Protein AF-A0A3N1CPV6-F1 (afdb_monomer)

Structure (mmCIF, N/CA/C/O backbone):
data_AF-A0A3N1CPV6-F1
#
_entry.id   AF-A0A3N1CPV6-F1
#
loop_
_atom_site.group_PDB
_atom_site.id
_atom_site.type_symbol
_atom_site.label_atom_id
_atom_site.label_alt_id
_atom_site.label_comp_id
_atom_site.label_asym_id
_atom_site.label_entity_id
_atom_site.label_seq_id
_atom_site.pdbx_PDB_ins_code
_atom_site.Cartn_x
_atom_site.Cartn_y
_atom_site.Cartn_z
_atom_site.occupancy
_atom_site.B_iso_or_equiv
_atom_site.auth_seq_id
_atom_site.auth_comp_id
_atom_site.auth_asym_id
_atom_site.auth_atom_id
_atom_site.pdbx_PDB_model_num
ATOM 1 N N . MET A 1 1 ? -31.650 8.334 9.407 1.00 36.22 1 MET A N 1
ATOM 2 C CA . MET A 1 1 ? -30.991 7.364 8.511 1.00 36.22 1 MET A CA 1
ATOM 3 C C . MET A 1 1 ? -30.564 6.197 9.379 1.00 36.22 1 MET A C 1
ATOM 5 O O . MET A 1 1 ? -29.748 6.412 10.263 1.00 36.22 1 MET A O 1
ATOM 9 N N . SER A 1 2 ? -31.205 5.036 9.242 1.00 40.53 2 SER A N 1
ATOM 10 C CA . SER A 1 2 ? -30.880 3.868 10.070 1.00 40.53 2 SER A CA 1
ATOM 11 C C . SER A 1 2 ? -29.594 3.251 9.535 1.00 40.53 2 SER A C 1
ATOM 13 O O . SER A 1 2 ? -29.531 2.919 8.354 1.00 40.53 2 SER A O 1
ATOM 15 N N . GLY A 1 3 ? -28.555 3.185 10.366 1.00 56.47 3 GLY A N 1
ATOM 16 C CA . GLY A 1 3 ? -27.381 2.375 10.062 1.00 56.47 3 GLY A CA 1
ATOM 17 C C . GLY A 1 3 ? -27.746 0.896 10.065 1.00 56.47 3 GLY A C 1
ATOM 18 O O . GLY A 1 3 ? -28.701 0.520 10.743 1.00 56.47 3 GLY A O 1
ATOM 19 N N . ASP A 1 4 ? -27.006 0.074 9.326 1.00 84.50 4 ASP A N 1
ATOM 20 C CA . ASP A 1 4 ? -27.076 -1.373 9.517 1.00 84.50 4 ASP A CA 1
ATOM 21 C C . ASP A 1 4 ? -26.550 -1.679 10.922 1.00 84.50 4 ASP A C 1
ATOM 23 O O . ASP A 1 4 ? -25.494 -1.179 11.330 1.00 84.50 4 ASP A O 1
ATOM 27 N N . LEU A 1 5 ? -27.340 -2.427 11.686 1.00 92.81 5 LEU A N 1
ATOM 28 C CA . LEU A 1 5 ? -27.088 -2.742 13.085 1.00 92.81 5 LEU A CA 1
ATOM 29 C C . LEU A 1 5 ? -26.816 -4.238 13.229 1.00 92.81 5 LEU A C 1
ATOM 31 O O . LEU A 1 5 ? -27.460 -5.053 12.570 1.00 92.81 5 LEU A O 1
ATOM 35 N N . VAL A 1 6 ? -25.914 -4.596 14.138 1.00 94.62 6 VAL A N 1
ATOM 36 C CA . VAL A 1 6 ? -25.670 -5.978 14.555 1.00 94.62 6 VAL A CA 1
ATOM 37 C C . VAL A 1 6 ? -26.021 -6.153 16.026 1.00 94.62 6 VAL A C 1
ATOM 39 O O . VAL A 1 6 ? -25.694 -5.317 16.866 1.00 94.62 6 VAL A O 1
ATOM 42 N N . GLU A 1 7 ? -26.672 -7.263 16.351 1.00 96.38 7 GLU A N 1
ATOM 43 C CA . GLU A 1 7 ? -26.861 -7.693 17.732 1.00 96.38 7 GLU A CA 1
ATOM 44 C C . GLU A 1 7 ? -25.622 -8.450 18.231 1.00 96.38 7 GLU A C 1
ATOM 46 O O . GLU A 1 7 ? -25.146 -9.394 17.597 1.00 96.38 7 GLU A O 1
ATOM 51 N N . ILE A 1 8 ? -25.082 -8.026 19.372 1.00 95.44 8 ILE A N 1
ATOM 52 C CA . ILE A 1 8 ? -23.877 -8.585 19.980 1.00 95.44 8 ILE A CA 1
ATOM 53 C C . ILE A 1 8 ? -24.202 -9.067 21.389 1.00 95.44 8 ILE A C 1
ATOM 55 O O . ILE A 1 8 ? -24.514 -8.265 22.266 1.00 95.44 8 ILE A O 1
ATOM 59 N N . SER A 1 9 ? -24.038 -10.372 21.615 1.00 94.81 9 SER A N 1
ATOM 60 C CA . SER A 1 9 ? -24.025 -10.972 22.950 1.00 94.81 9 SER A CA 1
ATOM 61 C C . SER A 1 9 ? -22.595 -11.004 23.493 1.00 94.81 9 SER A C 1
ATOM 63 O O . SER A 1 9 ? -21.706 -11.606 22.885 1.00 94.81 9 SER A O 1
ATOM 65 N N . ALA A 1 10 ? -22.376 -10.374 24.644 1.00 96.38 10 ALA A N 1
ATOM 66 C CA . ALA A 1 10 ? -21.092 -10.269 25.318 1.00 96.38 10 ALA A CA 1
ATOM 67 C C . ALA A 1 10 ? -21.129 -10.917 26.706 1.00 96.38 10 ALA A C 1
ATOM 69 O O . ALA A 1 10 ? -22.104 -10.811 27.454 1.00 96.38 10 ALA A O 1
ATOM 70 N N . GLU A 1 11 ? -20.022 -11.554 27.069 1.00 96.56 11 GLU A N 1
ATOM 71 C CA . GLU A 1 11 ? -19.764 -11.935 28.456 1.00 96.56 11 GLU A CA 1
ATOM 72 C C . GLU A 1 11 ? -19.305 -10.696 29.222 1.00 96.56 11 GLU A C 1
ATOM 74 O O . GLU A 1 11 ? -18.684 -9.812 28.635 1.00 96.56 11 GLU A O 1
ATOM 79 N N . TRP A 1 12 ? -19.572 -10.611 30.519 1.00 97.44 12 TRP A N 1
ATOM 80 C CA . TRP A 1 12 ? -19.220 -9.433 31.301 1.00 97.44 12 TRP A CA 1
ATOM 81 C C . TRP A 1 12 ? -18.716 -9.779 32.699 1.00 97.44 12 TRP A C 1
ATOM 83 O O . TRP A 1 12 ? -19.033 -10.828 33.253 1.00 97.44 12 TRP A O 1
ATOM 93 N N . ALA A 1 13 ? -17.945 -8.868 33.281 1.00 97.00 13 ALA A N 1
ATOM 94 C CA . ALA A 1 13 ? -17.560 -8.888 34.683 1.00 97.00 13 ALA A CA 1
ATOM 95 C C . ALA A 1 13 ? -17.535 -7.473 35.255 1.00 97.00 13 ALA A C 1
ATOM 97 O O . ALA A 1 13 ? -17.101 -6.528 34.597 1.00 97.00 13 ALA A O 1
ATOM 98 N N . GLN A 1 14 ? -17.967 -7.335 36.502 1.00 95.25 14 GLN A N 1
ATOM 99 C CA . GLN A 1 14 ? -17.809 -6.118 37.285 1.00 95.25 14 GLN A CA 1
ATOM 100 C C . GLN A 1 14 ? -16.640 -6.303 38.247 1.00 95.25 14 GLN A C 1
ATOM 102 O O . GLN A 1 14 ? -16.616 -7.251 39.027 1.00 95.25 14 GLN A O 1
ATOM 107 N N . TRP A 1 15 ? -15.675 -5.396 38.200 1.00 92.38 15 TRP A N 1
ATOM 108 C CA . TRP A 1 15 ? -14.466 -5.406 39.012 1.00 92.38 15 TRP A CA 1
ATOM 109 C C . TRP A 1 15 ? -14.420 -4.178 39.902 1.00 92.38 15 TRP A C 1
ATOM 111 O O . TRP A 1 15 ? -14.626 -3.058 39.442 1.00 92.38 15 TRP A O 1
ATOM 121 N N . GLY A 1 16 ? -14.138 -4.370 41.180 1.00 89.75 16 GLY A N 1
ATOM 122 C CA . GLY A 1 16 ? -14.200 -3.288 42.150 1.00 89.75 16 GLY A CA 1
ATOM 123 C C . GLY A 1 16 ? -13.706 -3.733 43.513 1.00 89.75 16 GLY A C 1
ATOM 124 O O . GLY A 1 16 ? -13.058 -4.771 43.641 1.00 89.75 16 GLY A O 1
ATOM 125 N N . LYS A 1 17 ? -14.022 -2.940 44.535 1.00 86.00 17 LYS A N 1
ATOM 126 C CA . LYS A 1 17 ? -13.785 -3.306 45.932 1.00 86.00 17 LYS A CA 1
ATOM 127 C C . LYS A 1 17 ? -15.106 -3.474 46.657 1.00 86.00 17 LYS A C 1
ATOM 129 O O . LYS A 1 17 ? -15.995 -2.632 46.529 1.00 86.00 17 LYS A O 1
ATOM 134 N N . ARG A 1 18 ? -15.209 -4.516 47.480 1.00 78.75 18 ARG A N 1
ATOM 135 C CA . ARG A 1 18 ? -16.244 -4.583 48.517 1.00 78.75 18 ARG A CA 1
ATOM 136 C C . ARG A 1 18 ? -15.876 -3.640 49.664 1.00 78.75 18 ARG A C 1
ATOM 138 O O . ARG A 1 18 ? -14.702 -3.357 49.883 1.00 78.75 18 ARG A O 1
ATOM 145 N N . ALA A 1 19 ? -16.879 -3.171 50.406 1.00 69.50 19 ALA A N 1
ATOM 146 C CA . ALA A 1 19 ? -16.681 -2.236 51.520 1.00 69.50 19 ALA A CA 1
ATOM 147 C C . ALA A 1 19 ? -15.686 -2.756 52.581 1.00 69.50 19 ALA A C 1
ATOM 149 O O . ALA A 1 19 ? -14.975 -1.958 53.192 1.00 69.50 19 ALA A O 1
ATOM 150 N N . ASP A 1 20 ? -15.592 -4.081 52.739 1.00 69.44 20 ASP A N 1
ATOM 151 C CA . ASP A 1 20 ? -14.786 -4.740 53.772 1.00 69.44 20 ASP A CA 1
ATOM 152 C C . ASP A 1 20 ? -13.463 -5.345 53.259 1.00 69.44 20 ASP A C 1
ATOM 154 O O . ASP A 1 20 ? -12.674 -5.850 54.061 1.00 69.44 20 ASP A O 1
ATOM 158 N N . ASP A 1 21 ? -13.184 -5.288 51.950 1.00 67.25 21 ASP A N 1
ATOM 159 C CA . ASP A 1 21 ? -12.010 -5.935 51.346 1.00 67.25 21 ASP A CA 1
ATOM 160 C C . ASP A 1 21 ? -10.840 -4.955 51.116 1.00 67.25 21 ASP A C 1
ATOM 162 O O . ASP A 1 21 ? -11.007 -3.765 50.834 1.00 67.25 21 ASP A O 1
ATOM 166 N N . ARG A 1 22 ? -9.608 -5.459 51.246 1.00 67.94 22 ARG A N 1
ATOM 167 C CA . ARG A 1 22 ? -8.369 -4.716 50.976 1.00 67.94 22 ARG A CA 1
ATOM 168 C C . ARG A 1 22 ? -8.064 -4.651 49.477 1.00 67.94 22 ARG A C 1
ATOM 170 O O . ARG A 1 22 ? -7.483 -3.656 49.022 1.00 67.94 22 ARG A O 1
ATOM 177 N N . GLY A 1 23 ? -8.435 -5.692 48.731 1.00 78.12 23 GLY A N 1
ATOM 178 C CA . GLY A 1 23 ? -8.096 -5.886 47.322 1.00 78.12 23 GLY A CA 1
ATOM 179 C C . GLY A 1 23 ? -9.206 -5.498 46.352 1.00 78.12 23 GLY A C 1
ATOM 180 O O . GLY A 1 23 ? -10.350 -5.289 46.739 1.00 78.12 23 GLY A O 1
ATOM 181 N N . TYR A 1 24 ? -8.834 -5.376 45.079 1.00 85.19 24 TYR A N 1
ATOM 182 C CA . TYR A 1 24 ? -9.796 -5.377 43.985 1.00 85.19 24 TYR A CA 1
ATOM 183 C C . TYR A 1 24 ? -10.076 -6.820 43.550 1.00 85.19 24 TYR A C 1
ATOM 185 O O . TYR A 1 24 ? -9.142 -7.613 43.420 1.00 85.19 24 TYR A O 1
ATOM 193 N N . GLU A 1 25 ? -11.338 -7.135 43.280 1.00 91.00 25 GLU A N 1
ATOM 194 C CA . GLU A 1 25 ? -11.783 -8.458 42.842 1.00 91.00 25 GLU A CA 1
ATOM 195 C C . GLU A 1 25 ? -12.913 -8.358 41.806 1.00 91.00 25 GLU A C 1
ATOM 197 O O . GLU A 1 25 ? -13.516 -7.299 41.608 1.00 91.00 25 GLU A O 1
ATOM 202 N N . VAL A 1 26 ? -13.224 -9.479 41.147 1.00 93.81 26 VAL A N 1
ATOM 203 C CA . VAL A 1 26 ? -14.459 -9.607 40.362 1.00 93.81 26 VAL A CA 1
ATOM 204 C C . VAL A 1 26 ? -15.610 -9.706 41.358 1.00 93.81 26 VAL A C 1
ATOM 206 O O . VAL A 1 26 ? -15.625 -10.624 42.172 1.00 93.81 26 VAL A O 1
ATOM 209 N N . LEU A 1 27 ? -16.571 -8.789 41.291 1.00 92.38 27 LEU A N 1
ATOM 210 C CA . LEU A 1 27 ? -17.745 -8.725 42.159 1.00 92.38 27 LEU A CA 1
ATOM 211 C C . LEU A 1 27 ? -18.862 -9.639 41.638 1.00 92.38 27 LEU A C 1
ATOM 213 O O . LEU A 1 27 ? -19.328 -10.507 42.378 1.00 92.38 27 LEU A O 1
ATOM 217 N N . ALA A 1 28 ? -19.200 -9.503 40.355 1.00 94.00 28 ALA A N 1
ATOM 218 C CA . ALA A 1 28 ? -20.198 -10.289 39.626 1.00 94.00 28 ALA A CA 1
ATOM 219 C C . ALA A 1 28 ? -19.730 -10.520 38.179 1.00 94.00 28 ALA A C 1
ATOM 221 O O . ALA A 1 28 ? -18.915 -9.743 37.671 1.00 94.00 28 ALA A O 1
ATOM 222 N N . HIS A 1 29 ? -20.207 -11.582 37.527 1.00 96.38 29 HIS A N 1
ATOM 223 C CA . HIS A 1 29 ? -19.863 -11.884 36.136 1.00 96.38 29 HIS A CA 1
ATOM 224 C C . HIS A 1 29 ? -20.919 -12.754 35.434 1.00 96.38 29 HIS A C 1
ATOM 226 O O . HIS A 1 29 ? -21.693 -13.460 36.080 1.00 96.38 29 HIS A O 1
ATOM 232 N N . SER A 1 30 ? -20.921 -12.759 34.103 1.00 94.38 30 SER A N 1
ATOM 233 C CA . SER A 1 30 ? -21.602 -13.789 33.311 1.00 94.38 30 SER A CA 1
ATOM 234 C C . SER A 1 30 ? -20.824 -15.107 33.364 1.00 94.38 30 SER A C 1
ATOM 236 O O . SER A 1 30 ? -19.616 -15.112 33.606 1.00 94.38 30 SER A O 1
ATOM 238 N N . ALA A 1 31 ? -21.490 -16.244 33.162 1.00 87.69 31 ALA A N 1
ATOM 239 C CA . ALA A 1 31 ? -20.888 -17.557 33.410 1.00 87.69 31 ALA A CA 1
ATOM 240 C C . ALA A 1 31 ? -20.971 -18.521 32.218 1.00 87.69 31 ALA A C 1
ATOM 242 O O . ALA A 1 31 ? -20.809 -19.725 32.416 1.00 87.69 31 ALA A O 1
ATOM 243 N N . ALA A 1 32 ? -21.208 -18.038 30.990 1.00 83.50 32 ALA A N 1
ATOM 244 C CA . ALA A 1 32 ? -21.357 -18.953 29.857 1.00 83.50 32 ALA A CA 1
ATOM 245 C C . ALA A 1 32 ? -20.004 -19.395 29.268 1.00 83.50 32 ALA A C 1
ATOM 247 O O . ALA A 1 32 ? -19.852 -20.565 28.923 1.00 83.50 32 ALA A O 1
ATOM 248 N N . HIS A 1 33 ? -19.003 -18.505 29.199 1.00 88.62 33 HIS A N 1
ATOM 249 C CA . HIS A 1 33 ? -17.691 -18.835 28.601 1.00 88.62 33 HIS A CA 1
ATOM 250 C C . HIS A 1 33 ? -16.471 -18.516 29.469 1.00 88.62 33 HIS A C 1
ATOM 252 O O . HIS A 1 33 ? -15.416 -19.127 29.287 1.00 88.62 33 HIS A O 1
ATOM 258 N N . PHE A 1 34 ? -16.586 -17.562 30.392 1.00 90.44 34 PHE A N 1
ATOM 259 C CA . PHE A 1 34 ? -15.493 -17.156 31.269 1.00 90.44 34 PHE A CA 1
ATOM 260 C C . PHE A 1 34 ? -15.837 -17.473 32.718 1.00 90.44 34 PHE A C 1
ATOM 262 O O . PHE A 1 34 ? -16.944 -17.225 33.190 1.00 90.44 34 PHE A O 1
ATOM 269 N N . THR A 1 35 ? -14.856 -18.001 33.442 1.00 91.00 35 THR A N 1
ATOM 270 C CA . THR A 1 35 ? -14.939 -18.111 34.899 1.00 91.00 35 THR A CA 1
ATOM 271 C C . THR A 1 35 ? -14.521 -16.797 35.556 1.00 91.00 35 THR A C 1
ATOM 273 O O . THR A 1 35 ? -13.818 -15.979 34.952 1.00 91.00 35 THR A O 1
ATOM 276 N N . ARG A 1 36 ? -14.870 -16.628 36.836 1.00 93.56 36 ARG A N 1
ATOM 277 C CA . ARG A 1 36 ? -14.379 -15.525 37.676 1.00 93.56 36 ARG A CA 1
ATOM 278 C C . ARG A 1 36 ? -12.860 -15.358 37.601 1.00 93.56 36 ARG A C 1
ATOM 280 O O . ARG A 1 36 ? -12.369 -14.244 37.460 1.00 93.56 36 ARG A O 1
ATOM 287 N N . GLU A 1 37 ? -12.132 -16.471 37.647 1.00 92.38 37 GLU A N 1
ATOM 288 C CA . GLU A 1 37 ? -10.669 -16.493 37.576 1.00 92.38 37 GLU A CA 1
ATOM 289 C C . GLU A 1 37 ? -10.161 -16.032 36.204 1.00 92.38 37 GLU A C 1
ATOM 291 O O . GLU A 1 37 ? -9.204 -15.266 36.115 1.00 92.38 37 GLU A O 1
ATOM 296 N N . ASN A 1 38 ? -10.834 -16.419 35.114 1.00 93.00 38 ASN A N 1
ATOM 297 C CA . ASN A 1 38 ? -10.457 -15.932 33.788 1.00 93.00 38 ASN A CA 1
ATOM 298 C C . ASN A 1 38 ? -10.632 -14.414 33.677 1.00 93.00 38 ASN A C 1
ATOM 300 O O . ASN A 1 38 ? -9.748 -13.738 33.151 1.00 93.00 38 ASN A O 1
ATOM 304 N N . PHE A 1 39 ? -11.734 -13.872 34.199 1.00 95.19 39 PHE A N 1
ATOM 305 C CA . PHE A 1 39 ? -11.933 -12.425 34.246 1.00 95.19 39 PHE A CA 1
ATOM 306 C C . PHE A 1 39 ? -10.894 -11.728 35.120 1.00 95.19 39 PHE A C 1
ATOM 308 O O . PHE A 1 39 ? -10.341 -10.715 34.696 1.00 95.19 39 PHE A O 1
ATOM 315 N N . HIS A 1 40 ? -10.575 -12.289 36.288 1.00 93.94 40 HIS A N 1
ATOM 316 C CA . HIS A 1 40 ? -9.539 -11.759 37.172 1.00 93.94 40 HIS A CA 1
ATOM 317 C C . HIS A 1 40 ? -8.193 -11.626 36.450 1.00 93.94 40 HIS A C 1
ATOM 319 O O . HIS A 1 40 ? -7.588 -10.553 36.445 1.00 93.94 40 HIS A O 1
ATOM 325 N N . GLN A 1 41 ? -7.770 -12.677 35.745 1.00 92.44 41 GLN A N 1
ATOM 326 C CA . GLN A 1 41 ? -6.533 -12.669 34.964 1.00 92.44 41 GLN A CA 1
ATOM 327 C C . GLN A 1 41 ? -6.562 -11.652 33.814 1.00 92.44 41 GLN A C 1
ATOM 329 O O . GLN A 1 41 ? -5.556 -10.988 33.559 1.00 92.44 41 GLN A O 1
ATOM 334 N N . LEU A 1 42 ? -7.692 -11.505 33.111 1.00 92.81 42 LEU A N 1
ATOM 335 C CA . LEU A 1 42 ? -7.834 -10.530 32.022 1.00 92.81 42 LEU A CA 1
ATOM 336 C C . LEU A 1 42 ? -7.739 -9.089 32.530 1.00 92.81 42 LEU A C 1
ATOM 338 O O . LEU A 1 42 ? -6.988 -8.289 31.971 1.00 92.81 42 LEU A O 1
ATOM 342 N N . LEU A 1 43 ? -8.459 -8.779 33.605 1.00 92.56 43 LEU A N 1
ATOM 343 C CA . LEU A 1 43 ? -8.487 -7.454 34.218 1.00 92.56 43 LEU A CA 1
ATOM 344 C C . LEU A 1 43 ? -7.137 -7.063 34.822 1.00 92.56 43 LEU A C 1
ATOM 346 O O . LEU A 1 43 ? -6.721 -5.917 34.681 1.00 92.56 43 LEU A O 1
ATOM 350 N N . GLN A 1 44 ? -6.406 -8.010 35.415 1.00 91.38 44 GLN A N 1
ATOM 351 C CA . GLN A 1 44 ? -5.026 -7.769 35.844 1.00 91.38 44 GLN A CA 1
ATOM 352 C C . GLN A 1 44 ? -4.088 -7.542 34.656 1.00 91.38 44 GLN A C 1
ATOM 354 O O . GLN A 1 44 ? -3.302 -6.596 34.655 1.00 91.38 44 GLN A O 1
ATOM 359 N N . ARG A 1 45 ? -4.173 -8.389 33.623 1.00 91.69 45 ARG A N 1
ATOM 360 C CA . ARG A 1 45 ? -3.286 -8.330 32.452 1.00 91.69 45 ARG A CA 1
ATOM 361 C C . ARG A 1 45 ? -3.388 -7.009 31.693 1.00 91.69 45 ARG A C 1
ATOM 363 O O . ARG A 1 45 ? -2.372 -6.524 31.192 1.00 91.69 45 ARG A O 1
ATOM 370 N N . PHE A 1 46 ? -4.599 -6.479 31.563 1.00 92.06 46 PHE A N 1
ATOM 371 C CA . PHE A 1 46 ? -4.871 -5.216 30.879 1.00 92.06 46 PHE A CA 1
ATOM 372 C C . PHE A 1 46 ? -5.176 -4.089 31.870 1.00 92.06 46 PHE A C 1
ATOM 374 O O . PHE A 1 46 ? -5.866 -3.136 31.523 1.00 92.06 46 PHE A O 1
ATOM 381 N N . SER A 1 47 ? -4.655 -4.176 33.096 1.00 90.69 47 SER A N 1
ATOM 382 C CA . SER A 1 47 ? -4.763 -3.082 34.053 1.00 90.69 47 SER A CA 1
ATOM 383 C C . SER A 1 47 ? -3.954 -1.878 33.552 1.00 90.69 47 SER A C 1
ATOM 385 O O . SER A 1 47 ? -2.755 -2.012 33.292 1.00 90.69 47 SER A O 1
ATOM 387 N N . PRO A 1 48 ? -4.572 -0.698 33.414 1.00 89.38 48 PRO A N 1
ATOM 388 C CA . PRO A 1 48 ? -3.894 0.504 32.943 1.00 89.38 48 PRO A CA 1
ATOM 389 C C . PRO A 1 48 ? -3.160 1.268 34.059 1.00 89.38 48 PRO A C 1
ATOM 391 O O . PRO A 1 48 ? -2.636 2.357 33.820 1.00 89.38 48 PRO A O 1
ATOM 394 N N . GLY A 1 49 ? -3.129 0.711 35.273 1.00 86.75 49 GLY A N 1
ATOM 395 C CA . GLY A 1 49 ? -2.596 1.361 36.465 1.00 86.75 49 GLY A CA 1
ATOM 396 C C . GLY A 1 49 ? -3.661 2.091 37.276 1.00 86.75 49 GLY A C 1
ATOM 397 O O . GLY A 1 49 ? -4.861 1.850 37.135 1.00 86.75 49 GLY A O 1
ATOM 398 N N . THR A 1 50 ? -3.207 2.971 38.167 1.00 82.56 50 THR A N 1
ATOM 399 C CA . THR A 1 50 ? -4.097 3.811 38.972 1.00 82.56 50 THR A CA 1
ATOM 400 C C . THR A 1 50 ? -4.806 4.816 38.060 1.00 82.56 50 THR A C 1
ATOM 402 O O . THR A 1 50 ? -4.128 5.534 37.326 1.00 82.56 50 THR A O 1
ATOM 405 N N . PRO A 1 51 ? -6.147 4.893 38.082 1.00 77.06 51 PRO A N 1
ATOM 406 C CA . PRO A 1 51 ? -6.872 5.817 37.225 1.00 77.06 51 PRO A CA 1
ATOM 407 C C . PRO A 1 51 ? -6.648 7.260 37.683 1.00 77.06 51 PRO A C 1
ATOM 409 O O . PRO A 1 51 ? -7.015 7.645 38.792 1.00 77.06 51 PRO A O 1
ATOM 412 N N . GLU A 1 52 ? -6.085 8.073 36.800 1.00 77.81 52 GLU A N 1
ATOM 413 C CA . GLU A 1 52 ? -5.916 9.519 36.998 1.00 77.81 52 GLU A CA 1
ATOM 414 C C . GLU A 1 52 ? -7.006 10.323 36.272 1.00 77.81 52 GLU A C 1
ATOM 416 O O . GLU A 1 52 ? -7.262 11.488 36.581 1.00 77.81 52 GLU A O 1
ATOM 421 N N . ARG A 1 53 ? -7.674 9.694 35.296 1.00 77.94 53 ARG A N 1
ATOM 422 C CA . ARG A 1 53 ? -8.722 10.281 34.457 1.00 77.94 53 ARG A CA 1
ATOM 423 C C . ARG A 1 53 ? -9.868 9.286 34.347 1.00 77.94 53 ARG A C 1
ATOM 425 O O . ARG A 1 53 ? -9.651 8.157 33.931 1.00 77.94 53 ARG A O 1
ATOM 432 N N . LEU A 1 54 ? -11.077 9.705 34.710 1.00 87.56 54 LEU A N 1
ATOM 433 C CA . LEU A 1 54 ? -12.283 8.886 34.597 1.00 87.56 54 LEU A CA 1
ATOM 434 C C . LEU A 1 54 ? -13.354 9.640 33.781 1.00 87.56 54 LEU A C 1
ATOM 436 O O . LEU A 1 54 ? -13.461 10.860 33.931 1.00 87.56 54 LEU A O 1
ATOM 440 N N . PRO A 1 55 ? -14.152 8.945 32.951 1.00 91.38 55 PRO A N 1
ATOM 441 C CA . PRO A 1 55 ? -14.035 7.520 32.663 1.00 91.38 55 PRO A CA 1
ATOM 442 C C . PRO A 1 55 ? -12.823 7.185 31.800 1.00 91.38 55 PRO A C 1
ATOM 444 O O . PRO A 1 55 ? -12.305 8.017 31.053 1.00 91.38 55 PRO A O 1
ATOM 447 N N . GLN A 1 56 ? -12.402 5.934 31.903 1.00 93.25 56 GLN A N 1
ATOM 448 C CA . GLN A 1 56 ? -11.294 5.390 31.145 1.00 93.25 56 GLN A CA 1
ATOM 449 C C . GLN A 1 56 ? -11.711 4.084 30.485 1.00 93.25 56 GLN A C 1
ATOM 451 O O . GLN A 1 56 ? -12.404 3.271 31.092 1.00 93.25 56 GLN A O 1
ATOM 456 N N . VAL A 1 57 ? -11.278 3.885 29.243 1.00 97.06 57 VAL A N 1
ATOM 457 C CA . VAL A 1 57 ? -11.631 2.713 28.451 1.00 97.06 57 VAL A CA 1
ATOM 458 C C . VAL A 1 57 ? -10.374 1.963 28.053 1.00 97.06 57 VAL A C 1
ATOM 460 O O . VAL A 1 57 ? -9.465 2.544 27.460 1.00 97.06 57 VAL A O 1
ATOM 463 N N . THR A 1 58 ? -10.350 0.666 28.341 1.00 97.44 58 THR A N 1
ATOM 464 C CA . THR A 1 58 ? -9.265 -0.239 27.967 1.00 97.44 58 THR A CA 1
ATOM 465 C C . THR A 1 58 ? -9.784 -1.312 27.025 1.00 97.44 58 THR A C 1
ATOM 467 O O . THR A 1 58 ? -10.710 -2.047 27.352 1.00 97.44 58 THR A O 1
ATOM 470 N N . ILE A 1 59 ? -9.142 -1.451 25.873 1.00 98.06 59 ILE A N 1
ATOM 471 C CA . ILE A 1 59 ? -9.331 -2.560 24.948 1.00 98.06 59 ILE A CA 1
ATOM 472 C C . ILE A 1 59 ? -8.339 -3.667 25.297 1.00 98.06 59 ILE A C 1
ATOM 474 O O . ILE A 1 59 ? -7.124 -3.458 25.338 1.00 98.06 59 ILE A O 1
ATOM 478 N N . GLY A 1 60 ? -8.867 -4.858 25.536 1.00 95.62 60 GLY A N 1
ATOM 479 C CA . GLY A 1 60 ? -8.105 -6.075 25.771 1.00 95.62 60 GLY A CA 1
ATOM 480 C C . GLY A 1 60 ? -8.502 -7.169 24.792 1.00 95.62 60 GLY A C 1
ATOM 481 O O . GLY A 1 60 ? -9.324 -6.981 23.899 1.00 95.62 60 GLY A O 1
ATOM 482 N N . TRP A 1 61 ? -7.937 -8.352 24.980 1.00 94.56 61 TRP A N 1
ATOM 483 C CA . TRP A 1 61 ? -8.321 -9.527 24.209 1.00 94.56 61 TRP A CA 1
ATOM 484 C C . TRP A 1 61 ? -8.137 -10.797 25.029 1.00 94.56 61 TRP A C 1
ATOM 486 O O . TRP A 1 61 ? -7.258 -10.883 25.889 1.00 94.56 61 TRP A O 1
ATOM 496 N N . ALA A 1 62 ? -8.944 -11.808 24.732 1.00 91.12 62 ALA A N 1
ATOM 497 C CA . ALA A 1 62 ? -8.838 -13.129 25.334 1.00 91.12 62 ALA A CA 1
ATOM 498 C C . ALA A 1 62 ? -8.842 -14.223 24.262 1.00 91.12 62 ALA A C 1
ATOM 500 O O . ALA A 1 62 ? -9.286 -14.016 23.131 1.00 91.12 62 ALA A O 1
ATOM 501 N N . GLY A 1 63 ? -8.341 -15.402 24.631 1.00 83.19 63 GLY A N 1
ATOM 502 C CA . GLY A 1 63 ? -8.408 -16.596 23.792 1.00 83.19 63 GLY A CA 1
ATOM 503 C C . GLY A 1 63 ? -7.060 -17.196 23.392 1.00 83.19 63 GLY A C 1
ATOM 504 O O . GLY A 1 63 ? -6.029 -16.519 23.304 1.00 83.19 63 GLY A O 1
ATOM 505 N N . GLN A 1 64 ? -7.093 -18.503 23.135 1.00 61.25 64 GLN A N 1
ATOM 506 C CA . GLN A 1 64 ? -5.996 -19.311 22.605 1.00 61.25 64 GLN A CA 1
ATOM 507 C C . GLN A 1 64 ? -6.525 -20.204 21.474 1.00 61.25 64 GLN A C 1
ATOM 509 O O . GLN A 1 64 ? -7.660 -20.680 21.518 1.00 61.25 64 GLN A O 1
ATOM 514 N N . LYS A 1 65 ? -5.678 -20.474 20.476 1.00 66.69 65 LYS A N 1
ATOM 515 C CA . LYS A 1 65 ? -5.998 -21.285 19.290 1.00 66.69 65 LYS A CA 1
ATOM 516 C C . LYS A 1 65 ? -7.124 -20.687 18.434 1.00 66.69 65 LYS A C 1
ATOM 518 O O . LYS A 1 65 ? -6.845 -19.770 17.680 1.00 66.69 65 LYS A O 1
ATOM 523 N N . ARG A 1 66 ? -8.342 -21.241 18.495 1.00 71.25 66 ARG A N 1
ATOM 524 C CA . ARG A 1 66 ? -9.429 -20.977 17.531 1.00 71.25 66 ARG A CA 1
ATOM 525 C C . ARG A 1 66 ? -10.500 -20.007 18.022 1.00 71.25 66 ARG A C 1
ATOM 527 O O . ARG A 1 66 ? -11.275 -19.529 17.206 1.00 71.25 66 ARG A O 1
ATOM 534 N N . THR A 1 67 ? -10.543 -19.714 19.318 1.00 85.50 67 THR A N 1
ATOM 535 C CA . THR A 1 67 ? -11.560 -18.825 19.889 1.00 85.50 67 THR A CA 1
ATOM 536 C C . THR A 1 67 ? -10.893 -17.538 20.335 1.00 85.50 67 THR A C 1
ATOM 538 O O . THR A 1 67 ? -9.984 -17.570 21.167 1.00 85.50 67 THR A O 1
ATOM 541 N N . HIS A 1 68 ? -11.341 -16.416 19.783 1.00 94.06 68 HIS A N 1
ATOM 542 C CA . HIS A 1 68 ? -10.830 -15.086 20.094 1.00 94.06 68 HIS A CA 1
ATOM 543 C C . HIS A 1 68 ? -11.959 -14.211 20.621 1.00 94.06 68 HIS A C 1
ATOM 545 O O . HIS A 1 68 ? -13.093 -14.305 20.154 1.00 94.06 68 HIS A O 1
ATOM 551 N N . TRP A 1 69 ? -11.630 -13.351 21.577 1.00 95.94 69 TRP A N 1
ATOM 552 C CA . TRP A 1 69 ? -12.543 -12.375 22.153 1.00 95.94 69 TRP A CA 1
ATOM 553 C C . TRP A 1 69 ? -11.871 -11.011 22.187 1.00 95.94 69 TRP A C 1
ATOM 555 O O . TRP A 1 69 ? -10.684 -10.918 22.513 1.00 95.94 69 TRP A O 1
ATOM 565 N N . VAL A 1 70 ? -12.638 -9.970 21.886 1.00 97.06 70 VAL A N 1
ATOM 566 C CA . VAL A 1 70 ? -12.230 -8.574 22.062 1.00 97.06 70 VAL A CA 1
ATOM 567 C C . VAL A 1 70 ? -12.855 -8.077 23.357 1.00 97.06 70 VAL A C 1
ATOM 569 O O . VAL A 1 70 ? -14.061 -8.194 23.551 1.00 97.06 70 VAL A O 1
ATOM 572 N N . GLY A 1 71 ? -12.023 -7.586 24.266 1.00 96.50 71 GLY A N 1
ATOM 573 C CA . GLY A 1 71 ? -12.436 -7.077 25.566 1.00 96.50 71 GLY A CA 1
ATOM 574 C C . GLY A 1 71 ? -12.543 -5.556 25.559 1.00 96.50 71 GLY A C 1
ATOM 575 O O . GLY A 1 71 ? -11.667 -4.896 25.007 1.00 96.50 71 GLY A O 1
ATOM 576 N N . ILE A 1 72 ? -13.560 -5.002 26.210 1.00 97.81 72 ILE A N 1
ATOM 577 C CA . ILE A 1 72 ? -13.692 -3.571 26.491 1.00 97.81 72 ILE A CA 1
ATOM 578 C C . ILE A 1 72 ? -13.980 -3.371 27.980 1.00 97.81 72 ILE A C 1
ATOM 580 O O . ILE A 1 72 ? -15.002 -3.804 28.500 1.00 97.81 72 ILE A O 1
ATOM 584 N N . GLY A 1 73 ? -13.039 -2.746 28.681 1.00 96.88 73 GLY A N 1
ATOM 585 C CA . GLY A 1 73 ? -13.144 -2.365 30.083 1.00 96.88 73 GLY A CA 1
ATOM 586 C C . GLY A 1 73 ? -13.484 -0.895 30.209 1.00 96.88 73 GLY A C 1
ATOM 587 O O . GLY A 1 73 ? -12.724 -0.063 29.730 1.00 96.88 73 GLY A O 1
ATOM 588 N N . ILE A 1 74 ? -14.591 -0.581 30.865 1.00 96.31 74 ILE A N 1
ATOM 589 C CA . ILE A 1 74 ? -15.041 0.775 31.160 1.00 96.31 74 ILE A CA 1
ATOM 590 C C . ILE A 1 74 ? -14.841 1.002 32.653 1.00 96.31 74 ILE A C 1
ATOM 592 O O . ILE A 1 74 ? -15.541 0.404 33.469 1.00 96.31 74 ILE A O 1
ATOM 596 N N . GLN A 1 75 ? -13.859 1.826 33.002 1.00 93.69 75 GLN A N 1
ATOM 597 C CA . GLN A 1 75 ? -13.538 2.187 34.374 1.00 93.69 75 GLN A CA 1
ATOM 598 C C . GLN A 1 75 ? -14.147 3.546 34.718 1.00 93.69 75 GLN A C 1
ATOM 600 O O . GLN A 1 75 ? -13.935 4.540 34.020 1.00 93.69 75 GLN A O 1
ATOM 605 N N . GLU A 1 76 ? -14.890 3.588 35.817 1.00 91.31 76 GLU A N 1
ATOM 606 C CA . GLU A 1 76 ? -15.656 4.741 36.281 1.00 91.31 76 GLU A CA 1
ATOM 607 C C . GLU A 1 76 ? -15.420 4.977 37.770 1.00 91.31 76 GLU A C 1
ATOM 609 O O . GLU A 1 76 ? -14.920 4.111 38.490 1.00 91.31 76 GLU A O 1
ATOM 614 N N . ALA A 1 77 ? -15.775 6.166 38.255 1.00 85.94 77 ALA A N 1
ATOM 615 C CA . ALA A 1 77 ? -15.763 6.420 39.688 1.00 85.94 77 ALA A CA 1
ATOM 616 C C . ALA A 1 77 ? -16.890 5.612 40.344 1.00 85.94 77 ALA A C 1
ATOM 618 O O . ALA A 1 77 ? -18.045 5.721 39.935 1.00 85.94 77 ALA A O 1
ATOM 619 N N . SER A 1 78 ? -16.568 4.833 41.376 1.00 80.88 78 SER A N 1
ATOM 620 C CA . SER A 1 78 ? -17.590 4.180 42.186 1.00 80.88 78 SER A CA 1
ATOM 621 C C . SER A 1 78 ? -18.426 5.239 42.901 1.00 80.88 78 SER A C 1
ATOM 623 O O . SER A 1 78 ? -17.913 6.251 43.390 1.00 80.88 78 SER A O 1
ATOM 625 N N . SER A 1 79 ? -19.725 4.973 43.008 1.00 70.69 79 SER A N 1
ATOM 626 C CA . SER A 1 79 ? -20.636 5.759 43.844 1.00 70.69 79 SER A CA 1
ATOM 627 C C . SER A 1 79 ? -20.369 5.570 45.343 1.00 70.69 79 SER A C 1
ATOM 629 O O . SER A 1 79 ? -20.883 6.339 46.157 1.00 70.69 79 SER A O 1
ATOM 631 N N . ARG A 1 80 ? -19.562 4.567 45.724 1.00 69.81 80 ARG A N 1
ATOM 632 C CA . ARG A 1 80 ? -19.268 4.210 47.113 1.00 69.81 80 ARG A CA 1
ATOM 633 C C . ARG A 1 80 ? -17.784 4.441 47.429 1.00 69.81 80 ARG A C 1
ATOM 635 O O . ARG A 1 80 ? -16.919 3.947 46.705 1.00 69.81 80 ARG A O 1
ATOM 642 N N . PRO A 1 81 ? -17.458 5.178 48.503 1.00 68.44 81 PRO A N 1
ATOM 643 C CA . PRO A 1 81 ? -16.090 5.234 48.996 1.00 68.44 81 PRO A CA 1
ATOM 644 C C . PRO A 1 81 ? -15.694 3.902 49.656 1.00 68.44 81 PRO A C 1
ATOM 646 O O . PRO A 1 81 ? -16.555 3.141 50.102 1.00 68.44 81 PRO A O 1
ATOM 649 N N . ASP A 1 82 ? -14.392 3.625 49.747 1.00 68.25 82 ASP A N 1
ATOM 650 C CA . ASP A 1 82 ? -13.893 2.502 50.548 1.00 68.25 82 ASP A CA 1
ATOM 651 C C . ASP A 1 82 ? -14.063 2.750 52.060 1.00 68.25 82 ASP A C 1
ATOM 653 O O . ASP A 1 82 ? -14.482 3.822 52.508 1.00 68.25 82 ASP A O 1
ATOM 657 N N . ARG A 1 83 ? -13.680 1.757 52.876 1.00 64.38 83 ARG A N 1
ATOM 658 C CA . ARG A 1 83 ? -13.735 1.810 54.348 1.00 64.38 83 ARG A CA 1
ATOM 659 C C . ARG A 1 83 ? -13.011 3.013 54.970 1.00 64.38 83 ARG A C 1
ATOM 661 O O . ARG A 1 83 ? -13.270 3.340 56.124 1.00 64.38 83 ARG A O 1
ATOM 668 N N . VAL A 1 84 ? -12.075 3.639 54.252 1.00 68.69 84 VAL A N 1
ATOM 669 C CA . VAL A 1 84 ? -11.296 4.800 54.715 1.00 68.69 84 VAL A CA 1
ATOM 670 C C . VAL A 1 84 ? -11.696 6.099 54.004 1.00 68.69 84 VAL A C 1
ATOM 672 O O . VAL A 1 84 ? -10.994 7.103 54.121 1.00 68.69 84 VAL A O 1
ATOM 675 N N . GLY A 1 85 ? -12.828 6.107 53.293 1.00 63.25 85 GLY A N 1
ATOM 676 C CA . GLY A 1 85 ? -13.398 7.295 52.659 1.00 63.25 85 GLY A CA 1
ATOM 677 C C . GLY A 1 85 ? -12.788 7.656 51.301 1.00 63.25 85 GLY A C 1
ATOM 678 O O . GLY A 1 85 ? -13.110 8.713 50.756 1.00 63.25 85 GLY A O 1
ATOM 679 N N . ARG A 1 86 ? -11.904 6.826 50.732 1.00 67.69 86 ARG A N 1
ATOM 680 C CA . ARG A 1 86 ? -11.273 7.104 49.433 1.00 67.69 86 ARG A CA 1
ATOM 681 C C . ARG A 1 86 ? -12.222 6.742 48.301 1.00 67.69 86 ARG A C 1
ATOM 683 O O . ARG A 1 86 ? -12.925 5.736 48.357 1.00 67.69 86 ARG A O 1
ATOM 690 N N . ARG A 1 87 ? -12.205 7.550 47.240 1.00 68.19 87 ARG A N 1
ATOM 691 C CA . ARG A 1 87 ? -12.920 7.233 45.999 1.00 68.19 87 ARG A CA 1
ATOM 692 C C . ARG A 1 87 ? -12.285 5.997 45.362 1.00 68.19 87 ARG A C 1
ATOM 694 O O . ARG A 1 87 ? -11.091 5.999 45.073 1.00 68.19 87 ARG A O 1
ATOM 701 N N . VAL A 1 88 ? -13.087 4.958 45.168 1.00 80.50 88 VAL A N 1
ATOM 702 C CA . VAL A 1 88 ? -12.704 3.724 44.473 1.00 80.50 88 VAL A CA 1
ATOM 703 C C . VAL A 1 88 ? -13.186 3.830 43.031 1.00 80.50 88 VAL A C 1
ATOM 705 O O . VAL A 1 88 ? -14.168 4.517 42.764 1.00 80.50 88 VAL A O 1
ATOM 708 N N . SER A 1 89 ? -12.510 3.181 42.092 1.00 87.56 89 SER A N 1
ATOM 709 C CA . SER A 1 89 ? -13.027 3.021 40.730 1.00 87.56 89 SER A CA 1
ATOM 710 C C . SER A 1 89 ? -13.705 1.666 40.576 1.00 87.56 89 SER A C 1
ATOM 712 O O . SER A 1 89 ? -13.243 0.701 41.166 1.00 87.56 89 SER A O 1
ATOM 714 N N . GLU A 1 90 ? -14.726 1.551 39.746 1.00 91.44 90 GLU A N 1
ATOM 715 C CA . GLU A 1 90 ? -15.262 0.257 39.316 1.00 91.44 90 GLU A CA 1
ATOM 716 C C . GLU A 1 90 ? -15.026 0.083 37.822 1.00 91.44 90 GLU A C 1
ATOM 718 O O . GLU A 1 90 ? -15.095 1.052 37.072 1.00 91.44 90 GLU A O 1
ATOM 723 N N . THR A 1 91 ? -14.744 -1.144 37.393 1.00 94.12 91 THR A N 1
ATOM 724 C CA . THR A 1 91 ? -14.555 -1.481 35.983 1.00 94.12 91 THR A CA 1
ATOM 725 C C . THR A 1 91 ? -15.619 -2.475 35.549 1.00 94.12 91 THR A C 1
ATOM 727 O O . THR A 1 91 ? -15.688 -3.582 36.078 1.00 94.12 91 THR A O 1
ATOM 730 N N . ARG A 1 92 ? -16.418 -2.107 34.549 1.00 96.19 92 ARG A N 1
ATOM 731 C CA . ARG A 1 92 ? -17.285 -3.036 33.816 1.00 96.19 92 ARG A CA 1
ATOM 732 C C . ARG A 1 92 ? -16.517 -3.529 32.598 1.00 96.19 92 ARG A C 1
ATOM 734 O O . ARG A 1 92 ? -16.133 -2.728 31.753 1.00 96.19 92 ARG A O 1
ATOM 741 N N . PHE A 1 93 ? -16.234 -4.821 32.533 1.00 96.94 93 PHE A N 1
ATOM 742 C CA . PHE A 1 93 ? -15.470 -5.430 31.450 1.00 96.94 93 PHE A CA 1
ATOM 743 C C . PHE A 1 93 ? -16.368 -6.329 30.623 1.00 96.94 93 PHE A C 1
ATOM 745 O O . PHE A 1 93 ? -16.994 -7.221 31.182 1.00 96.94 93 PHE A O 1
ATOM 752 N N . PHE A 1 94 ? -16.401 -6.120 29.313 1.00 97.75 94 PHE A N 1
ATOM 753 C CA . PHE A 1 94 ? -17.214 -6.883 28.376 1.00 97.75 94 PHE A CA 1
ATOM 754 C C . PHE A 1 94 ? -16.307 -7.619 27.395 1.00 97.75 94 PHE A C 1
ATOM 756 O O . PHE A 1 94 ? -15.430 -7.013 26.786 1.00 97.75 94 PHE A O 1
ATOM 763 N N . CYS A 1 95 ? -16.512 -8.918 27.222 1.00 97.12 95 CYS A N 1
ATOM 764 C CA . CYS A 1 95 ? -15.849 -9.745 26.227 1.00 97.12 95 CYS A CA 1
ATOM 765 C C . CYS A 1 95 ? -16.828 -10.018 25.086 1.00 97.12 95 CYS A C 1
ATOM 767 O O . CYS A 1 95 ? -17.836 -10.694 25.277 1.00 97.12 95 CYS A O 1
ATOM 769 N N . VAL A 1 96 ? -16.488 -9.564 23.884 1.00 97.12 96 VAL A N 1
ATOM 770 C CA . VAL A 1 96 ? -17.250 -9.807 22.657 1.00 97.12 96 VAL A CA 1
ATOM 771 C C . VAL A 1 96 ? -16.604 -10.939 21.849 1.00 97.12 96 VAL A C 1
ATOM 773 O O . VAL A 1 96 ? -15.393 -10.875 21.599 1.00 97.12 96 VAL A O 1
ATOM 776 N N . PRO A 1 97 ? -17.357 -11.967 21.408 1.00 95.44 97 PRO A N 1
ATOM 777 C CA . PRO A 1 97 ? -16.812 -13.018 20.557 1.00 95.44 97 PRO A CA 1
ATOM 778 C C . PRO A 1 97 ? -16.317 -12.437 19.231 1.00 95.44 97 PRO A C 1
ATOM 780 O O . PRO A 1 97 ? -17.074 -11.813 18.486 1.00 95.44 97 PRO A O 1
ATOM 783 N N . TYR A 1 98 ? -15.057 -12.690 18.880 1.00 95.81 98 TYR A N 1
ATOM 784 C CA . TYR A 1 98 ? -14.493 -12.194 17.623 1.00 95.81 98 TYR A CA 1
ATOM 785 C C . TYR A 1 98 ? -15.165 -12.815 16.391 1.00 95.81 98 TYR A C 1
ATOM 787 O O . TYR A 1 98 ? -15.178 -12.206 15.328 1.00 95.81 98 TYR A O 1
ATOM 795 N N . GLU A 1 99 ? -15.770 -13.999 16.533 1.00 93.31 99 GLU A N 1
ATOM 796 C CA . GLU A 1 99 ? -16.526 -14.648 15.454 1.00 93.31 99 GLU A CA 1
ATOM 797 C C . GLU A 1 99 ? -17.753 -13.826 15.021 1.00 93.31 99 GLU A C 1
ATOM 799 O O . GLU A 1 99 ? -18.129 -13.853 13.852 1.00 93.31 99 GLU A O 1
ATOM 804 N N . ILE A 1 100 ? -18.340 -13.035 15.925 1.00 93.19 100 ILE A N 1
ATOM 805 C CA . ILE A 1 100 ? -19.398 -12.080 15.570 1.00 93.19 100 ILE A CA 1
ATOM 806 C C . ILE A 1 100 ? -18.777 -10.884 14.841 1.00 93.19 100 ILE A C 1
ATOM 808 O O . ILE A 1 100 ? -19.250 -10.495 13.773 1.00 93.19 100 ILE A O 1
ATOM 812 N N . LEU A 1 101 ? -17.672 -10.351 15.374 1.00 95.19 101 LEU A N 1
ATOM 813 C CA . LEU A 1 101 ? -17.012 -9.147 14.858 1.00 95.19 101 LEU A CA 1
ATOM 814 C C . LEU A 1 101 ? -16.380 -9.329 13.473 1.00 95.19 101 LEU A C 1
ATOM 816 O O . LEU A 1 101 ? -16.348 -8.395 12.681 1.00 95.19 101 LEU A O 1
ATOM 820 N N . ARG A 1 102 ? -15.879 -10.523 13.149 1.00 94.06 102 ARG A N 1
ATOM 821 C CA . ARG A 1 102 ? -15.320 -10.812 11.816 1.00 94.06 102 ARG A CA 1
ATOM 822 C C . ARG A 1 102 ? -16.377 -10.829 10.707 1.00 94.06 102 ARG A C 1
ATOM 824 O O . ARG A 1 102 ? -16.014 -10.712 9.544 1.00 94.06 102 ARG A O 1
ATOM 831 N N . HIS A 1 103 ? -17.648 -11.041 11.048 1.00 91.06 103 HIS A N 1
ATOM 832 C CA . HIS A 1 103 ? -18.764 -10.995 10.097 1.00 91.06 103 HIS A CA 1
ATOM 833 C C . HIS A 1 103 ? -19.475 -9.641 10.130 1.00 91.06 103 HIS A C 1
ATOM 835 O O . HIS A 1 103 ? -20.101 -9.256 9.151 1.00 91.06 103 HIS A O 1
ATOM 841 N N . ASN A 1 104 ? -19.356 -8.931 11.252 1.00 93.12 104 ASN A N 1
ATOM 842 C CA . ASN A 1 104 ? -20.030 -7.676 11.534 1.00 93.12 104 ASN A CA 1
ATOM 843 C C . ASN A 1 104 ? -19.015 -6.716 12.157 1.00 93.12 104 ASN A C 1
ATOM 845 O O . ASN A 1 104 ? -18.935 -6.583 13.380 1.00 93.12 104 ASN A O 1
ATOM 849 N N . GLN A 1 105 ? -18.171 -6.113 11.322 1.00 95.81 105 GLN A N 1
ATOM 850 C CA . GLN A 1 105 ? -17.116 -5.231 11.803 1.00 95.81 105 GLN A CA 1
ATOM 851 C C . GLN A 1 105 ? -17.744 -4.025 12.500 1.00 95.81 105 GLN A C 1
ATOM 853 O O . GLN A 1 105 ? -18.612 -3.375 11.935 1.00 95.81 105 GLN A O 1
ATOM 858 N N . VAL A 1 106 ? -17.279 -3.710 13.706 1.00 96.81 106 VAL A N 1
ATOM 859 C CA . VAL A 1 106 ? -17.669 -2.528 14.497 1.00 96.81 106 VAL A CA 1
ATOM 860 C C . VAL A 1 106 ? -16.429 -1.779 14.991 1.00 96.81 106 VAL A C 1
ATOM 862 O O . VAL A 1 106 ? -15.311 -2.318 14.952 1.00 96.81 106 VAL A O 1
ATOM 865 N N . THR A 1 107 ? -16.619 -0.546 15.458 1.00 97.06 107 THR A N 1
ATOM 866 C CA . THR A 1 107 ? -15.569 0.298 16.050 1.00 97.06 107 THR A CA 1
ATOM 867 C C . THR A 1 107 ? -15.541 0.168 17.580 1.00 97.06 107 THR A C 1
ATOM 869 O O . THR A 1 107 ? -16.504 -0.297 18.198 1.00 97.06 107 THR A O 1
ATOM 872 N N . TYR A 1 108 ? -14.435 0.552 18.220 1.00 97.75 108 TYR A N 1
ATOM 873 C CA . TYR A 1 108 ? -14.342 0.584 19.681 1.00 97.75 108 TYR A CA 1
ATOM 874 C C . TYR A 1 108 ? -15.234 1.666 20.282 1.00 97.75 108 TYR A C 1
ATOM 876 O O . TYR A 1 108 ? -15.813 1.446 21.346 1.00 97.75 108 TYR A O 1
ATOM 884 N N . LEU A 1 109 ? -15.361 2.810 19.610 1.00 97.06 109 LEU A N 1
ATOM 885 C CA . LEU A 1 109 ? -16.261 3.881 20.009 1.00 97.06 109 LEU A CA 1
ATOM 886 C C . LEU A 1 109 ? -17.717 3.416 20.010 1.00 97.06 109 LEU A C 1
ATOM 888 O O . LEU A 1 109 ? -18.422 3.670 20.984 1.00 97.06 109 LEU A O 1
ATOM 892 N N . ASP A 1 110 ? -18.153 2.710 18.967 1.00 96.50 110 ASP A N 1
ATOM 893 C CA . ASP A 1 110 ? -19.525 2.204 18.885 1.00 96.50 110 ASP A CA 1
ATOM 894 C C . ASP A 1 110 ? -19.790 1.178 19.995 1.00 96.50 110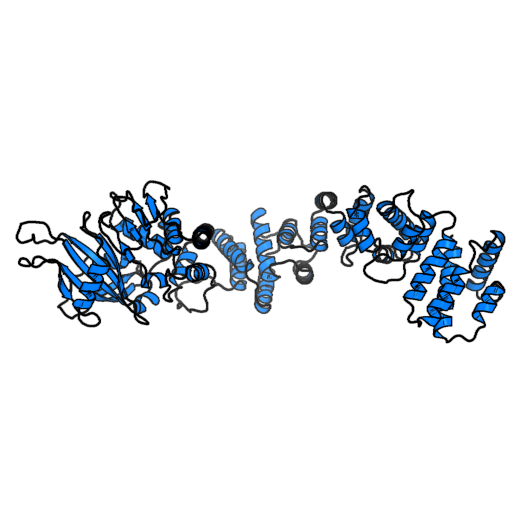 ASP A C 1
ATOM 896 O O . ASP A 1 110 ? -20.804 1.264 20.685 1.00 96.50 110 ASP A O 1
ATOM 900 N N . LEU A 1 111 ? -18.848 0.259 20.252 1.00 97.00 111 LEU A N 1
ATOM 901 C CA . LEU A 1 111 ? -18.944 -0.667 21.389 1.00 97.00 111 LEU A CA 1
ATOM 902 C C . LEU A 1 111 ? -19.031 0.080 22.724 1.00 97.00 111 LEU A C 1
ATOM 904 O O . LEU A 1 111 ? -19.883 -0.234 23.553 1.00 97.00 111 LEU A O 1
ATOM 908 N N . PHE A 1 112 ? -18.170 1.078 22.930 1.00 97.38 112 PHE A N 1
ATOM 909 C CA . PHE A 1 112 ? -18.179 1.901 24.134 1.00 97.38 112 PHE A CA 1
ATOM 910 C C . PHE A 1 112 ? -19.529 2.590 24.330 1.00 97.38 112 PHE A C 1
ATOM 912 O O . PHE A 1 112 ? -20.105 2.486 25.408 1.00 97.38 112 PHE A O 1
ATOM 919 N N . GLN A 1 113 ? -20.055 3.250 23.298 1.00 96.00 113 GLN A N 1
ATOM 920 C CA . GLN A 1 113 ? -21.322 3.977 23.370 1.00 96.00 113 GLN A CA 1
ATOM 921 C C . GLN A 1 113 ? -22.487 3.066 23.754 1.00 96.00 113 GLN A C 1
ATOM 923 O O . GLN A 1 113 ? -23.327 3.463 24.564 1.00 96.00 113 GLN A O 1
ATOM 928 N N . GLN A 1 114 ? -22.519 1.844 23.214 1.00 96.12 114 GLN A N 1
ATOM 929 C CA . GLN A 1 114 ? -23.573 0.892 23.550 1.00 96.12 114 GLN A CA 1
ATOM 930 C C . GLN A 1 114 ? -23.405 0.326 24.961 1.00 96.12 114 GLN A C 1
ATOM 932 O O . GLN A 1 114 ? -24.375 0.282 25.710 1.00 96.12 114 GLN A O 1
ATOM 937 N N . PHE A 1 115 ? -22.192 -0.043 25.380 1.00 96.44 115 PHE A N 1
ATOM 938 C CA . PHE A 1 115 ? -21.974 -0.596 26.722 1.00 96.44 115 PHE A CA 1
ATOM 939 C C . PHE A 1 115 ? -22.020 0.442 27.848 1.00 96.44 115 PHE A C 1
ATOM 941 O O . PHE A 1 115 ? -22.320 0.091 28.991 1.00 96.44 115 PHE A O 1
ATOM 948 N N . TRP A 1 116 ? -21.762 1.717 27.554 1.00 94.25 116 TRP A N 1
ATOM 949 C CA . TRP A 1 116 ? -21.707 2.787 28.549 1.00 94.25 116 TRP A CA 1
ATOM 950 C C . TRP A 1 116 ? -22.982 2.862 29.402 1.00 94.25 116 TRP A C 1
ATOM 952 O O . TRP A 1 116 ? -22.906 2.879 30.632 1.00 94.25 116 TRP A O 1
ATOM 962 N N . ASN A 1 117 ? -24.155 2.804 28.764 1.00 86.75 117 ASN A N 1
ATOM 963 C CA . ASN A 1 117 ? -25.458 2.945 29.429 1.00 86.75 117 ASN A CA 1
ATOM 964 C C . ASN A 1 117 ? -26.144 1.612 29.763 1.00 86.75 117 ASN A C 1
ATOM 966 O O . ASN A 1 117 ? -27.296 1.595 30.199 1.00 86.75 117 ASN A O 1
ATOM 970 N N . VAL A 1 118 ? -25.465 0.486 29.557 1.00 92.50 118 VAL A N 1
ATOM 971 C CA . VAL A 1 118 ? -26.055 -0.832 29.786 1.00 92.50 118 VAL A CA 1
ATOM 972 C C . VAL A 1 118 ? -26.105 -1.150 31.274 1.00 92.50 118 VAL A C 1
ATOM 974 O O . VAL A 1 118 ? -25.092 -1.112 31.978 1.00 92.50 118 VAL A O 1
ATOM 977 N N . SER A 1 119 ? -27.302 -1.509 31.735 1.00 90.88 119 SER A N 1
ATOM 978 C CA . SER A 1 119 ? -27.489 -2.147 33.036 1.00 90.88 119 SER A CA 1
ATOM 979 C C . SER A 1 119 ? -27.053 -3.604 32.935 1.00 90.88 119 SER A C 1
ATOM 981 O O . SER A 1 119 ? -27.476 -4.314 32.023 1.00 90.88 119 SER A O 1
ATOM 983 N N . LEU A 1 120 ? -26.181 -4.033 33.847 1.00 92.50 120 LEU A N 1
ATOM 984 C CA . LEU A 1 120 ? -25.696 -5.409 33.858 1.00 92.50 120 LEU A CA 1
ATOM 985 C C . LEU A 1 120 ? -26.855 -6.360 34.214 1.00 92.50 120 LEU A C 1
ATOM 987 O O . LEU A 1 120 ? -27.588 -6.065 35.161 1.00 92.50 120 LEU A O 1
ATOM 991 N N . PRO A 1 121 ? -27.038 -7.462 33.465 1.00 93.06 121 PRO A N 1
ATOM 992 C CA . PRO A 1 121 ? -28.004 -8.505 33.799 1.00 93.06 121 PRO A CA 1
ATOM 993 C C . PRO A 1 121 ? -27.713 -9.183 35.143 1.00 93.06 121 PRO A C 1
ATOM 995 O O . PRO A 1 121 ? -26.685 -8.938 35.778 1.00 93.06 121 PRO A O 1
ATOM 998 N N . ASP A 1 122 ? -28.593 -10.106 35.531 1.00 90.81 122 ASP A N 1
ATOM 999 C CA . ASP A 1 122 ? -28.340 -11.005 36.656 1.00 90.81 122 ASP A CA 1
ATOM 1000 C C . ASP A 1 122 ? -27.054 -11.825 36.446 1.00 90.81 122 ASP A C 1
ATOM 1002 O O . ASP A 1 122 ? -26.667 -12.159 35.319 1.00 90.81 122 ASP A O 1
ATOM 1006 N N . GLU A 1 123 ? -26.385 -12.163 37.553 1.00 91.44 123 GLU A N 1
ATOM 1007 C CA . GLU A 1 123 ? -25.153 -12.954 37.534 1.00 91.44 123 GLU A CA 1
ATOM 1008 C C . GLU A 1 123 ? -25.357 -14.271 36.768 1.00 91.44 123 GLU A C 1
ATOM 1010 O O . GLU A 1 123 ? -26.372 -14.954 36.902 1.00 91.44 123 GLU A O 1
ATOM 1015 N N . GLY A 1 124 ? -24.377 -14.628 35.938 1.00 89.25 124 GLY A N 1
ATOM 1016 C CA . GLY A 1 124 ? -24.438 -15.800 35.070 1.00 89.25 124 GLY A CA 1
ATOM 1017 C C . GLY A 1 124 ? -24.985 -15.537 33.664 1.00 89.25 124 GLY A C 1
ATOM 1018 O O . GLY A 1 124 ? -24.586 -16.256 32.748 1.00 89.25 124 GLY A O 1
ATOM 1019 N N . MET A 1 125 ? -25.794 -14.493 33.450 1.00 92.62 125 MET A N 1
ATOM 1020 C CA . MET A 1 125 ? -26.398 -14.201 32.142 1.00 92.62 125 MET A CA 1
ATOM 1021 C C . MET A 1 125 ? -25.514 -13.279 31.284 1.00 92.62 125 MET A C 1
ATOM 1023 O O . MET A 1 125 ? -24.978 -12.296 31.804 1.00 92.62 125 MET A O 1
ATOM 1027 N N . PRO A 1 126 ? -25.349 -13.546 29.972 1.00 94.25 126 PRO A N 1
ATOM 1028 C CA . PRO A 1 126 ? -24.651 -12.634 29.071 1.00 94.25 126 PRO A CA 1
ATOM 1029 C C . PRO A 1 126 ? -25.478 -11.366 28.827 1.00 94.25 126 PRO A C 1
ATOM 1031 O O . PRO A 1 126 ? -26.692 -11.342 29.035 1.00 94.25 126 PRO A O 1
ATOM 1034 N N . VAL A 1 127 ? -24.821 -10.309 28.355 1.00 96.06 127 VAL A N 1
ATOM 1035 C CA . VAL A 1 127 ? -25.473 -9.041 28.020 1.00 96.06 127 VAL A CA 1
ATOM 1036 C C . VAL A 1 127 ? -25.557 -8.864 26.513 1.00 96.06 127 VAL A C 1
ATOM 1038 O O . VAL A 1 127 ? -24.605 -9.170 25.803 1.00 96.06 127 VAL A O 1
ATOM 1041 N N . THR A 1 128 ? -26.692 -8.374 26.019 1.00 95.69 128 THR A N 1
ATOM 1042 C CA . THR A 1 128 ? -26.914 -8.169 24.583 1.00 95.69 128 THR A CA 1
ATOM 1043 C C . THR A 1 128 ? -27.079 -6.687 24.281 1.00 95.69 128 THR A C 1
ATOM 1045 O O . THR A 1 128 ? -27.818 -5.991 24.976 1.00 95.69 128 THR A O 1
ATOM 1048 N N . VAL A 1 129 ? -26.378 -6.207 23.256 1.00 96.31 129 VAL A N 1
ATOM 1049 C CA . VAL A 1 129 ? -26.441 -4.823 22.772 1.00 96.31 129 VAL A CA 1
ATOM 1050 C C . VAL A 1 129 ? -26.565 -4.790 21.257 1.00 96.31 129 VAL A C 1
ATOM 1052 O O . VAL A 1 129 ? -26.133 -5.712 20.569 1.00 96.31 129 VAL A O 1
ATOM 1055 N N . THR A 1 130 ? -27.115 -3.706 20.725 1.00 96.75 130 THR A N 1
ATOM 1056 C CA . THR A 1 130 ? -27.217 -3.485 19.283 1.00 96.75 130 THR A CA 1
ATOM 1057 C C . THR A 1 130 ? -26.221 -2.412 18.867 1.00 96.75 130 THR A C 1
ATOM 1059 O O . THR A 1 130 ? -26.298 -1.283 19.341 1.00 96.75 130 THR A O 1
ATOM 1062 N N . VAL A 1 131 ? -25.282 -2.758 17.989 1.00 95.94 131 VAL A N 1
ATOM 1063 C CA . VAL A 1 131 ? -24.135 -1.912 17.636 1.00 95.94 131 VAL A CA 1
ATOM 1064 C C . VAL A 1 131 ? -24.175 -1.570 16.145 1.00 95.94 131 VAL A C 1
ATOM 1066 O O . VAL A 1 131 ? -24.431 -2.460 15.332 1.00 95.94 131 VAL A O 1
ATOM 1069 N N . PRO A 1 132 ? -23.930 -0.310 15.752 1.00 95.19 132 PRO A N 1
ATOM 1070 C CA . PRO A 1 132 ? -23.742 0.046 14.350 1.00 95.19 132 PRO A CA 1
ATOM 1071 C C . PRO A 1 132 ? -22.556 -0.682 13.714 1.00 95.19 132 PRO A C 1
ATOM 1073 O O . PRO A 1 132 ? -21.502 -0.833 14.335 1.00 95.19 132 PRO A O 1
ATOM 1076 N N . LEU A 1 133 ? -22.716 -1.099 12.456 1.00 94.19 133 LEU A N 1
ATOM 1077 C CA . LEU A 1 133 ? -21.598 -1.593 11.657 1.00 94.19 133 LEU A CA 1
ATOM 1078 C C . LEU A 1 133 ? -20.609 -0.465 11.333 1.00 94.19 133 LEU A C 1
ATOM 1080 O O . LEU A 1 133 ? -20.994 0.685 11.104 1.00 94.19 133 LEU A O 1
ATOM 1084 N N . LEU A 1 134 ? -19.328 -0.826 11.258 1.00 92.56 134 LEU A N 1
ATOM 1085 C CA . LEU A 1 134 ? -18.233 0.035 10.837 1.00 92.56 134 LEU A CA 1
ATOM 1086 C C . LEU A 1 134 ? -18.520 0.565 9.435 1.00 92.56 134 LEU A C 1
ATOM 1088 O O . LEU A 1 134 ? -18.701 -0.191 8.481 1.00 92.56 134 LEU A O 1
ATOM 1092 N N . ARG A 1 135 ? -18.488 1.890 9.320 1.00 89.81 135 ARG A N 1
ATOM 1093 C CA . ARG A 1 135 ? -18.686 2.624 8.073 1.00 89.81 135 ARG A CA 1
ATOM 1094 C C . ARG A 1 135 ? -17.376 3.281 7.639 1.00 89.81 135 ARG A C 1
ATOM 1096 O O . ARG A 1 135 ? -16.909 4.184 8.335 1.00 89.81 135 ARG A O 1
ATOM 1103 N N . PRO A 1 136 ? -16.740 2.821 6.542 1.00 87.44 136 PRO A N 1
ATOM 1104 C CA . PRO A 1 136 ? -15.438 3.340 6.126 1.00 87.44 136 PRO A CA 1
ATOM 1105 C C . PRO A 1 136 ? -15.420 4.853 5.872 1.00 87.44 136 PRO A C 1
ATOM 1107 O O . PRO A 1 136 ? -14.443 5.517 6.206 1.00 87.44 136 PRO A O 1
ATOM 1110 N N . ASP A 1 137 ? -16.515 5.397 5.347 1.00 81.69 137 ASP A N 1
ATOM 1111 C CA . ASP A 1 137 ? -16.740 6.824 5.106 1.00 81.69 137 ASP A CA 1
ATOM 1112 C C . ASP A 1 137 ? -16.823 7.642 6.405 1.00 81.69 137 ASP A C 1
ATOM 1114 O O . ASP A 1 137 ? -16.314 8.758 6.472 1.00 81.69 137 ASP A O 1
ATOM 1118 N N . HIS A 1 138 ? -17.399 7.077 7.469 1.00 84.44 138 HIS A N 1
ATOM 1119 C CA . HIS A 1 138 ? -17.455 7.734 8.779 1.00 84.44 138 HIS A CA 1
ATOM 1120 C C . HIS A 1 138 ? -16.100 7.745 9.496 1.00 84.44 138 HIS A C 1
ATOM 1122 O O . HIS A 1 138 ? -15.856 8.625 10.314 1.00 84.44 138 HIS A O 1
ATOM 1128 N N . ILE A 1 139 ? -15.224 6.779 9.211 1.00 88.19 139 ILE A N 1
ATOM 1129 C CA . ILE A 1 139 ? -13.867 6.739 9.769 1.00 88.19 139 ILE A CA 1
ATOM 1130 C C . ILE A 1 139 ? -12.920 7.662 8.998 1.00 88.19 139 ILE A C 1
ATOM 1132 O O . ILE A 1 139 ? -11.981 8.194 9.586 1.00 88.19 139 ILE A O 1
ATOM 1136 N N . GLU A 1 140 ? -13.155 7.878 7.699 1.00 83.19 140 GLU A N 1
ATOM 1137 C CA . GLU A 1 140 ? -12.273 8.659 6.824 1.00 83.19 140 GLU A CA 1
ATOM 1138 C C . GLU A 1 140 ? -11.958 10.057 7.375 1.00 83.19 140 GLU A C 1
ATOM 1140 O O . GLU A 1 140 ? -10.809 10.497 7.306 1.00 83.19 140 GLU A O 1
ATOM 1145 N N . VAL A 1 141 ? -12.941 10.717 7.994 1.00 83.56 141 VAL A N 1
ATOM 1146 C CA . VAL A 1 141 ? -12.778 12.053 8.597 1.00 83.56 141 VAL A CA 1
ATOM 1147 C C . VAL A 1 141 ? -11.769 12.089 9.751 1.00 83.56 141 VAL A C 1
ATOM 1149 O O . VAL A 1 141 ? -11.220 13.149 10.043 1.00 83.56 141 VAL A O 1
ATOM 1152 N N . ASP A 1 142 ? -11.496 10.942 10.379 1.00 89.12 142 ASP A N 1
ATOM 1153 C CA . ASP A 1 142 ? -10.578 10.797 11.513 1.00 89.12 142 ASP A CA 1
ATOM 1154 C C . ASP A 1 142 ? -9.184 10.284 11.098 1.00 89.12 142 ASP A C 1
ATOM 1156 O O . ASP A 1 142 ? -8.273 10.180 11.928 1.00 89.12 142 ASP A O 1
ATOM 1160 N N . LEU A 1 143 ? -8.967 10.001 9.805 1.00 91.06 143 LEU A N 1
ATOM 1161 C CA . LEU A 1 143 ? -7.701 9.486 9.271 1.00 91.06 143 LEU A CA 1
ATOM 1162 C C . LEU A 1 143 ? -6.644 10.587 9.116 1.00 91.06 143 LEU A C 1
ATOM 1164 O O . LEU A 1 143 ? -6.295 11.023 8.020 1.00 91.06 143 LEU A O 1
ATOM 1168 N N . THR A 1 144 ? -6.094 11.019 10.245 1.00 91.88 144 THR A N 1
ATOM 1169 C CA . THR A 1 144 ? -5.003 11.999 10.291 1.00 91.88 144 THR A CA 1
ATOM 1170 C C . THR A 1 144 ? -3.643 11.380 9.949 1.00 91.88 144 THR A C 1
ATOM 1172 O O . THR A 1 144 ? -3.414 10.179 10.115 1.00 91.88 144 THR A O 1
ATOM 1175 N N . SER A 1 145 ? -2.671 12.220 9.576 1.00 91.69 145 SER A N 1
ATOM 1176 C CA . SER A 1 145 ? -1.262 11.815 9.411 1.00 91.69 145 SER A CA 1
ATOM 1177 C C . SER A 1 145 ? -0.679 11.145 10.665 1.00 91.69 145 SER A C 1
ATOM 1179 O O . SER A 1 145 ? 0.210 10.292 10.570 1.00 91.69 145 SER A O 1
ATOM 1181 N N . LYS A 1 146 ? -1.185 11.511 11.850 1.00 94.62 146 LYS A N 1
ATOM 1182 C CA . LYS A 1 146 ? -0.800 10.931 13.138 1.00 94.62 146 LYS A CA 1
ATOM 1183 C C . LYS A 1 146 ? -1.398 9.538 13.335 1.00 94.62 146 LYS A C 1
ATOM 1185 O O . LYS A 1 146 ? -0.684 8.657 13.805 1.00 94.62 146 LYS A O 1
ATOM 1190 N N . ALA A 1 147 ? -2.642 9.309 12.909 1.00 95.88 147 ALA A N 1
ATOM 1191 C CA . ALA A 1 147 ? -3.251 7.977 12.899 1.00 95.88 147 ALA A CA 1
ATOM 1192 C C . ALA A 1 147 ? -2.508 7.027 11.941 1.00 95.88 147 ALA A C 1
ATOM 1194 O O . ALA A 1 147 ? -2.212 5.892 12.309 1.00 95.88 147 ALA A O 1
ATOM 1195 N N . GLU A 1 148 ? -2.102 7.503 10.756 1.00 95.31 148 GLU A N 1
ATOM 1196 C CA . GLU A 1 148 ? -1.246 6.737 9.832 1.00 95.31 148 GLU A CA 1
ATOM 1197 C C . GLU A 1 148 ? 0.101 6.373 10.460 1.00 95.31 148 GLU A C 1
ATOM 1199 O O . GLU A 1 148 ? 0.573 5.243 10.330 1.00 95.31 148 GLU A O 1
ATOM 1204 N N . LYS A 1 149 ? 0.734 7.346 11.132 1.00 96.31 149 LYS A N 1
ATOM 1205 C CA . LYS A 1 149 ? 2.009 7.157 11.832 1.00 96.31 149 LYS A CA 1
ATOM 1206 C C . LYS A 1 149 ? 1.849 6.127 12.952 1.00 96.31 149 LYS A C 1
ATOM 1208 O O . LYS A 1 149 ? 2.665 5.219 13.042 1.00 96.31 149 LYS A O 1
ATOM 1213 N N . ALA A 1 150 ? 0.785 6.218 13.749 1.00 97.31 150 ALA A N 1
ATOM 1214 C CA . ALA A 1 150 ? 0.482 5.247 14.795 1.00 97.31 150 ALA A CA 1
ATOM 1215 C C . ALA A 1 150 ? 0.272 3.837 14.219 1.00 97.31 150 ALA A C 1
ATOM 1217 O O . ALA A 1 150 ? 0.920 2.897 14.670 1.00 97.31 150 ALA A O 1
ATOM 1218 N N . ALA A 1 151 ? -0.544 3.684 13.172 1.00 96.50 151 ALA A N 1
ATOM 1219 C CA . ALA A 1 151 ? -0.761 2.395 12.512 1.00 96.50 151 ALA A CA 1
ATOM 1220 C C . ALA A 1 151 ? 0.550 1.783 11.989 1.00 96.50 151 ALA A C 1
ATOM 1222 O O . ALA A 1 151 ? 0.841 0.616 12.243 1.00 96.50 151 ALA A O 1
ATOM 1223 N N . ALA A 1 152 ? 1.387 2.586 11.330 1.00 96.00 152 ALA A N 1
ATOM 1224 C CA . ALA A 1 152 ? 2.693 2.155 10.841 1.00 96.00 152 ALA A CA 1
ATOM 1225 C C . ALA A 1 152 ? 3.668 1.773 11.968 1.00 96.00 152 ALA A C 1
ATOM 1227 O O . ALA A 1 152 ? 4.432 0.821 11.840 1.00 96.00 152 ALA A O 1
ATOM 1228 N N . LEU A 1 153 ? 3.653 2.481 13.094 1.00 95.81 153 LEU A N 1
ATOM 1229 C CA . LEU A 1 153 ? 4.491 2.132 14.238 1.00 95.81 153 LEU A CA 1
ATOM 1230 C C . LEU A 1 153 ? 3.997 0.853 14.934 1.00 95.81 153 LEU A C 1
ATOM 1232 O O . LEU A 1 153 ? 4.823 0.064 15.390 1.00 95.81 153 LEU A O 1
ATOM 1236 N N . LEU A 1 154 ? 2.686 0.579 14.946 1.00 95.19 154 LEU A N 1
ATOM 1237 C CA . LEU A 1 154 ? 2.132 -0.633 15.563 1.00 95.19 154 LEU A CA 1
ATOM 1238 C C . LEU A 1 154 ? 2.632 -1.905 14.877 1.00 95.19 154 LEU A C 1
ATOM 1240 O O . LEU A 1 154 ? 2.864 -2.909 15.553 1.00 95.19 154 LEU A O 1
ATOM 1244 N N . ILE A 1 155 ? 2.873 -1.867 13.561 1.00 93.06 155 ILE A N 1
ATOM 1245 C CA . ILE A 1 155 ? 3.392 -3.037 12.838 1.00 93.06 155 ILE A CA 1
ATOM 1246 C C . ILE A 1 155 ? 4.827 -3.404 13.240 1.00 93.06 155 ILE A C 1
ATOM 1248 O O . ILE A 1 155 ? 5.282 -4.496 12.924 1.00 93.06 155 ILE A O 1
ATOM 1252 N N . THR A 1 156 ? 5.544 -2.536 13.964 1.00 91.50 156 THR A N 1
ATOM 1253 C CA . THR A 1 156 ? 6.883 -2.858 14.483 1.00 91.50 156 THR A CA 1
ATOM 1254 C C . THR A 1 156 ? 6.859 -3.830 15.664 1.00 91.50 156 THR A C 1
ATOM 1256 O O . THR A 1 156 ? 7.907 -4.328 16.072 1.00 91.50 156 THR A O 1
ATOM 1259 N N . GLY A 1 157 ? 5.683 -4.061 16.256 1.00 89.25 157 GLY A N 1
ATOM 1260 C CA . GLY A 1 157 ? 5.511 -4.882 17.451 1.00 89.25 157 GLY A CA 1
ATOM 1261 C C . GLY A 1 157 ? 5.885 -4.188 18.767 1.00 89.25 157 GLY A C 1
ATOM 1262 O O . GLY A 1 157 ? 5.579 -4.745 19.828 1.00 89.25 157 GLY A O 1
ATOM 1263 N N . LYS A 1 158 ? 6.481 -2.986 18.728 1.00 92.06 158 LYS A N 1
ATOM 1264 C CA . LYS A 1 158 ? 6.766 -2.160 19.914 1.00 92.06 158 LYS A CA 1
ATOM 1265 C C . LYS A 1 158 ? 5.515 -1.362 20.343 1.00 92.06 158 LYS A C 1
ATOM 1267 O O . LYS A 1 158 ? 4.702 -1.013 19.485 1.00 92.06 158 LYS A O 1
ATOM 1272 N N . PRO A 1 159 ? 5.331 -1.079 21.647 1.00 94.44 159 PRO A N 1
ATOM 1273 C CA . PRO A 1 159 ? 4.222 -0.255 22.125 1.00 94.44 159 PRO A CA 1
ATOM 1274 C C . PRO A 1 159 ? 4.291 1.197 21.632 1.00 94.44 159 PRO A C 1
ATOM 1276 O O . PRO A 1 159 ? 5.368 1.706 21.314 1.00 94.44 159 PRO A O 1
ATOM 1279 N N . ILE A 1 160 ? 3.142 1.870 21.631 1.00 96.25 160 ILE A N 1
ATOM 1280 C CA . ILE A 1 160 ? 2.988 3.293 21.334 1.00 96.25 160 ILE A CA 1
ATOM 1281 C C . ILE A 1 160 ? 2.270 3.981 22.489 1.00 96.25 160 ILE A C 1
ATOM 1283 O O . ILE A 1 160 ? 1.209 3.529 22.923 1.00 96.25 160 ILE A O 1
ATOM 1287 N N . CYS A 1 161 ? 2.817 5.116 22.903 1.00 95.75 161 CYS A N 1
ATOM 1288 C CA . CYS A 1 161 ? 2.209 6.049 23.829 1.00 95.75 161 CYS A CA 1
ATOM 1289 C C . CYS A 1 161 ? 1.881 7.362 23.117 1.00 95.75 161 CYS A C 1
ATOM 1291 O O . CYS A 1 161 ? 2.700 7.898 22.371 1.00 95.75 161 CYS A O 1
ATOM 1293 N N . VAL A 1 162 ? 0.688 7.890 23.358 1.00 96.38 162 VAL A N 1
ATOM 1294 C CA . VAL A 1 162 ? 0.274 9.226 22.939 1.00 96.38 162 VAL A CA 1
ATOM 1295 C C . VAL A 1 162 ? 0.375 10.147 24.147 1.00 96.38 162 VAL A C 1
ATOM 1297 O O . VAL A 1 162 ? -0.361 9.973 25.117 1.00 96.38 162 VAL A O 1
ATOM 1300 N N . VAL A 1 163 ? 1.307 11.090 24.090 1.00 94.88 163 VAL A N 1
ATOM 1301 C CA . VAL A 1 163 ? 1.677 11.988 25.194 1.00 94.88 163 VAL A CA 1
ATOM 1302 C C . VAL A 1 163 ? 0.987 13.342 25.024 1.00 94.88 163 VAL A C 1
ATOM 1304 O O . VAL A 1 163 ? 0.677 13.742 23.896 1.00 94.88 163 VAL A O 1
ATOM 1307 N N . ALA A 1 164 ? 0.761 14.055 26.131 1.00 85.56 164 ALA A N 1
ATOM 1308 C CA . ALA A 1 164 ? 0.119 15.373 26.168 1.00 85.56 164 ALA A CA 1
ATOM 1309 C C . ALA A 1 164 ? -1.338 15.367 25.653 1.00 85.56 164 ALA A C 1
ATOM 1311 O O . ALA A 1 164 ? -1.815 16.302 25.012 1.00 85.56 164 ALA A O 1
ATOM 1312 N N . GLY A 1 165 ? -2.055 14.266 25.896 1.00 80.69 165 GLY A N 1
ATOM 1313 C CA . GLY A 1 165 ? -3.453 14.081 25.495 1.00 80.69 165 GLY A CA 1
ATOM 1314 C C . GLY A 1 165 ? -4.472 14.438 26.582 1.00 80.69 165 GLY A C 1
ATOM 1315 O O . GLY A 1 165 ? -5.642 14.067 26.464 1.00 80.69 165 GLY A O 1
ATOM 1316 N N . GLU A 1 166 ? -4.075 15.107 27.669 1.00 84.56 166 GLU A N 1
ATOM 1317 C CA . GLU A 1 166 ? -4.882 15.300 28.889 1.00 84.56 166 GLU A CA 1
ATOM 1318 C C . GLU A 1 166 ? -6.200 16.026 28.618 1.00 84.56 166 GLU A C 1
ATOM 1320 O O . GLU A 1 166 ? -7.205 15.756 29.278 1.00 84.56 166 GLU A O 1
ATOM 1325 N N . ARG A 1 167 ? -6.175 16.967 27.669 1.00 87.62 167 ARG A N 1
ATOM 1326 C CA . ARG A 1 167 ? -7.315 17.817 27.293 1.00 87.62 167 ARG A CA 1
ATOM 1327 C C . ARG A 1 167 ? -8.282 17.129 26.328 1.00 87.62 167 ARG A C 1
ATOM 1329 O O . ARG A 1 167 ? -9.391 17.614 26.136 1.00 87.62 167 ARG A O 1
ATOM 1336 N N . VAL A 1 168 ? -7.867 16.011 25.737 1.00 91.75 168 VAL A N 1
ATOM 1337 C CA . VAL A 1 168 ? -8.650 15.236 24.771 1.00 91.75 168 VAL A CA 1
ATOM 1338 C C . VAL A 1 168 ? -9.698 14.414 25.513 1.00 91.75 168 VAL A C 1
ATOM 1340 O O . VAL A 1 168 ? -9.385 13.753 26.505 1.00 91.75 168 VAL A O 1
ATOM 1343 N N . THR A 1 169 ? -10.943 14.443 25.045 1.00 93.62 169 THR A N 1
ATOM 1344 C CA . THR A 1 169 ? -12.030 13.690 25.679 1.00 93.62 169 THR A CA 1
ATOM 1345 C C . THR A 1 169 ? -11.853 12.182 25.480 1.00 93.62 169 THR A C 1
ATOM 1347 O O . THR A 1 169 ? -11.207 11.742 24.532 1.00 93.62 169 THR A O 1
ATOM 1350 N N . VAL A 1 170 ? -12.470 11.358 26.335 1.00 94.56 170 VAL A N 1
ATOM 1351 C CA . VAL A 1 170 ? -12.453 9.890 26.165 1.00 94.56 170 VAL A CA 1
ATOM 1352 C C . VAL A 1 170 ? -12.979 9.456 24.788 1.00 94.56 170 VAL A C 1
ATOM 1354 O O . VAL A 1 170 ? -12.438 8.527 24.194 1.00 94.56 170 VAL A O 1
ATOM 1357 N N . HIS A 1 171 ? -13.974 10.172 24.250 1.00 95.62 171 HIS A N 1
ATOM 1358 C CA . HIS A 1 171 ? -14.557 9.904 22.936 1.00 95.62 171 HIS A CA 1
ATOM 1359 C C . HIS A 1 171 ? -13.557 10.196 21.819 1.00 95.62 171 HIS A C 1
ATOM 1361 O O . HIS A 1 171 ? -13.350 9.349 20.959 1.00 95.62 171 HIS A O 1
ATOM 1367 N N . ASP A 1 172 ? -12.882 11.346 21.855 1.00 95.44 172 ASP A N 1
ATOM 1368 C CA . ASP A 1 172 ? -11.891 11.707 20.835 1.00 95.44 172 ASP A CA 1
ATOM 1369 C C . ASP A 1 172 ? -10.652 10.805 20.897 1.00 95.44 172 ASP A C 1
ATOM 1371 O O . ASP A 1 172 ? -10.087 10.443 19.864 1.00 95.44 172 ASP A O 1
ATOM 1375 N N . ARG A 1 173 ? -10.264 10.360 22.100 1.00 96.62 173 ARG A N 1
ATOM 1376 C CA . ARG A 1 173 ? -9.220 9.339 22.254 1.00 96.62 173 ARG A CA 1
ATOM 1377 C C . ARG A 1 173 ? -9.649 8.020 21.617 1.00 96.62 173 ARG A C 1
ATOM 1379 O O . ARG A 1 173 ? -8.865 7.450 20.868 1.00 96.62 173 ARG A O 1
ATOM 1386 N N . LEU A 1 174 ? -10.880 7.554 21.852 1.00 97.19 174 LEU A N 1
ATOM 1387 C CA . LEU A 1 174 ? -11.414 6.355 21.192 1.00 97.19 174 LEU A CA 1
ATOM 1388 C C . LEU A 1 174 ? -11.482 6.514 19.671 1.00 97.19 174 LEU A C 1
ATOM 1390 O O . LEU A 1 174 ? -11.040 5.610 18.971 1.00 97.19 174 LEU A O 1
ATOM 1394 N N . ARG A 1 175 ? -11.926 7.669 19.157 1.00 97.00 175 ARG A N 1
ATOM 1395 C CA . ARG A 1 175 ? -11.908 7.972 17.714 1.00 97.00 175 ARG A CA 1
ATOM 1396 C C . ARG A 1 175 ? -10.507 7.864 17.131 1.00 97.00 175 ARG A C 1
ATOM 1398 O O . ARG A 1 175 ? -10.326 7.267 16.076 1.00 97.00 175 ARG A O 1
ATOM 1405 N N . PHE A 1 176 ? -9.498 8.376 17.835 1.00 97.25 176 PHE A N 1
ATOM 1406 C CA . PHE A 1 176 ? -8.108 8.246 17.406 1.00 97.25 176 PHE A CA 1
ATOM 1407 C C . PHE A 1 176 ? -7.620 6.789 17.417 1.00 97.25 176 PHE A C 1
ATOM 1409 O O . PHE A 1 176 ? -6.953 6.351 16.475 1.00 97.25 176 PHE A O 1
ATOM 1416 N N . LEU A 1 177 ? -7.972 6.021 18.456 1.00 97.81 177 LEU A N 1
ATOM 1417 C CA . LEU A 1 177 ? -7.666 4.590 18.522 1.00 97.81 177 LEU A CA 1
ATOM 1418 C C . LEU A 1 177 ? -8.333 3.827 17.365 1.00 97.81 177 LEU A C 1
ATOM 1420 O O . LEU A 1 177 ? -7.683 2.988 16.738 1.00 97.81 177 LEU A O 1
ATOM 1424 N N . ASP A 1 178 ? -9.590 4.142 17.047 1.00 98.00 178 ASP A N 1
ATOM 1425 C CA . ASP A 1 178 ? -10.327 3.561 15.925 1.00 98.00 178 ASP A CA 1
ATOM 1426 C C . ASP A 1 178 ? -9.723 3.935 14.574 1.00 98.00 178 ASP A C 1
ATOM 1428 O O . ASP A 1 178 ? -9.524 3.049 13.745 1.00 98.00 178 ASP A O 1
ATOM 1432 N N . ALA A 1 179 ? -9.349 5.199 14.367 1.00 97.75 179 ALA A N 1
ATOM 1433 C CA . ALA A 1 179 ? -8.706 5.656 13.139 1.00 97.75 179 ALA A CA 1
ATOM 1434 C C . ALA A 1 179 ? -7.398 4.896 12.867 1.00 97.75 179 ALA A C 1
ATOM 1436 O O . ALA A 1 179 ? -7.186 4.380 11.769 1.00 97.75 179 ALA A O 1
ATOM 1437 N N . ALA A 1 180 ? -6.535 4.750 13.875 1.00 97.75 180 ALA A N 1
ATOM 1438 C CA . ALA A 1 180 ? -5.304 3.976 13.730 1.00 97.75 180 ALA A CA 1
ATOM 1439 C C . ALA A 1 180 ? -5.583 2.472 13.532 1.00 97.75 180 ALA A C 1
ATOM 1441 O O . ALA A 1 180 ? -4.945 1.829 12.700 1.00 97.75 180 ALA A O 1
ATOM 1442 N N . ALA A 1 181 ? -6.556 1.901 14.251 1.00 97.19 181 ALA A N 1
ATOM 1443 C CA . ALA A 1 181 ? -6.925 0.490 14.119 1.00 97.19 181 ALA A CA 1
ATOM 1444 C C . ALA A 1 181 ? -7.660 0.164 12.805 1.00 97.19 181 ALA A C 1
ATOM 1446 O O . ALA A 1 181 ? -7.681 -0.994 12.390 1.00 97.19 181 ALA A O 1
ATOM 1447 N N . ALA A 1 182 ? -8.289 1.146 12.157 1.00 96.62 182 ALA A N 1
ATOM 1448 C CA . ALA A 1 182 ? -8.907 1.027 10.836 1.00 96.62 182 ALA A CA 1
ATOM 1449 C C . ALA A 1 182 ? -7.873 1.030 9.698 1.00 96.62 182 ALA A C 1
ATOM 1451 O O . ALA A 1 182 ? -8.130 0.493 8.623 1.00 96.62 182 ALA A O 1
ATOM 1452 N N . LEU A 1 183 ? -6.682 1.580 9.954 1.00 96.38 183 LEU A N 1
ATOM 1453 C CA . LEU A 1 183 ? -5.517 1.516 9.066 1.00 96.38 183 LEU A CA 1
ATOM 1454 C C . LEU A 1 183 ? -4.674 0.248 9.288 1.00 96.38 183 LEU A C 1
ATOM 1456 O O . LEU A 1 183 ? -3.558 0.145 8.777 1.00 96.38 183 LEU A O 1
ATOM 1460 N N . LEU A 1 184 ? -5.213 -0.731 10.015 1.00 95.56 184 LEU A N 1
ATOM 1461 C CA . LEU A 1 184 ? -4.667 -2.071 10.206 1.00 95.56 184 LEU A CA 1
ATOM 1462 C C . LEU A 1 184 ? -5.714 -3.119 9.797 1.00 95.56 184 LEU A C 1
ATOM 1464 O O . LEU A 1 184 ? -6.912 -2.846 9.894 1.00 95.56 184 LEU A O 1
ATOM 1468 N N . PRO A 1 185 ? -5.301 -4.335 9.390 1.00 95.25 185 PRO A N 1
ATOM 1469 C CA . PRO A 1 185 ? -6.241 -5.424 9.137 1.00 95.25 185 PRO A CA 1
ATOM 1470 C C . PRO A 1 185 ? -7.165 -5.666 10.337 1.00 95.25 185 PRO A C 1
ATOM 1472 O O . PRO A 1 185 ? -6.715 -5.679 11.486 1.00 95.25 185 PRO A O 1
ATOM 1475 N N . TYR A 1 186 ? -8.455 -5.906 10.101 1.00 95.69 186 TYR A N 1
ATOM 1476 C CA . TYR A 1 186 ? -9.426 -6.103 11.183 1.00 95.69 186 TYR A CA 1
ATOM 1477 C C . TYR A 1 186 ? -9.059 -7.280 12.099 1.00 95.69 186 TYR A C 1
ATOM 1479 O O . TYR A 1 186 ? -9.289 -7.231 13.310 1.00 95.69 186 TYR A O 1
ATOM 1487 N N . GLY A 1 187 ? -8.400 -8.295 11.529 1.00 94.12 187 GLY A N 1
ATOM 1488 C CA . GLY A 1 187 ? -7.763 -9.436 12.195 1.00 94.12 187 GLY A CA 1
ATOM 1489 C C . GLY A 1 187 ? -6.890 -9.097 13.401 1.00 94.12 187 GLY A C 1
ATOM 1490 O O . GLY A 1 187 ? -6.800 -9.868 14.362 1.00 94.12 187 GLY A O 1
ATOM 1491 N N . VAL A 1 188 ? -6.257 -7.923 13.380 1.00 94.44 188 VAL A N 1
ATOM 1492 C CA . VAL A 1 188 ? -5.296 -7.475 14.397 1.00 94.44 188 VAL A CA 1
ATOM 1493 C C . VAL A 1 188 ? -5.971 -7.206 15.746 1.00 94.44 188 VAL A C 1
ATOM 1495 O O . VAL A 1 188 ? -5.339 -7.318 16.798 1.00 94.44 188 VAL A O 1
ATOM 1498 N N . ARG A 1 189 ? -7.285 -6.939 15.754 1.00 95.38 189 ARG A N 1
ATOM 1499 C CA . ARG A 1 189 ? -8.074 -6.708 16.980 1.00 95.38 189 ARG A CA 1
ATOM 1500 C C . ARG A 1 189 ? -8.064 -7.909 17.934 1.00 95.38 189 ARG A C 1
ATOM 1502 O O . ARG A 1 189 ? -8.244 -7.740 19.131 1.00 95.38 189 ARG A O 1
ATOM 1509 N N . THR A 1 190 ? -7.748 -9.108 17.441 1.00 94.12 190 THR A N 1
ATOM 1510 C CA . THR A 1 190 ? -7.571 -10.314 18.274 1.00 94.12 190 THR A CA 1
ATOM 1511 C C . THR A 1 190 ? -6.328 -10.284 19.173 1.00 94.12 190 THR A C 1
ATOM 1513 O O . THR A 1 190 ? -6.195 -11.135 20.058 1.00 94.12 190 THR A O 1
ATOM 1516 N N . LYS A 1 191 ? -5.397 -9.348 18.931 1.00 92.88 191 LYS A N 1
ATOM 1517 C CA . LYS A 1 191 ? -4.119 -9.206 19.650 1.00 92.88 191 LYS A CA 1
ATOM 1518 C C . LYS A 1 191 ? -3.766 -7.764 20.027 1.00 92.88 191 LYS A C 1
ATOM 1520 O O . LYS A 1 191 ? -2.755 -7.549 20.706 1.00 92.88 191 LYS A O 1
ATOM 1525 N N . LEU A 1 192 ? -4.569 -6.786 19.615 1.00 95.44 192 LEU A N 1
ATOM 1526 C CA . LEU A 1 192 ? -4.383 -5.380 19.954 1.00 95.44 192 LEU A CA 1
ATOM 1527 C C . LEU A 1 192 ? -4.940 -5.093 21.350 1.00 95.44 192 LEU A C 1
ATOM 1529 O O . LEU A 1 192 ? -6.109 -5.339 21.624 1.00 95.44 192 LEU A O 1
ATOM 1533 N N . SER A 1 193 ? -4.090 -4.567 22.228 1.00 96.88 193 SER A N 1
ATOM 1534 C CA . SER A 1 193 ? -4.504 -3.946 23.485 1.00 96.88 193 SER A CA 1
ATOM 1535 C C . SER A 1 193 ? -4.321 -2.439 23.376 1.00 96.88 193 SER A C 1
ATOM 1537 O O . SER A 1 193 ? -3.261 -1.978 22.944 1.00 96.88 193 SER A O 1
ATOM 1539 N N . ALA A 1 194 ? -5.336 -1.678 23.769 1.00 97.88 194 ALA A N 1
ATOM 1540 C CA . ALA A 1 194 ? -5.303 -0.224 23.711 1.00 97.88 194 ALA A CA 1
ATOM 1541 C C . ALA A 1 194 ? -5.948 0.406 24.948 1.00 97.88 194 ALA A C 1
ATOM 1543 O O . ALA A 1 194 ? -6.710 -0.261 25.637 1.00 97.88 194 ALA A O 1
ATOM 1544 N N . SER A 1 195 ? -5.655 1.667 25.256 1.00 96.88 195 SER A N 1
ATOM 1545 C CA . SER A 1 195 ? -6.317 2.364 26.363 1.00 96.88 195 SER A CA 1
ATOM 1546 C C . SER A 1 195 ? -6.395 3.870 26.148 1.00 96.88 195 SER A C 1
ATOM 1548 O O . SER A 1 195 ? -5.444 4.497 25.683 1.00 96.88 195 SER A O 1
ATOM 1550 N N . THR A 1 196 ? -7.515 4.475 26.541 1.00 96.69 196 THR A N 1
ATOM 1551 C CA . THR A 1 196 ? -7.715 5.932 26.487 1.00 96.69 196 THR A CA 1
ATOM 1552 C C . THR A 1 196 ? -6.937 6.683 27.564 1.00 96.69 196 THR A C 1
ATOM 1554 O O . THR A 1 196 ? -6.937 7.913 27.564 1.00 96.69 196 THR A O 1
ATOM 1557 N N . TRP A 1 197 ? -6.338 5.974 28.519 1.00 94.62 197 TRP A N 1
ATOM 1558 C CA . TRP A 1 197 ? -5.371 6.513 29.474 1.00 94.62 197 TRP A CA 1
ATOM 1559 C C . TRP A 1 197 ? -4.560 5.376 30.103 1.00 94.62 197 TRP A C 1
ATOM 1561 O O . TRP A 1 197 ? -5.050 4.258 30.218 1.00 94.62 197 TRP A O 1
ATOM 1571 N N . THR A 1 198 ? -3.337 5.628 30.528 1.00 92.94 198 THR A N 1
ATOM 1572 C CA . THR A 1 198 ? -2.527 4.719 31.342 1.00 92.94 198 THR A CA 1
ATOM 1573 C C . THR A 1 198 ? -1.673 5.559 32.265 1.00 92.94 198 THR A C 1
ATOM 1575 O O . THR A 1 198 ? -1.198 6.606 31.838 1.00 92.94 198 THR A O 1
ATOM 1578 N N . SER A 1 199 ? -1.452 5.102 33.496 1.00 87.81 199 SER A N 1
ATOM 1579 C CA . SER A 1 199 ? -0.466 5.758 34.356 1.00 87.81 199 SER A CA 1
ATOM 1580 C C . SER A 1 199 ? 0.936 5.452 33.828 1.00 87.81 199 SER A C 1
ATOM 1582 O O . SER A 1 199 ? 1.279 4.281 33.621 1.00 87.81 199 SER A O 1
ATOM 1584 N N . SER A 1 200 ? 1.756 6.482 33.633 1.00 80.25 200 SER A N 1
ATOM 1585 C CA . SER A 1 200 ? 3.156 6.350 33.201 1.00 80.25 200 SER A CA 1
ATOM 1586 C C . SER A 1 200 ? 3.994 5.486 34.148 1.00 80.25 200 SER A C 1
ATOM 1588 O O . SER A 1 200 ? 4.912 4.790 33.716 1.00 80.25 200 SER A O 1
ATOM 1590 N N . THR A 1 201 ? 3.627 5.460 35.431 1.00 80.00 201 THR A N 1
ATOM 1591 C CA . THR A 1 201 ? 4.299 4.671 36.475 1.00 80.00 201 THR A CA 1
ATOM 1592 C C . THR A 1 201 ? 3.889 3.197 36.511 1.00 80.00 201 THR A C 1
ATOM 1594 O O . THR A 1 201 ? 4.532 2.395 37.191 1.00 80.00 201 THR A O 1
ATOM 1597 N N . ALA A 1 202 ? 2.826 2.811 35.800 1.00 83.69 202 ALA A N 1
ATOM 1598 C CA . ALA A 1 202 ? 2.342 1.439 35.804 1.00 83.69 202 ALA A CA 1
ATOM 1599 C C . ALA A 1 202 ? 3.121 0.566 34.812 1.00 83.69 202 ALA A C 1
ATOM 1601 O O . ALA A 1 202 ? 3.260 0.899 33.632 1.00 83.69 202 ALA A O 1
ATOM 1602 N N . ASP A 1 203 ? 3.572 -0.604 35.257 1.00 82.44 203 ASP A N 1
ATOM 1603 C CA . ASP A 1 203 ? 4.042 -1.650 34.350 1.00 82.44 203 ASP A CA 1
ATOM 1604 C C . ASP A 1 203 ? 2.830 -2.371 33.739 1.00 82.44 203 ASP A C 1
ATOM 1606 O O . ASP A 1 203 ? 2.141 -3.142 34.410 1.00 82.44 203 ASP A O 1
ATOM 1610 N N . HIS A 1 204 ? 2.516 -2.069 32.477 1.00 88.81 204 HIS A N 1
ATOM 1611 C CA . HIS A 1 204 ? 1.342 -2.596 31.786 1.00 88.81 204 HIS A CA 1
ATOM 1612 C C . HIS A 1 204 ? 1.690 -3.152 30.406 1.00 88.81 204 HIS A C 1
ATOM 1614 O O . HIS A 1 204 ? 2.584 -2.676 29.709 1.00 88.81 204 HIS A O 1
ATOM 1620 N N . LYS A 1 205 ? 0.886 -4.109 29.933 1.00 86.25 205 LYS A N 1
ATOM 1621 C CA . LYS A 1 205 ? 1.069 -4.771 28.626 1.00 86.25 205 LYS A CA 1
ATOM 1622 C C . LYS A 1 205 ? 0.191 -4.181 27.512 1.00 86.25 205 LYS A C 1
ATOM 1624 O O . LYS A 1 205 ? -0.108 -4.853 26.520 1.00 86.25 205 LYS A O 1
ATOM 1629 N N . ILE A 1 206 ? -0.284 -2.951 27.694 1.00 94.69 206 ILE A N 1
ATOM 1630 C CA . ILE A 1 206 ? -1.102 -2.230 26.712 1.00 94.69 206 ILE A CA 1
ATOM 1631 C C . ILE A 1 206 ? -0.195 -1.745 25.576 1.00 94.69 206 ILE A C 1
ATOM 1633 O O . ILE A 1 206 ? 0.832 -1.120 25.827 1.00 94.69 206 ILE A O 1
ATOM 1637 N N . ARG A 1 207 ? -0.547 -2.083 24.329 1.00 95.38 207 ARG A N 1
ATOM 1638 C CA . ARG A 1 207 ? 0.275 -1.786 23.144 1.00 95.38 207 ARG A CA 1
ATOM 1639 C C . ARG A 1 207 ? 0.071 -0.376 22.615 1.00 95.38 207 ARG A C 1
ATOM 1641 O O . ARG A 1 207 ? 0.985 0.142 21.989 1.00 95.38 207 ARG A O 1
ATOM 1648 N N . PHE A 1 208 ? -1.104 0.209 22.813 1.00 97.56 208 PHE A N 1
ATOM 1649 C CA . PHE A 1 208 ? -1.418 1.540 22.309 1.00 97.56 208 PHE A CA 1
ATOM 1650 C C . PHE A 1 208 ? -2.189 2.350 23.348 1.00 97.56 208 PHE A C 1
ATOM 1652 O O . PHE A 1 208 ? -3.372 2.100 23.569 1.00 97.56 208 PHE A O 1
ATOM 1659 N N . SER A 1 209 ? -1.543 3.298 24.014 1.00 95.94 209 SER A N 1
ATOM 1660 C CA . SER A 1 209 ? -2.186 4.055 25.091 1.00 95.94 209 SER A CA 1
ATOM 1661 C C . SER A 1 209 ? -1.973 5.553 24.990 1.00 95.94 209 SER A C 1
ATOM 1663 O O . SER A 1 209 ? -1.024 6.020 24.375 1.00 95.94 209 SER A O 1
ATOM 1665 N N . PHE A 1 210 ? -2.867 6.311 25.617 1.00 96.00 210 PHE A N 1
ATOM 1666 C CA . PHE A 1 210 ? -2.602 7.694 26.009 1.00 96.00 210 PHE A CA 1
ATOM 1667 C C . PHE A 1 210 ? -1.972 7.719 27.402 1.00 96.00 210 PHE A C 1
ATOM 1669 O O . PHE A 1 210 ? -2.362 6.925 28.253 1.00 96.00 210 PHE A O 1
ATOM 1676 N N . THR A 1 211 ? -1.038 8.629 27.646 1.00 93.56 211 THR A N 1
ATOM 1677 C CA . THR A 1 211 ? -0.309 8.757 28.917 1.00 93.56 211 THR A CA 1
ATOM 1678 C C . THR A 1 211 ? 0.062 10.221 29.158 1.00 93.56 211 THR A C 1
ATOM 1680 O O . THR A 1 211 ? 0.059 11.020 28.219 1.00 93.56 211 THR A O 1
ATOM 1683 N N . ASP A 1 212 ? 0.370 10.567 30.404 1.00 89.81 212 ASP A N 1
ATOM 1684 C CA . ASP A 1 212 ? 0.866 11.890 30.797 1.00 89.81 212 ASP A CA 1
ATOM 1685 C C . ASP A 1 212 ? 2.340 12.085 30.415 1.00 89.81 212 ASP A C 1
ATOM 1687 O O . ASP A 1 212 ? 2.708 13.107 29.843 1.00 89.81 212 ASP A O 1
ATOM 1691 N N . GLU A 1 213 ? 3.164 11.067 30.662 1.00 90.81 213 GLU A N 1
ATOM 1692 C CA . GLU A 1 213 ? 4.613 11.124 30.463 1.00 90.81 213 GLU A CA 1
ATOM 1693 C C . GLU A 1 213 ? 5.114 10.099 29.430 1.00 90.81 213 GLU A C 1
ATOM 1695 O O . GLU A 1 213 ? 4.555 8.997 29.327 1.00 90.81 213 GLU A O 1
ATOM 1700 N N . PRO A 1 214 ? 6.191 10.412 28.679 1.00 92.12 214 PRO A N 1
ATOM 1701 C CA . PRO A 1 214 ? 6.830 9.467 27.771 1.00 92.12 214 PRO A CA 1
ATOM 1702 C C . PRO A 1 214 ? 7.328 8.200 28.480 1.00 92.12 214 PRO A C 1
ATOM 1704 O O . PRO A 1 214 ? 7.808 8.247 29.612 1.00 92.12 214 PRO A O 1
ATOM 1707 N N . ARG A 1 215 ? 7.312 7.063 27.777 1.00 90.38 215 ARG A N 1
ATOM 1708 C CA . ARG A 1 215 ? 7.887 5.794 28.257 1.00 90.38 215 ARG A CA 1
ATOM 1709 C C . ARG A 1 215 ? 9.099 5.384 27.431 1.00 90.38 215 ARG A C 1
ATOM 1711 O O . ARG A 1 215 ? 9.023 5.369 26.199 1.00 90.38 215 ARG A O 1
ATOM 1718 N N . GLU A 1 216 ? 10.171 4.971 28.112 1.00 90.31 216 GLU A N 1
ATOM 1719 C CA . GLU A 1 216 ? 11.443 4.571 27.485 1.00 90.31 216 GLU A CA 1
ATOM 1720 C C . GLU A 1 216 ? 11.287 3.407 26.496 1.00 90.31 216 GLU A C 1
ATOM 1722 O O . GLU A 1 216 ? 11.919 3.417 25.447 1.00 90.31 216 GLU A O 1
ATOM 1727 N N . ASP A 1 217 ? 10.420 2.431 26.774 1.00 90.44 217 ASP A N 1
ATOM 1728 C CA . ASP A 1 217 ? 10.287 1.214 25.955 1.00 90.44 217 ASP A CA 1
ATOM 1729 C C . ASP A 1 217 ? 9.193 1.300 24.874 1.00 90.44 217 ASP A C 1
ATOM 1731 O O . ASP A 1 217 ? 8.756 0.282 24.328 1.00 90.44 217 ASP A O 1
ATOM 1735 N N . SER A 1 218 ? 8.728 2.511 24.547 1.00 93.81 218 SER A N 1
ATOM 1736 C CA . SER A 1 218 ? 7.658 2.738 23.567 1.00 93.81 218 SER A CA 1
ATOM 1737 C C . SER A 1 218 ? 7.981 3.856 22.578 1.00 93.81 218 SER A C 1
ATOM 1739 O O . SER A 1 218 ? 8.820 4.716 22.839 1.00 93.81 218 SER A O 1
ATOM 1741 N N . PHE A 1 219 ? 7.286 3.868 21.443 1.00 96.69 219 PHE A N 1
ATOM 1742 C CA . PHE A 1 219 ? 7.218 5.062 20.607 1.00 96.69 219 PHE A CA 1
ATOM 1743 C C . PHE A 1 219 ? 6.305 6.094 21.258 1.00 96.69 219 PHE A C 1
ATOM 1745 O O . PHE A 1 219 ? 5.139 5.803 21.504 1.00 96.69 219 PHE A O 1
ATOM 1752 N N . ASN A 1 220 ? 6.801 7.306 21.477 1.00 96.81 220 ASN A N 1
ATOM 1753 C CA . ASN A 1 220 ? 6.022 8.383 22.075 1.00 96.81 220 ASN A CA 1
ATOM 1754 C C . ASN A 1 220 ? 5.636 9.393 20.993 1.00 96.81 220 ASN A C 1
ATOM 1756 O O . ASN A 1 220 ? 6.498 10.073 20.432 1.00 96.81 220 ASN A O 1
ATOM 1760 N N . LEU A 1 221 ? 4.343 9.448 20.682 1.00 96.56 221 LEU A N 1
ATOM 1761 C CA . LEU A 1 221 ? 3.726 10.412 19.776 1.00 96.56 221 LEU A CA 1
ATOM 1762 C C . LEU A 1 221 ? 3.112 11.540 20.595 1.00 96.56 221 LEU A C 1
ATOM 1764 O O . LEU A 1 221 ? 2.237 11.294 21.419 1.00 96.56 221 LEU A O 1
ATOM 1768 N N . PHE A 1 222 ? 3.509 12.777 20.344 1.00 95.19 222 PHE A N 1
ATOM 1769 C CA . PHE A 1 222 ? 2.903 13.916 21.029 1.00 95.19 222 PHE A CA 1
ATOM 1770 C C . PHE A 1 222 ? 1.594 14.319 20.339 1.00 95.19 222 PHE A C 1
ATOM 1772 O O . PHE A 1 222 ? 1.506 14.353 19.109 1.00 95.19 222 PHE A O 1
ATOM 1779 N N . TRP A 1 223 ? 0.549 14.586 21.126 1.00 93.62 223 TRP A N 1
ATOM 1780 C CA . TRP A 1 223 ? -0.774 14.916 20.594 1.00 93.62 223 TRP A CA 1
ATOM 1781 C C . TRP A 1 223 ? -0.768 16.244 19.825 1.00 93.62 223 TRP A C 1
ATOM 1783 O O . TRP A 1 223 ? -1.162 16.288 18.659 1.00 93.62 223 TRP A O 1
ATOM 1793 N N . ASP A 1 224 ? -0.234 17.296 20.447 1.00 88.44 224 ASP A N 1
ATOM 1794 C CA . ASP A 1 224 ? -0.228 18.665 19.912 1.00 88.44 224 ASP A CA 1
ATOM 1795 C C . ASP A 1 224 ? 0.978 18.976 19.000 1.00 88.44 224 ASP A C 1
ATOM 1797 O O . ASP A 1 224 ? 1.149 20.111 18.553 1.00 88.44 224 ASP A O 1
ATOM 1801 N N . SER A 1 225 ? 1.836 17.993 18.700 1.00 89.44 225 SER A N 1
ATOM 1802 C CA . SER A 1 225 ? 3.004 18.187 17.831 1.00 89.44 225 SER A CA 1
ATOM 1803 C C . SER A 1 225 ? 3.252 16.988 16.905 1.00 89.44 225 SER A C 1
ATOM 1805 O O . SER A 1 225 ? 2.624 15.936 17.012 1.00 89.44 225 SER A O 1
ATOM 1807 N N . GLU A 1 226 ? 4.150 17.141 15.931 1.00 87.88 226 GLU A N 1
ATOM 1808 C CA . GLU A 1 226 ? 4.584 16.032 15.063 1.00 87.88 226 GLU A CA 1
ATOM 1809 C C . GLU A 1 226 ? 5.779 15.248 15.624 1.00 87.88 226 GLU A C 1
ATOM 1811 O O . GLU A 1 226 ? 6.289 14.336 14.958 1.00 87.88 226 GLU A O 1
ATOM 1816 N N . GLU A 1 227 ? 6.200 15.590 16.843 1.00 91.69 227 GLU A N 1
ATOM 1817 C CA . GLU A 1 227 ? 7.318 14.973 17.540 1.00 91.69 227 GLU A CA 1
ATOM 1818 C C . GLU A 1 227 ? 7.074 13.478 17.773 1.00 91.69 227 GLU A C 1
ATOM 1820 O O . GLU A 1 227 ? 5.983 13.033 18.143 1.00 91.69 227 GLU A O 1
ATOM 1825 N N . LEU A 1 228 ? 8.127 12.702 17.523 1.00 94.38 228 LEU A N 1
ATOM 1826 C CA . LEU A 1 228 ? 8.183 11.269 17.750 1.00 94.38 228 LEU A CA 1
ATOM 1827 C C . LEU A 1 228 ? 9.471 10.963 18.508 1.00 94.38 228 LEU A C 1
ATOM 1829 O O . LEU A 1 228 ? 10.558 11.063 17.935 1.00 94.38 228 LEU A O 1
ATOM 1833 N N . VAL A 1 229 ? 9.343 10.528 19.758 1.00 95.00 229 VAL A N 1
ATOM 1834 C CA . VAL A 1 229 ? 10.467 9.983 20.525 1.00 95.00 229 VAL A CA 1
ATOM 1835 C C . VAL A 1 229 ? 10.461 8.468 20.377 1.00 95.00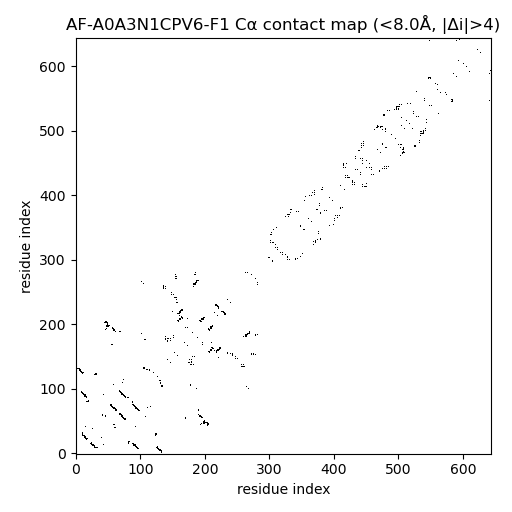 229 VAL A C 1
ATOM 1837 O O . VAL A 1 229 ? 9.434 7.807 20.547 1.00 95.00 229 VAL A O 1
ATOM 1840 N N . ARG A 1 230 ? 11.609 7.913 19.997 1.00 93.56 230 ARG A N 1
ATOM 1841 C CA . ARG A 1 230 ? 11.779 6.476 19.763 1.00 93.56 230 ARG A CA 1
ATOM 1842 C C . ARG A 1 230 ? 12.035 5.735 21.076 1.00 93.56 230 ARG A C 1
ATOM 1844 O O . ARG A 1 230 ? 12.577 6.343 21.999 1.00 93.56 230 ARG A O 1
ATOM 1851 N N . PRO A 1 231 ? 11.692 4.438 21.149 1.00 93.31 231 PRO A N 1
ATOM 1852 C CA . PRO A 1 231 ? 12.055 3.633 22.297 1.00 93.31 231 PRO A CA 1
ATOM 1853 C C . PRO A 1 231 ? 13.578 3.555 22.435 1.00 93.31 231 PRO A C 1
ATOM 1855 O O . PRO A 1 231 ? 14.302 3.571 21.437 1.00 93.31 231 PRO A O 1
ATOM 1858 N N . ARG A 1 232 ? 14.050 3.401 23.672 1.00 91.00 232 ARG A N 1
ATOM 1859 C CA . ARG A 1 232 ? 15.460 3.204 24.022 1.00 91.00 232 ARG A CA 1
ATOM 1860 C C . ARG A 1 232 ? 16.078 2.038 23.256 1.00 91.00 232 ARG A C 1
ATOM 1862 O O . ARG A 1 232 ? 17.215 2.122 22.801 1.00 91.00 232 ARG A O 1
ATOM 1869 N N . GLU A 1 233 ? 15.318 0.959 23.115 1.00 90.75 233 GLU A N 1
ATOM 1870 C CA . GLU A 1 233 ? 15.695 -0.202 22.322 1.00 90.75 233 GLU A CA 1
ATOM 1871 C C . GLU A 1 233 ? 14.927 -0.190 20.990 1.00 90.75 233 GLU A C 1
ATOM 1873 O O . GLU A 1 233 ? 13.775 -0.638 20.897 1.00 90.75 233 GLU A O 1
ATOM 1878 N N . GLU A 1 234 ? 15.566 0.380 19.963 1.00 87.69 234 GLU A N 1
ATOM 1879 C CA . GLU A 1 234 ? 14.978 0.534 18.631 1.00 87.69 234 GLU A CA 1
ATOM 1880 C C . GLU A 1 234 ? 14.638 -0.826 17.988 1.00 87.69 234 GLU A C 1
ATOM 1882 O O . GLU A 1 234 ? 15.348 -1.817 18.188 1.00 87.69 234 GLU A O 1
ATOM 1887 N N . PRO A 1 235 ? 13.557 -0.910 17.186 1.00 88.88 235 PRO A N 1
ATOM 1888 C CA . PRO A 1 235 ? 13.286 -2.114 16.414 1.00 88.88 235 PRO A CA 1
ATOM 1889 C C . PRO A 1 235 ? 14.396 -2.364 15.375 1.00 88.88 235 PRO A C 1
ATOM 1891 O O . PRO A 1 235 ? 15.047 -1.419 14.920 1.00 88.88 235 PRO A O 1
ATOM 1894 N N . PRO A 1 236 ? 14.579 -3.617 14.916 1.00 91.19 236 PRO A N 1
ATOM 1895 C CA . PRO A 1 236 ? 15.521 -3.923 13.847 1.00 91.19 236 PRO A CA 1
ATOM 1896 C C . PRO A 1 236 ? 15.299 -3.038 12.614 1.00 91.19 236 PRO A C 1
ATOM 1898 O O . PRO A 1 236 ? 14.161 -2.756 12.230 1.00 91.19 236 PRO A O 1
ATOM 1901 N N . ARG A 1 237 ? 16.386 -2.652 11.931 1.00 88.06 237 ARG A N 1
ATOM 1902 C CA . ARG A 1 237 ? 16.333 -1.760 10.755 1.00 88.06 237 ARG A CA 1
ATOM 1903 C C . ARG A 1 237 ? 15.351 -2.236 9.678 1.00 88.06 237 ARG A C 1
ATOM 1905 O O . ARG A 1 237 ? 14.679 -1.411 9.067 1.00 88.06 237 ARG A O 1
ATOM 1912 N N . ALA A 1 238 ? 15.256 -3.547 9.451 1.00 86.75 238 ALA A N 1
ATOM 1913 C CA . ALA A 1 238 ? 14.308 -4.127 8.499 1.00 86.75 238 ALA A CA 1
ATOM 1914 C C . ALA A 1 238 ? 12.850 -3.838 8.901 1.00 86.75 238 ALA A C 1
ATOM 1916 O O . ALA A 1 238 ? 12.076 -3.340 8.088 1.00 86.75 238 ALA A O 1
ATOM 1917 N N . THR A 1 239 ? 12.505 -4.054 10.172 1.00 88.94 239 THR A N 1
ATOM 1918 C CA . THR A 1 239 ? 11.187 -3.749 10.743 1.00 88.94 239 THR A CA 1
ATOM 1919 C C . THR A 1 239 ? 10.874 -2.253 10.686 1.00 88.94 239 THR A C 1
ATOM 1921 O O . THR A 1 239 ? 9.758 -1.865 10.344 1.00 88.94 239 THR A O 1
ATOM 1924 N N . TRP A 1 240 ? 11.861 -1.394 10.958 1.00 90.00 240 TRP A N 1
ATOM 1925 C CA . TRP A 1 240 ? 11.702 0.054 10.801 1.00 90.00 240 TRP A CA 1
ATOM 1926 C C . TRP A 1 240 ? 11.403 0.444 9.347 1.00 90.00 240 TRP A C 1
ATOM 1928 O O . TRP A 1 240 ? 10.478 1.211 9.083 1.00 90.00 240 TRP A O 1
ATOM 1938 N N . GLN A 1 241 ? 12.132 -0.126 8.384 1.00 89.44 241 GLN A N 1
ATOM 1939 C CA . GLN A 1 241 ? 11.882 0.121 6.964 1.00 89.44 241 GLN A CA 1
ATOM 1940 C C . GLN A 1 241 ? 10.488 -0.360 6.536 1.00 89.44 241 GLN A C 1
ATOM 1942 O O . GLN A 1 241 ? 9.835 0.297 5.728 1.00 89.44 241 GLN A O 1
ATOM 1947 N N . MET A 1 242 ? 10.005 -1.469 7.101 1.00 88.44 242 MET A N 1
ATOM 1948 C CA . MET A 1 242 ? 8.640 -1.952 6.878 1.00 88.44 242 MET A CA 1
ATOM 1949 C C . MET A 1 242 ? 7.595 -0.952 7.376 1.00 88.44 242 MET A C 1
ATOM 1951 O O . MET A 1 242 ? 6.657 -0.668 6.638 1.00 88.44 242 MET A O 1
ATOM 1955 N N . ALA A 1 243 ? 7.775 -0.372 8.567 1.00 92.06 243 ALA A N 1
ATOM 1956 C CA . ALA A 1 243 ? 6.893 0.674 9.091 1.00 92.06 243 ALA A CA 1
ATOM 1957 C C . ALA A 1 243 ? 6.867 1.914 8.183 1.00 92.06 243 ALA A C 1
ATOM 1959 O O . ALA A 1 243 ? 5.792 2.401 7.836 1.00 92.06 243 ALA A O 1
ATOM 1960 N N . VAL A 1 244 ? 8.033 2.381 7.724 1.00 91.19 244 VAL A N 1
ATOM 1961 C CA . VAL A 1 244 ? 8.124 3.501 6.769 1.00 91.19 244 VAL A CA 1
ATOM 1962 C C . VAL A 1 244 ? 7.382 3.174 5.471 1.00 91.19 244 VAL A C 1
ATOM 1964 O O . VAL A 1 244 ? 6.567 3.970 5.010 1.00 91.19 244 VAL A O 1
ATOM 1967 N N . ASN A 1 245 ? 7.603 1.986 4.905 1.00 88.81 245 ASN A N 1
ATOM 1968 C CA . ASN A 1 245 ? 6.929 1.553 3.681 1.00 88.81 245 ASN A CA 1
ATOM 1969 C C . ASN A 1 245 ? 5.408 1.439 3.875 1.00 88.81 245 ASN A C 1
ATOM 1971 O O . ASN A 1 245 ? 4.649 1.842 2.994 1.00 88.81 245 ASN A O 1
ATOM 1975 N N . TYR A 1 246 ? 4.963 0.925 5.026 1.00 92.06 246 TYR A N 1
ATOM 1976 C CA . TYR A 1 246 ? 3.548 0.849 5.390 1.00 92.06 246 TYR A CA 1
ATOM 1977 C C . TYR A 1 246 ? 2.936 2.251 5.410 1.00 92.06 246 TYR A C 1
ATOM 1979 O O . TYR A 1 246 ? 1.955 2.501 4.716 1.00 92.06 246 TYR A O 1
ATOM 1987 N N . GLN A 1 247 ? 3.567 3.198 6.114 1.00 92.69 247 GLN A N 1
ATOM 1988 C CA . GLN A 1 247 ? 3.103 4.583 6.189 1.00 92.69 247 GLN A CA 1
ATOM 1989 C C . GLN A 1 247 ? 3.021 5.253 4.813 1.00 92.69 247 GLN A C 1
ATOM 1991 O O . GLN A 1 247 ? 2.028 5.913 4.511 1.00 92.69 247 GLN A O 1
ATOM 1996 N N . THR A 1 248 ? 4.040 5.078 3.969 1.00 88.25 248 THR A N 1
ATOM 1997 C CA . THR A 1 248 ? 4.050 5.620 2.604 1.00 88.25 248 THR A CA 1
ATOM 1998 C C . THR A 1 248 ? 2.877 5.081 1.789 1.00 88.25 248 THR A C 1
ATOM 2000 O O . THR A 1 248 ? 2.147 5.862 1.185 1.00 88.25 248 THR A O 1
ATOM 2003 N N . ARG A 1 249 ? 2.605 3.772 1.850 1.00 85.56 249 ARG A N 1
ATOM 2004 C CA . ARG A 1 249 ? 1.469 3.156 1.144 1.00 85.56 249 ARG A CA 1
ATOM 2005 C C . ARG A 1 249 ? 0.110 3.634 1.656 1.00 85.56 249 ARG A C 1
ATOM 2007 O O . ARG A 1 249 ? -0.808 3.833 0.857 1.00 85.56 249 ARG A O 1
ATOM 2014 N N . LEU A 1 250 ? -0.031 3.849 2.968 1.00 89.94 250 LEU A N 1
ATOM 2015 C CA . LEU A 1 250 ? -1.237 4.471 3.523 1.00 89.94 250 LEU A CA 1
ATOM 2016 C C . LEU A 1 250 ? -1.431 5.878 2.939 1.00 89.94 250 LEU A C 1
ATOM 2018 O O . LEU A 1 250 ? -2.530 6.208 2.501 1.00 89.94 250 LEU A O 1
ATOM 2022 N N . ARG A 1 251 ? -0.359 6.679 2.870 1.00 84.88 251 ARG A N 1
ATOM 2023 C CA . ARG A 1 251 ? -0.396 8.056 2.351 1.00 84.88 251 ARG A CA 1
ATOM 2024 C C . ARG A 1 251 ? -0.726 8.147 0.870 1.00 84.88 251 ARG A C 1
ATOM 2026 O O . ARG A 1 251 ? -1.504 9.009 0.474 1.00 84.88 251 ARG A O 1
ATOM 2033 N N . GLU A 1 252 ? -0.148 7.261 0.069 1.00 78.19 252 GLU A N 1
ATOM 2034 C CA . GLU A 1 252 ? -0.345 7.202 -1.384 1.00 78.19 252 GLU A CA 1
ATOM 2035 C C . GLU A 1 252 ? -1.730 6.662 -1.782 1.00 78.19 252 GLU A C 1
ATOM 2037 O O . GLU A 1 252 ? -2.129 6.751 -2.945 1.00 78.19 252 GLU A O 1
ATOM 2042 N N . SER A 1 253 ? -2.499 6.127 -0.828 1.00 73.81 253 SER A N 1
ATOM 2043 C CA . SER A 1 253 ? -3.850 5.630 -1.078 1.00 73.81 253 SER A CA 1
ATOM 2044 C C . SER A 1 253 ? -4.833 6.784 -1.316 1.00 73.81 253 SER A C 1
ATOM 2046 O O . SER A 1 253 ? -5.274 7.458 -0.387 1.00 73.81 253 SER A O 1
ATOM 2048 N N . LEU A 1 254 ? -5.216 6.979 -2.583 1.00 58.12 254 LEU A N 1
ATOM 2049 C CA . LEU A 1 254 ? -6.111 8.055 -3.040 1.00 58.12 254 LEU A CA 1
ATOM 2050 C C . LEU A 1 254 ? -7.590 7.882 -2.628 1.00 58.12 254 LEU A C 1
ATOM 2052 O O . LEU A 1 254 ? -8.357 8.835 -2.731 1.00 58.12 254 LEU A O 1
ATOM 2056 N N . ARG A 1 255 ? -8.005 6.676 -2.212 1.00 72.81 255 ARG A N 1
ATOM 2057 C CA . ARG A 1 255 ? -9.368 6.346 -1.748 1.00 72.81 255 ARG A CA 1
ATOM 2058 C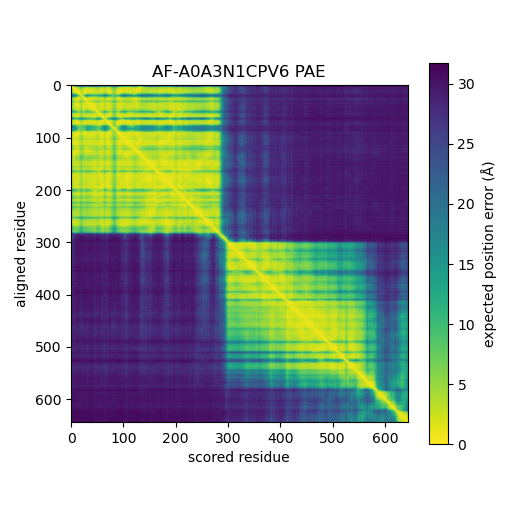 C . ARG A 1 255 ? -9.299 5.730 -0.356 1.00 72.81 255 ARG A C 1
ATOM 2060 O O . ARG A 1 255 ? -8.999 4.541 -0.217 1.00 72.81 255 ARG A O 1
ATOM 2067 N N . ARG A 1 256 ? -9.478 6.565 0.667 1.00 78.69 256 ARG A N 1
ATOM 2068 C CA . ARG A 1 256 ? -9.287 6.175 2.068 1.00 78.69 256 ARG A CA 1
ATOM 2069 C C . ARG A 1 256 ? -10.429 5.308 2.585 1.00 78.69 256 ARG A C 1
ATOM 2071 O O . ARG A 1 256 ? -10.153 4.299 3.226 1.00 78.69 256 ARG A O 1
ATOM 2078 N N . ASP A 1 257 ? -11.661 5.615 2.200 1.00 77.06 257 ASP A N 1
ATOM 2079 C CA . ASP A 1 257 ? -12.837 4.759 2.365 1.00 77.06 257 ASP A CA 1
ATOM 2080 C C . ASP A 1 257 ? -12.608 3.320 1.860 1.00 77.06 257 ASP A C 1
ATOM 2082 O O . ASP A 1 257 ? -12.813 2.352 2.591 1.00 77.06 257 ASP A O 1
ATOM 2086 N N . HIS A 1 258 ? -12.096 3.148 0.637 1.00 78.44 258 HIS A N 1
ATOM 2087 C CA . HIS A 1 258 ? -11.808 1.818 0.081 1.00 78.44 258 HIS A CA 1
ATOM 2088 C C . HIS A 1 258 ? -10.658 1.115 0.812 1.00 78.44 258 HIS A C 1
ATOM 2090 O O . HIS A 1 258 ? -10.696 -0.104 0.992 1.00 78.44 258 HIS A O 1
ATOM 2096 N N . LEU A 1 259 ? -9.623 1.858 1.217 1.00 86.62 259 LEU A N 1
ATOM 2097 C CA . LEU A 1 259 ? -8.520 1.312 2.008 1.00 86.62 259 LEU A CA 1
ATOM 2098 C C . LEU A 1 259 ? -9.032 0.764 3.345 1.00 86.62 259 LEU A C 1
ATOM 2100 O O . LEU A 1 259 ? -8.720 -0.377 3.685 1.00 86.62 259 LEU A O 1
ATOM 2104 N N . VAL A 1 260 ? -9.839 1.549 4.064 1.00 90.06 260 VAL A N 1
ATOM 2105 C CA . VAL A 1 260 ? -10.452 1.137 5.331 1.00 90.06 260 VAL A CA 1
ATOM 2106 C C . VAL A 1 260 ? -11.390 -0.045 5.111 1.00 90.06 260 VAL A C 1
ATOM 2108 O O . VAL A 1 260 ? -11.284 -1.025 5.838 1.00 90.06 260 VAL A O 1
ATOM 2111 N N . GLY A 1 261 ? -12.239 -0.020 4.079 1.00 89.12 261 GLY A N 1
ATOM 2112 C CA . GLY A 1 261 ? -13.121 -1.141 3.743 1.00 89.12 261 GLY A CA 1
ATOM 2113 C C . GLY A 1 261 ? -12.357 -2.438 3.453 1.00 89.12 261 GLY A C 1
ATOM 2114 O O . GLY A 1 261 ? -12.718 -3.501 3.954 1.00 89.12 261 GLY A O 1
ATOM 2115 N N . ARG A 1 262 ? -11.244 -2.363 2.713 1.00 87.19 262 ARG A N 1
ATOM 2116 C CA . ARG A 1 262 ? -10.381 -3.523 2.438 1.00 87.19 262 ARG A CA 1
ATOM 2117 C C . ARG A 1 262 ? -9.731 -4.066 3.708 1.00 87.19 262 ARG A C 1
ATOM 2119 O O . ARG A 1 262 ? -9.771 -5.270 3.939 1.00 87.19 262 ARG A O 1
ATOM 2126 N N . LEU A 1 263 ? -9.150 -3.198 4.535 1.00 92.62 263 LEU A N 1
ATOM 2127 C CA . LEU A 1 263 ? -8.524 -3.605 5.795 1.00 92.62 263 LEU A CA 1
ATOM 2128 C C . LEU A 1 263 ? -9.556 -4.155 6.791 1.00 92.62 263 LEU A C 1
ATOM 2130 O O . LEU A 1 263 ? -9.274 -5.144 7.468 1.00 92.62 263 LEU A O 1
ATOM 2134 N N . ALA A 1 264 ? -10.765 -3.586 6.813 1.00 93.25 264 ALA A N 1
ATOM 2135 C CA . ALA A 1 264 ? -11.913 -4.102 7.555 1.00 93.25 264 ALA A CA 1
ATOM 2136 C C . ALA A 1 264 ? -12.318 -5.515 7.081 1.00 93.25 264 ALA A C 1
ATOM 2138 O O . ALA A 1 264 ? -12.663 -6.367 7.899 1.00 93.25 264 ALA A O 1
ATOM 2139 N N . GLY A 1 265 ? -12.212 -5.790 5.776 1.00 90.81 265 GLY A N 1
ATOM 2140 C CA . GLY A 1 265 ? -12.451 -7.109 5.180 1.00 90.81 265 GLY A CA 1
ATOM 2141 C C . GLY A 1 265 ? -11.375 -8.161 5.490 1.00 90.81 265 GLY A C 1
ATOM 2142 O O . GLY A 1 265 ? -11.647 -9.361 5.417 1.00 90.81 265 GLY A O 1
ATOM 2143 N N . THR A 1 266 ? -10.169 -7.756 5.898 1.00 92.50 266 THR A N 1
ATOM 2144 C CA . THR A 1 266 ? -9.098 -8.686 6.295 1.00 92.50 266 THR A CA 1
ATOM 2145 C C . THR A 1 266 ? -9.282 -9.130 7.747 1.00 92.50 266 THR A C 1
ATOM 2147 O O . THR A 1 266 ? -8.674 -8.595 8.676 1.00 92.50 266 THR A O 1
ATOM 2150 N N . VAL A 1 267 ? -10.146 -10.127 7.940 1.00 93.12 267 VAL A N 1
ATOM 2151 C CA . VAL A 1 267 ? -10.654 -10.546 9.260 1.00 93.12 267 VAL A CA 1
ATOM 2152 C C . VAL A 1 267 ? -9.982 -11.785 9.856 1.00 93.12 267 VAL A C 1
ATOM 2154 O O . VAL A 1 267 ? -10.262 -12.153 10.995 1.00 93.12 267 VAL A O 1
ATOM 2157 N N . ALA A 1 268 ? -9.105 -12.462 9.113 1.00 90.50 268 ALA A N 1
ATOM 2158 C CA . ALA A 1 268 ? -8.340 -13.577 9.668 1.00 90.50 268 ALA A CA 1
ATOM 2159 C C . ALA A 1 268 ? -7.445 -13.066 10.816 1.00 90.50 268 ALA A C 1
ATOM 2161 O O . ALA A 1 268 ? -6.812 -12.029 10.634 1.00 90.50 268 ALA A O 1
ATOM 2162 N N . PRO A 1 269 ? -7.364 -13.743 11.978 1.00 89.81 269 PRO A N 1
ATOM 2163 C CA . PRO A 1 269 ? -6.519 -13.294 13.085 1.00 89.81 269 PRO A CA 1
ATOM 2164 C C . PRO A 1 269 ? -5.064 -13.062 12.648 1.00 89.81 269 PRO A C 1
ATOM 2166 O O . PRO A 1 269 ? -4.438 -13.961 12.087 1.00 89.81 269 PRO A O 1
ATOM 2169 N N . VAL A 1 270 ? -4.519 -11.872 12.929 1.00 87.75 270 VAL A N 1
ATOM 2170 C CA . VAL A 1 270 ? -3.133 -11.500 12.587 1.00 87.75 270 VAL A CA 1
ATOM 2171 C C . VAL A 1 270 ? -2.361 -11.129 13.851 1.00 87.75 270 VAL A C 1
ATOM 2173 O O . VAL A 1 270 ? -2.864 -10.403 14.710 1.00 87.75 270 VAL A O 1
ATOM 2176 N N . SER A 1 271 ? -1.130 -11.634 13.968 1.00 83.50 271 SER A N 1
ATOM 2177 C CA . SER A 1 271 ? -0.213 -11.318 15.068 1.00 83.50 271 SER A CA 1
ATOM 2178 C C . SER A 1 271 ? 0.719 -10.161 14.702 1.00 83.50 271 SER A C 1
ATOM 2180 O O . SER A 1 271 ? 1.120 -10.021 13.552 1.00 83.50 271 SER A O 1
ATOM 2182 N N . PHE A 1 272 ? 1.132 -9.384 15.705 1.00 85.12 272 PHE A N 1
ATOM 2183 C CA . PHE A 1 272 ? 2.205 -8.388 15.573 1.00 85.12 272 PHE A CA 1
ATOM 2184 C C . PHE A 1 272 ? 3.612 -9.009 15.503 1.00 85.12 272 PHE A C 1
ATOM 2186 O O . PHE A 1 272 ? 4.582 -8.292 15.290 1.00 85.12 272 PHE A O 1
ATOM 2193 N N . GLU A 1 273 ? 3.735 -10.323 15.713 1.00 81.75 273 GLU A N 1
ATOM 2194 C CA . GLU A 1 273 ? 5.014 -11.048 15.641 1.00 81.75 273 GLU A CA 1
ATOM 2195 C C . GLU A 1 273 ? 5.496 -11.269 14.201 1.00 81.75 273 GLU A C 1
ATOM 2197 O O . GLU A 1 273 ? 6.688 -11.479 13.992 1.00 81.75 273 GLU A O 1
ATOM 2202 N N . ASP A 1 274 ? 4.597 -11.180 13.214 1.00 79.88 274 ASP A N 1
ATOM 2203 C CA . ASP A 1 274 ? 4.936 -11.268 11.792 1.00 79.88 274 ASP A CA 1
ATOM 2204 C C . ASP A 1 274 ? 4.449 -10.018 11.033 1.00 79.88 274 ASP A C 1
ATOM 2206 O O . ASP A 1 274 ? 3.347 -9.996 10.467 1.00 79.88 274 ASP A O 1
ATOM 2210 N N . PRO A 1 275 ? 5.270 -8.952 10.995 1.00 78.69 275 PRO A N 1
ATOM 2211 C CA . PRO A 1 275 ? 4.931 -7.718 10.295 1.00 78.69 275 PRO A CA 1
ATOM 2212 C C . PRO A 1 275 ? 4.745 -7.891 8.779 1.00 78.69 275 PRO A C 1
ATOM 2214 O O . PRO A 1 275 ? 4.139 -7.030 8.136 1.00 78.69 275 PRO A O 1
ATOM 2217 N N . HIS A 1 276 ? 5.232 -8.987 8.178 1.00 78.69 276 HIS A N 1
ATOM 2218 C CA . HIS A 1 276 ? 5.063 -9.229 6.743 1.00 78.69 276 HIS A CA 1
ATOM 2219 C C . HIS A 1 276 ? 3.610 -9.552 6.394 1.00 78.69 276 HIS A C 1
ATOM 2221 O O . HIS A 1 276 ? 3.136 -9.109 5.348 1.00 78.69 276 HIS A O 1
ATOM 2227 N N . LEU A 1 277 ? 2.877 -10.243 7.273 1.00 76.56 277 LEU A N 1
ATOM 2228 C CA . LEU A 1 277 ? 1.444 -10.503 7.082 1.00 76.56 277 LEU A CA 1
ATOM 2229 C C . LEU A 1 277 ? 0.619 -9.210 7.098 1.00 76.56 277 LEU A C 1
ATOM 2231 O O . LEU A 1 277 ? -0.346 -9.083 6.345 1.00 76.56 277 LEU A O 1
ATOM 2235 N N . LEU A 1 278 ? 1.030 -8.227 7.904 1.00 81.12 278 LEU A N 1
ATOM 2236 C CA . LEU A 1 278 ? 0.390 -6.909 7.966 1.00 81.12 278 LEU A CA 1
ATOM 2237 C C . LEU A 1 278 ? 0.624 -6.112 6.678 1.00 81.12 278 LEU A C 1
ATOM 2239 O O . LEU A 1 278 ? -0.313 -5.526 6.142 1.00 81.12 278 LEU A O 1
ATOM 2243 N N . LEU A 1 279 ? 1.846 -6.137 6.136 1.00 80.69 279 LEU A N 1
ATOM 2244 C CA . LEU A 1 279 ? 2.145 -5.525 4.837 1.00 80.69 279 LEU A CA 1
ATOM 2245 C C . LEU A 1 279 ? 1.433 -6.233 3.683 1.00 80.69 279 LEU A C 1
ATOM 2247 O O . LEU A 1 279 ? 0.907 -5.563 2.796 1.00 80.69 279 LEU A O 1
ATOM 2251 N N . LYS A 1 280 ? 1.375 -7.568 3.706 1.00 79.12 280 LYS A N 1
ATOM 2252 C CA . LYS A 1 280 ? 0.684 -8.355 2.683 1.00 79.12 280 LYS A CA 1
ATOM 2253 C C . LYS A 1 280 ? -0.800 -8.001 2.614 1.00 79.12 280 LYS A C 1
ATOM 2255 O O . LYS A 1 280 ? -1.338 -7.901 1.524 1.00 79.12 280 LYS A O 1
ATOM 2260 N N . ALA A 1 281 ? -1.443 -7.709 3.742 1.00 72.81 281 ALA A N 1
ATOM 2261 C CA . ALA A 1 281 ? -2.837 -7.269 3.764 1.00 72.81 281 ALA A CA 1
ATOM 2262 C C . ALA A 1 281 ? -3.091 -5.913 3.064 1.00 72.81 281 ALA A C 1
ATOM 2264 O O . ALA A 1 281 ? -4.236 -5.616 2.727 1.00 72.81 281 ALA A O 1
ATOM 2265 N N . LEU A 1 282 ? -2.052 -5.097 2.824 1.00 74.25 282 LEU A N 1
ATOM 2266 C CA . LEU A 1 282 ? -2.146 -3.922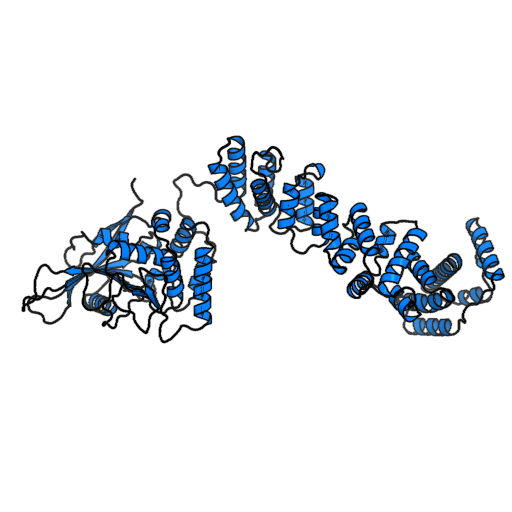 1.945 1.00 74.25 282 LEU A CA 1
ATOM 2267 C C . LEU A 1 282 ? -2.030 -4.283 0.454 1.00 74.25 282 LEU A C 1
ATOM 2269 O O . LEU A 1 282 ? -2.573 -3.554 -0.376 1.00 74.25 282 LEU A O 1
ATOM 2273 N N . ASP A 1 283 ? -1.328 -5.373 0.127 1.00 68.19 283 ASP A N 1
ATOM 2274 C CA . ASP A 1 283 ? -1.045 -5.827 -1.243 1.00 68.19 283 ASP A CA 1
ATOM 2275 C C . ASP A 1 283 ? -2.080 -6.837 -1.773 1.00 68.19 283 ASP A C 1
ATOM 2277 O O . ASP A 1 283 ? -2.340 -6.881 -2.980 1.00 68.19 283 ASP A O 1
ATOM 2281 N N . ASP A 1 284 ? -2.681 -7.638 -0.889 1.00 50.56 284 ASP A N 1
ATOM 2282 C CA . ASP A 1 284 ? -3.660 -8.662 -1.238 1.00 50.56 284 ASP A CA 1
ATOM 2283 C C . ASP A 1 284 ? -4.926 -8.000 -1.802 1.00 50.56 284 ASP A C 1
ATOM 2285 O O . ASP A 1 284 ? -5.670 -7.273 -1.134 1.00 50.56 284 ASP A O 1
ATOM 2289 N N . ARG A 1 285 ? -5.172 -8.266 -3.088 1.00 43.06 285 ARG A N 1
ATOM 2290 C CA . ARG A 1 285 ? -6.465 -8.013 -3.722 1.00 43.06 285 ARG A CA 1
ATOM 2291 C C . ARG A 1 285 ? -7.467 -8.981 -3.089 1.00 43.06 285 ARG A C 1
ATOM 2293 O O . ARG A 1 285 ? -7.133 -10.162 -2.971 1.00 43.06 285 ARG A O 1
ATOM 2300 N N . PRO A 1 286 ? -8.657 -8.522 -2.672 1.00 37.06 286 PRO A N 1
ATOM 2301 C CA . PRO A 1 286 ? -9.617 -9.391 -2.010 1.00 37.06 286 PRO A CA 1
ATOM 2302 C C . PRO A 1 286 ? -9.905 -10.604 -2.896 1.00 37.06 286 PRO A C 1
ATOM 2304 O O . PRO A 1 286 ? -10.318 -10.468 -4.046 1.00 37.06 286 PRO A O 1
ATOM 2307 N N . SER A 1 287 ? -9.624 -11.785 -2.352 1.00 30.48 287 SER A N 1
ATOM 2308 C CA . SER A 1 287 ? -10.133 -13.046 -2.877 1.00 30.48 287 SER A CA 1
ATOM 2309 C C . SER A 1 287 ? -11.601 -13.114 -2.476 1.00 30.48 287 SER A C 1
ATOM 2311 O O . SER A 1 287 ? -11.894 -13.002 -1.290 1.00 30.48 287 SER A O 1
ATOM 2313 N N . ASP A 1 288 ? -12.486 -13.204 -3.465 1.00 29.47 288 ASP A N 1
ATOM 2314 C CA . ASP A 1 288 ? -13.893 -13.605 -3.385 1.00 29.47 288 ASP A CA 1
ATOM 2315 C C . ASP A 1 288 ? -14.506 -13.671 -1.974 1.00 29.47 288 ASP A C 1
ATOM 2317 O O . ASP A 1 288 ? -14.560 -14.724 -1.341 1.00 29.47 288 ASP A O 1
ATOM 2321 N N . VAL A 1 289 ? -15.051 -12.547 -1.502 1.00 31.97 289 VAL A N 1
ATOM 2322 C CA . VAL A 1 289 ? -16.101 -12.564 -0.478 1.00 31.97 289 VAL A CA 1
ATOM 2323 C C . VAL A 1 289 ? -17.267 -11.748 -1.014 1.00 31.97 289 VAL A C 1
ATOM 2325 O O . VAL A 1 289 ? -17.205 -10.524 -1.125 1.00 31.97 289 VAL A O 1
ATOM 2328 N N . HIS A 1 290 ? -18.316 -12.459 -1.422 1.00 28.95 290 HIS A N 1
ATOM 2329 C CA . HIS A 1 290 ? -19.606 -11.890 -1.784 1.00 28.95 290 HIS A CA 1
ATOM 2330 C C . HIS A 1 290 ? -20.220 -11.218 -0.551 1.00 28.95 290 HIS A C 1
ATOM 2332 O O . HIS A 1 290 ? -20.809 -11.888 0.294 1.00 28.95 290 HIS A O 1
ATOM 2338 N N . PHE A 1 291 ? -20.092 -9.896 -0.452 1.00 33.25 291 PHE A N 1
ATOM 2339 C CA . PHE A 1 291 ? -21.005 -9.109 0.369 1.00 33.25 291 PHE A CA 1
ATOM 2340 C C . PHE A 1 291 ? -22.281 -8.861 -0.430 1.00 33.25 291 PHE A C 1
ATOM 2342 O O . PHE A 1 291 ? -22.231 -8.404 -1.575 1.00 33.25 291 PHE A O 1
ATOM 2349 N N . GLY A 1 292 ? -23.389 -9.266 0.189 1.00 29.19 292 GLY A N 1
ATOM 2350 C CA . GLY A 1 292 ? -24.734 -9.271 -0.359 1.00 29.19 292 GLY A CA 1
ATOM 2351 C C . GLY A 1 292 ? -25.190 -7.908 -0.865 1.00 29.19 292 GLY A C 1
ATOM 2352 O O . GLY A 1 292 ? -24.795 -6.851 -0.383 1.00 29.19 292 GLY A O 1
ATOM 2353 N N . ASP A 1 293 ? -26.017 -8.005 -1.890 1.00 31.17 293 ASP A N 1
ATOM 2354 C CA . ASP A 1 293 ? -26.526 -6.953 -2.747 1.00 31.17 293 ASP A CA 1
ATOM 2355 C C . ASP A 1 293 ? -27.721 -6.237 -2.095 1.00 31.17 293 ASP A C 1
ATOM 2357 O O . ASP A 1 293 ? -28.675 -6.902 -1.697 1.00 31.17 293 ASP A O 1
ATOM 2361 N N . ALA A 1 294 ? -27.673 -4.903 -2.001 1.00 35.06 294 ALA A N 1
ATOM 2362 C CA . ALA A 1 294 ? -28.836 -4.005 -2.050 1.00 35.06 294 ALA A CA 1
ATOM 2363 C C . ALA A 1 294 ? -28.388 -2.535 -1.933 1.00 35.06 294 ALA A C 1
ATOM 2365 O O . ALA A 1 294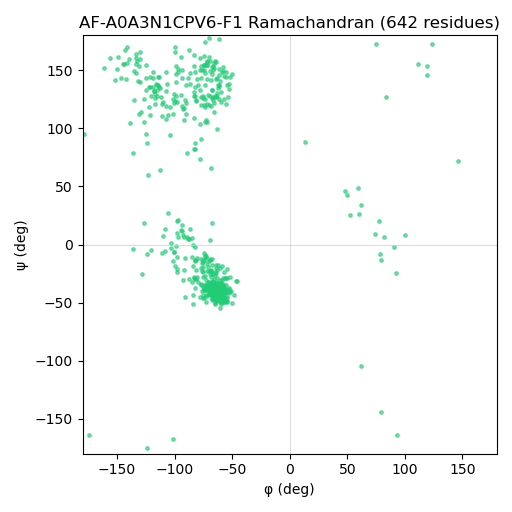 ? -28.243 -1.999 -0.838 1.00 35.06 294 ALA A O 1
ATOM 2366 N N . GLY A 1 295 ? -28.214 -1.856 -3.072 1.00 27.53 295 GLY A N 1
ATOM 2367 C CA . GLY A 1 295 ? -28.141 -0.390 -3.100 1.00 27.53 295 GLY A CA 1
ATOM 2368 C C . GLY A 1 295 ? -27.208 0.190 -4.156 1.00 27.53 295 GLY A C 1
ATOM 2369 O O . GLY A 1 295 ? -26.161 0.725 -3.822 1.00 27.53 295 GLY A O 1
ATOM 2370 N N . GLY A 1 296 ? -27.596 0.114 -5.434 1.00 36.50 296 GLY A N 1
ATOM 2371 C CA . GLY A 1 296 ? -27.052 0.982 -6.488 1.00 36.50 296 GLY A CA 1
ATOM 2372 C C . GLY A 1 296 ? -25.539 0.896 -6.714 1.00 36.50 296 GLY A C 1
ATOM 2373 O O . GLY A 1 296 ? -24.868 1.923 -6.796 1.00 36.50 296 GLY A O 1
ATOM 2374 N N . ARG A 1 297 ? -24.990 -0.317 -6.829 1.00 36.19 297 ARG A N 1
ATOM 2375 C CA . ARG A 1 297 ? -23.576 -0.535 -7.154 1.00 36.19 297 ARG A CA 1
ATOM 2376 C C . ARG A 1 297 ? -23.326 -0.208 -8.631 1.00 36.19 297 ARG A C 1
ATOM 2378 O O . ARG A 1 297 ? -23.746 -0.944 -9.521 1.00 36.19 297 ARG A O 1
ATOM 2385 N N . MET A 1 298 ? -22.654 0.911 -8.897 1.00 36.22 298 MET A N 1
ATOM 2386 C CA . MET A 1 298 ? -22.042 1.159 -10.207 1.00 36.22 298 MET A CA 1
ATOM 2387 C C . MET A 1 298 ? -20.983 0.064 -10.451 1.00 36.22 298 MET A C 1
ATOM 2389 O O . MET A 1 298 ? -20.298 -0.299 -9.493 1.00 36.22 298 MET A O 1
ATOM 2393 N N . PRO A 1 299 ? -20.862 -0.526 -11.652 1.00 45.53 299 PRO A N 1
ATOM 2394 C CA . PRO A 1 299 ? -20.320 -1.880 -11.732 1.00 45.53 299 PRO A CA 1
ATOM 2395 C C . PRO A 1 299 ? -18.790 -1.913 -11.647 1.00 45.53 299 PRO A C 1
ATOM 2397 O O . PRO A 1 299 ? -18.108 -1.156 -12.332 1.00 45.53 299 PRO A O 1
ATOM 2400 N N . ASP A 1 300 ? -18.259 -2.862 -10.872 1.00 61.12 300 ASP A N 1
ATOM 2401 C CA . ASP A 1 300 ? -16.823 -3.176 -10.765 1.00 61.12 300 ASP A CA 1
ATOM 2402 C C . ASP A 1 300 ? -16.244 -3.828 -12.053 1.00 61.12 300 ASP A C 1
ATOM 2404 O O . ASP A 1 300 ? -15.073 -4.209 -12.091 1.00 61.12 300 ASP A O 1
ATOM 2408 N N . ASP A 1 301 ? -17.051 -3.962 -13.117 1.00 76.44 301 ASP A N 1
ATOM 2409 C CA . ASP A 1 301 ? -16.682 -4.541 -14.418 1.00 76.44 301 ASP A CA 1
ATOM 2410 C C . ASP A 1 301 ? -16.192 -3.428 -15.378 1.00 76.44 301 ASP A C 1
ATOM 2412 O O . ASP A 1 301 ? -16.971 -2.541 -15.740 1.00 76.44 301 ASP A O 1
ATOM 2416 N N . PRO A 1 302 ? -14.929 -3.431 -15.851 1.00 81.56 302 PRO A N 1
ATOM 2417 C CA . PRO A 1 302 ? -14.393 -2.375 -16.721 1.00 81.56 302 PRO A CA 1
ATOM 2418 C C . PRO A 1 302 ? -15.229 -2.037 -17.980 1.00 81.56 302 PRO A C 1
ATOM 2420 O O . PRO A 1 302 ? -15.359 -0.851 -18.294 1.00 81.56 302 PRO A O 1
ATOM 2423 N N . PRO A 1 303 ? -15.821 -3.003 -18.719 1.00 86.00 303 PRO A N 1
ATOM 2424 C CA . PRO A 1 303 ? -16.768 -2.726 -19.800 1.00 86.00 303 PRO A CA 1
ATOM 2425 C C . PRO A 1 303 ? -17.958 -1.869 -19.362 1.00 86.00 303 PRO A C 1
ATOM 2427 O O . PRO A 1 303 ? -18.377 -0.984 -20.107 1.00 86.00 303 PRO A O 1
ATOM 2430 N N . GLU A 1 304 ? -18.487 -2.099 -18.164 1.00 82.25 304 GLU A N 1
ATOM 2431 C CA . GLU A 1 304 ? -19.609 -1.339 -17.618 1.00 82.25 304 GLU A CA 1
ATOM 2432 C C . GLU A 1 304 ? -19.197 0.075 -17.199 1.00 82.25 304 GLU A C 1
ATOM 2434 O O . GLU A 1 304 ? -19.952 1.019 -17.424 1.00 82.25 304 GLU A O 1
ATOM 2439 N N . VAL A 1 305 ? -17.974 0.253 -16.686 1.00 84.25 305 VAL A N 1
ATOM 2440 C CA . VAL A 1 305 ? -17.393 1.583 -16.428 1.00 84.25 305 VAL A CA 1
ATOM 2441 C C . VAL A 1 305 ? -17.283 2.385 -17.727 1.00 84.25 305 VAL A C 1
ATOM 2443 O O . VAL A 1 305 ? -17.650 3.557 -17.771 1.00 84.25 305 VAL A O 1
ATOM 2446 N N . VAL A 1 306 ? -16.827 1.756 -18.816 1.00 88.06 306 VAL A N 1
ATOM 2447 C CA . VAL A 1 306 ? -16.753 2.392 -20.143 1.00 88.06 306 VAL A CA 1
ATOM 2448 C C . VAL A 1 306 ? -18.145 2.726 -20.688 1.00 88.06 306 VAL A C 1
ATOM 2450 O O . VAL A 1 306 ? -18.331 3.790 -21.278 1.00 88.06 306 VAL A O 1
ATOM 2453 N N . ARG A 1 307 ? -19.135 1.857 -20.459 1.00 87.19 307 ARG A N 1
ATOM 2454 C CA . ARG A 1 307 ? -20.536 2.101 -20.830 1.00 87.19 307 ARG A CA 1
ATOM 2455 C C . ARG A 1 307 ? -21.122 3.294 -20.069 1.00 87.19 307 ARG A C 1
ATOM 2457 O O . ARG A 1 307 ? -21.712 4.183 -20.679 1.00 87.19 307 ARG A O 1
ATOM 2464 N N . ALA A 1 308 ? -20.916 3.337 -18.753 1.00 81.50 308 ALA A N 1
ATOM 2465 C CA . ALA A 1 308 ? -21.354 4.431 -17.890 1.00 81.50 308 ALA A CA 1
ATOM 2466 C C . ALA A 1 308 ? -20.658 5.755 -18.241 1.00 81.50 308 ALA A C 1
ATOM 2468 O O . ALA A 1 308 ? -21.311 6.796 -18.274 1.00 81.50 308 ALA A O 1
ATOM 2469 N N . LEU A 1 309 ? -19.364 5.709 -18.577 1.00 86.50 309 LEU A N 1
ATOM 2470 C CA . LEU A 1 309 ? -18.611 6.868 -19.055 1.00 86.50 309 LEU A CA 1
ATOM 2471 C C . LEU A 1 309 ? -19.196 7.424 -20.356 1.00 86.50 309 LEU A C 1
ATOM 2473 O O . LEU A 1 309 ? -19.375 8.634 -20.473 1.00 86.50 309 LEU A O 1
ATOM 2477 N N . GLY A 1 310 ? -19.498 6.551 -21.321 1.00 84.12 310 GLY A N 1
ATOM 2478 C CA . GLY A 1 310 ? -20.128 6.942 -22.580 1.00 84.12 310 GLY A CA 1
ATOM 2479 C C . GLY A 1 310 ? -21.468 7.636 -22.366 1.00 84.12 310 GLY A C 1
ATOM 2480 O O . GLY A 1 310 ? -21.660 8.751 -22.843 1.00 84.12 310 GLY A O 1
ATOM 2481 N N . ALA A 1 311 ? -22.340 7.035 -21.554 1.00 82.56 311 ALA A N 1
ATOM 2482 C CA . ALA A 1 311 ? -23.630 7.625 -21.209 1.00 82.56 311 ALA A CA 1
ATOM 2483 C C . ALA A 1 311 ? -23.492 8.982 -20.489 1.00 82.56 311 ALA A C 1
ATOM 2485 O O . ALA A 1 311 ? -24.206 9.923 -20.823 1.00 82.56 311 ALA A O 1
ATOM 2486 N N . ALA A 1 312 ? -22.549 9.109 -19.547 1.00 81.69 312 ALA A N 1
ATOM 2487 C CA . ALA A 1 312 ? -22.317 10.352 -18.806 1.00 81.69 312 ALA A CA 1
ATOM 2488 C C . ALA A 1 312 ? -21.759 11.484 -19.688 1.00 81.69 312 ALA A C 1
ATOM 2490 O O . ALA A 1 312 ? -22.082 12.655 -19.482 1.00 81.69 312 ALA A O 1
ATOM 2491 N N . LEU A 1 313 ? -20.930 11.152 -20.684 1.00 83.19 313 LEU A N 1
ATOM 2492 C CA . LEU A 1 313 ? -20.418 12.119 -21.660 1.00 83.19 313 LEU A CA 1
ATOM 2493 C C . LEU A 1 313 ? -21.509 12.599 -22.624 1.00 83.19 313 LEU A C 1
ATOM 2495 O O . LEU A 1 313 ? -21.500 13.768 -23.010 1.00 83.19 313 LEU A O 1
ATOM 2499 N N . GLU A 1 314 ? -22.443 11.724 -22.999 1.00 82.38 314 GLU A N 1
ATOM 2500 C CA . GLU A 1 314 ? -23.608 12.085 -23.813 1.00 82.38 314 GLU A CA 1
ATOM 2501 C C . GLU A 1 314 ? -24.605 12.956 -23.035 1.00 82.38 314 GLU A C 1
ATOM 2503 O O . GLU A 1 314 ? -25.133 13.919 -23.592 1.00 82.38 314 GLU A O 1
ATOM 2508 N N . SER A 1 315 ? -24.829 12.662 -21.748 1.00 78.19 315 SER A N 1
ATOM 2509 C CA . SER A 1 315 ? -25.748 13.416 -20.884 1.00 78.19 315 SER A CA 1
ATOM 2510 C C . SER A 1 315 ? -25.149 14.697 -20.284 1.00 78.19 315 SER A C 1
ATOM 2512 O O . SER A 1 315 ? -25.894 15.548 -19.802 1.00 78.19 315 SER A O 1
ATOM 2514 N N . GLY A 1 316 ? -23.823 14.875 -20.339 1.00 76.06 316 GLY A N 1
ATOM 2515 C CA . GLY A 1 316 ? -23.125 16.054 -19.810 1.00 76.06 316 GLY A CA 1
ATOM 2516 C C . GLY A 1 316 ? -22.945 16.059 -18.286 1.00 76.06 316 GLY A C 1
ATOM 2517 O O . GLY A 1 316 ? -22.728 17.117 -17.698 1.00 76.06 316 GLY A O 1
ATOM 2518 N N . GLU A 1 317 ? -23.028 14.899 -17.634 1.00 75.00 317 GLU A N 1
ATOM 2519 C CA . GLU A 1 317 ? -22.933 14.752 -16.176 1.00 75.00 317 GLU A CA 1
ATOM 2520 C C . GLU A 1 317 ? -21.470 14.717 -15.700 1.00 75.00 317 GLU A C 1
ATOM 2522 O O . GLU A 1 317 ? -20.869 13.651 -15.546 1.00 75.00 317 GLU A O 1
ATOM 2527 N N . THR A 1 318 ? -20.887 15.892 -15.445 1.00 72.75 318 THR A N 1
ATOM 2528 C CA . THR A 1 318 ? -19.456 16.063 -15.123 1.00 72.75 318 THR A CA 1
ATOM 2529 C C . THR A 1 318 ? -18.979 15.226 -13.935 1.00 72.75 318 THR A C 1
ATOM 2531 O O . THR A 1 318 ? -17.929 14.592 -14.022 1.00 72.75 318 THR A O 1
ATOM 2534 N N . ASP A 1 319 ? -19.773 15.127 -12.867 1.00 69.19 319 ASP A N 1
ATOM 2535 C CA . ASP A 1 319 ? -19.399 14.373 -11.661 1.00 69.19 319 ASP A CA 1
ATOM 2536 C C . ASP A 1 319 ? -19.320 12.860 -11.928 1.00 69.19 319 ASP A C 1
ATOM 2538 O O . ASP A 1 319 ? -18.453 12.153 -11.401 1.00 69.19 319 ASP A O 1
ATOM 2542 N N . LYS A 1 320 ? -20.196 12.350 -12.805 1.00 72.69 320 LYS A N 1
ATOM 2543 C CA . LYS A 1 320 ? -20.175 10.947 -13.236 1.00 72.69 320 LYS A CA 1
ATOM 2544 C C . LYS A 1 320 ? -19.028 10.672 -14.195 1.00 72.69 320 LYS A C 1
ATOM 2546 O O . LYS A 1 320 ? -18.417 9.609 -14.090 1.00 72.69 320 LYS A O 1
ATOM 2551 N N . VAL A 1 321 ? -18.705 11.614 -15.083 1.00 75.81 321 VAL A N 1
ATOM 2552 C CA . VAL A 1 321 ? -17.525 11.522 -15.954 1.00 75.81 321 VAL A CA 1
ATOM 2553 C C . VAL A 1 321 ? -16.262 11.403 -15.103 1.00 75.81 321 VAL A C 1
ATOM 2555 O O . VAL A 1 321 ? -15.495 10.461 -15.293 1.00 75.81 321 VAL A O 1
ATOM 2558 N N . ASP A 1 322 ? -16.083 12.267 -14.104 1.00 73.06 322 ASP A N 1
ATOM 2559 C CA . ASP A 1 322 ? -14.914 12.229 -13.220 1.00 73.06 322 ASP A CA 1
ATOM 2560 C C . ASP A 1 322 ? -14.838 10.938 -12.394 1.00 73.06 322 ASP A C 1
ATOM 2562 O O . ASP A 1 322 ? -13.756 10.366 -12.219 1.00 73.06 322 ASP A O 1
ATOM 2566 N N . SER A 1 323 ? -15.979 10.436 -11.915 1.00 74.38 323 SER A N 1
ATOM 2567 C CA . SER A 1 323 ? -16.057 9.145 -11.222 1.00 74.38 323 SER A CA 1
ATOM 2568 C C . SER A 1 323 ? -15.654 7.978 -12.134 1.00 74.38 323 SER A C 1
ATOM 2570 O O . SER A 1 323 ? -14.796 7.166 -11.772 1.00 74.38 323 SER A O 1
ATOM 2572 N N . CYS A 1 324 ? -16.184 7.934 -13.360 1.00 78.88 324 CYS A N 1
ATOM 2573 C CA . CYS A 1 324 ? -15.856 6.896 -14.337 1.00 78.88 324 CYS A CA 1
ATOM 2574 C C . CYS A 1 324 ? -14.392 6.973 -14.791 1.00 78.88 324 CYS A C 1
ATOM 2576 O O . CYS A 1 324 ? -13.741 5.941 -14.932 1.00 78.88 324 CYS A O 1
ATOM 2578 N N . LEU A 1 325 ? -13.834 8.176 -14.970 1.00 81.69 325 LEU A N 1
ATOM 2579 C CA . LEU A 1 325 ? -12.418 8.370 -15.297 1.00 81.69 325 LEU A CA 1
ATOM 2580 C C . LEU A 1 325 ? -11.502 7.835 -14.190 1.00 81.69 325 LEU A C 1
ATOM 2582 O O . LEU A 1 325 ? -10.501 7.175 -14.480 1.00 81.69 325 LEU A O 1
ATOM 2586 N N . LYS A 1 326 ? -11.853 8.065 -12.918 1.00 79.44 326 LYS A N 1
ATOM 2587 C CA . LYS A 1 326 ? -11.115 7.512 -11.770 1.00 79.44 326 LYS A CA 1
ATOM 2588 C C . LYS A 1 326 ? -11.162 5.982 -11.761 1.00 79.44 326 LYS A C 1
ATOM 2590 O O . LYS A 1 326 ? -10.126 5.349 -11.568 1.00 79.44 326 LYS A O 1
ATOM 2595 N N . GLN A 1 327 ? -12.327 5.389 -12.011 1.00 77.69 327 GLN A N 1
ATOM 2596 C CA . GLN A 1 327 ? -12.487 3.932 -12.071 1.00 77.69 327 GLN A CA 1
ATOM 2597 C C . GLN A 1 327 ? -11.750 3.313 -13.260 1.00 77.69 327 GLN A C 1
ATOM 2599 O O . GLN A 1 327 ? -11.056 2.312 -13.099 1.00 77.69 327 GLN A O 1
ATOM 2604 N N . LEU A 1 328 ? -11.818 3.938 -14.436 1.00 83.69 328 LEU A N 1
ATOM 2605 C CA . LEU A 1 328 ? -11.107 3.484 -15.627 1.00 83.69 328 LEU A CA 1
ATOM 2606 C C . LEU A 1 328 ? -9.586 3.538 -15.429 1.00 83.69 328 LEU A C 1
ATOM 2608 O O . LEU A 1 328 ? -8.876 2.622 -15.838 1.00 83.69 328 LEU A O 1
ATOM 2612 N N . LYS A 1 329 ? -9.077 4.565 -14.737 1.00 83.12 329 LYS A N 1
ATOM 2613 C CA . LYS A 1 329 ? -7.661 4.647 -14.361 1.00 83.12 329 LYS A CA 1
ATOM 2614 C C . LYS A 1 329 ? -7.253 3.491 -13.442 1.00 83.12 329 LYS A C 1
ATOM 2616 O O . LYS A 1 329 ? -6.193 2.907 -13.643 1.00 83.12 329 LYS A O 1
ATOM 2621 N N . ILE A 1 330 ? -8.092 3.111 -12.480 1.00 77.94 330 ILE A N 1
ATOM 2622 C CA . ILE A 1 330 ? -7.843 1.939 -11.625 1.00 77.94 330 ILE A CA 1
ATOM 2623 C C . ILE A 1 330 ? -7.880 0.647 -12.455 1.00 77.94 330 ILE A C 1
ATOM 2625 O O . ILE A 1 330 ? -6.967 -0.173 -12.359 1.00 77.94 330 ILE A O 1
ATOM 2629 N N . ALA A 1 331 ? -8.888 0.486 -13.317 1.00 78.12 331 ALA A N 1
ATOM 2630 C CA . ALA A 1 331 ? -9.024 -0.675 -14.194 1.00 78.12 331 ALA A CA 1
ATOM 2631 C C . ALA A 1 331 ? -7.831 -0.825 -15.150 1.00 78.12 331 ALA A C 1
ATOM 2633 O O . ALA A 1 331 ? -7.398 -1.945 -15.418 1.00 78.12 331 ALA A O 1
ATOM 2634 N N . SER A 1 332 ? -7.245 0.283 -15.604 1.00 79.62 332 SER A N 1
ATOM 2635 C CA . SER A 1 332 ? -6.072 0.278 -16.480 1.00 79.62 332 SER A CA 1
ATOM 2636 C C . SER A 1 332 ? -4.823 -0.333 -15.829 1.00 79.62 332 SER A C 1
ATOM 2638 O O . SER A 1 332 ? -3.931 -0.800 -16.531 1.00 79.62 332 SER A O 1
ATOM 2640 N N . ALA A 1 333 ? -4.778 -0.413 -14.492 1.00 75.50 333 ALA A N 1
ATOM 2641 C CA . ALA A 1 333 ? -3.688 -1.028 -13.732 1.00 75.50 333 ALA A CA 1
ATOM 2642 C C . ALA A 1 333 ? -3.815 -2.559 -13.583 1.00 75.50 333 ALA A C 1
ATOM 2644 O O . ALA A 1 333 ? -2.910 -3.207 -13.045 1.00 75.50 333 ALA A O 1
ATOM 2645 N N . ALA A 1 334 ? -4.869 -3.180 -14.125 1.00 74.06 334 ALA A N 1
ATOM 2646 C CA . ALA A 1 334 ? -4.998 -4.636 -14.239 1.00 74.06 334 ALA A CA 1
ATOM 2647 C C . ALA A 1 334 ? -4.822 -5.127 -15.691 1.00 74.06 334 ALA A C 1
ATOM 2649 O O . ALA A 1 334 ? -5.155 -4.420 -16.640 1.00 74.06 334 ALA A O 1
ATOM 2650 N N . ASN A 1 335 ? -4.280 -6.338 -15.875 1.00 76.75 335 ASN A N 1
ATOM 2651 C CA . ASN A 1 335 ? -4.290 -7.006 -17.178 1.00 76.75 335 ASN A CA 1
ATOM 2652 C C . ASN A 1 335 ? -5.567 -7.842 -17.285 1.00 76.75 335 ASN A C 1
ATOM 2654 O O . ASN A 1 335 ? -5.727 -8.820 -16.555 1.00 76.75 335 ASN A O 1
ATOM 2658 N N . HIS A 1 336 ? -6.470 -7.440 -18.174 1.00 81.19 336 HIS A N 1
ATOM 2659 C CA . HIS A 1 336 ? -7.777 -8.080 -18.320 1.00 81.19 336 HIS A CA 1
ATOM 2660 C C . HIS A 1 336 ? -7.732 -9.286 -19.270 1.00 81.19 336 HIS A C 1
ATOM 2662 O O . HIS A 1 336 ? -6.973 -9.262 -20.247 1.00 81.19 336 HIS A O 1
ATOM 2668 N N . PRO A 1 337 ? -8.562 -10.321 -19.041 1.00 82.25 337 PRO A N 1
ATOM 2669 C CA . PRO A 1 337 ? -8.767 -11.404 -20.000 1.00 82.25 337 PRO A CA 1
ATOM 2670 C C . PRO A 1 337 ? -9.270 -10.895 -21.360 1.00 82.25 337 PRO A C 1
ATOM 2672 O O . PRO A 1 337 ? -9.978 -9.889 -21.444 1.00 82.25 337 PRO A O 1
ATOM 2675 N N . GLU A 1 338 ? -8.974 -11.627 -22.434 1.00 85.12 338 GLU A N 1
ATOM 2676 C CA . GLU A 1 338 ? -9.254 -11.185 -23.809 1.00 85.12 338 GLU A CA 1
ATOM 2677 C C . GLU A 1 338 ? -10.749 -10.952 -24.097 1.00 85.12 338 GLU A C 1
ATOM 2679 O O . GLU A 1 338 ? -11.116 -10.011 -24.802 1.00 85.12 338 GLU A O 1
ATOM 2684 N N . HIS A 1 339 ? -11.637 -11.743 -23.488 1.00 78.38 339 HIS A N 1
ATOM 2685 C CA . HIS A 1 339 ? -13.084 -11.559 -23.628 1.00 78.38 339 HIS A CA 1
ATOM 2686 C C . HIS A 1 339 ? -13.579 -10.238 -23.001 1.00 78.38 339 HIS A C 1
ATOM 2688 O O . HIS A 1 339 ? -14.487 -9.608 -23.542 1.00 78.38 339 HIS A O 1
ATOM 2694 N N . VAL A 1 340 ? -12.950 -9.771 -21.913 1.00 83.25 340 VAL A N 1
ATOM 2695 C CA . VAL A 1 340 ? -13.241 -8.466 -21.290 1.00 83.25 340 VAL A CA 1
ATOM 2696 C C . VAL A 1 340 ? -12.713 -7.335 -22.173 1.00 83.25 340 VAL A C 1
ATOM 2698 O O . VAL A 1 340 ? -13.439 -6.384 -22.460 1.00 83.25 340 VAL A O 1
ATOM 2701 N N . LYS A 1 341 ? -11.484 -7.470 -22.691 1.00 87.12 341 LYS A N 1
ATOM 2702 C CA . LYS A 1 341 ? -10.888 -6.524 -23.654 1.00 87.12 341 LYS A CA 1
ATOM 2703 C C . LYS A 1 341 ? -11.720 -6.378 -24.925 1.00 87.12 341 LYS A C 1
ATOM 2705 O O . LYS A 1 341 ? -11.805 -5.288 -25.488 1.00 87.12 341 LYS A O 1
ATOM 2710 N N . LYS A 1 342 ? -12.337 -7.462 -25.401 1.00 87.75 342 LYS A N 1
ATOM 2711 C CA . LYS A 1 342 ? -13.248 -7.431 -26.552 1.00 87.75 342 LYS A CA 1
ATOM 2712 C C . LYS A 1 342 ? -14.510 -6.608 -26.255 1.00 87.75 342 LYS A C 1
ATOM 2714 O O . LYS A 1 342 ? -14.798 -5.681 -27.004 1.00 87.75 342 LYS A O 1
ATOM 2719 N N . ARG A 1 343 ? -15.190 -6.865 -25.129 1.00 86.00 343 ARG A N 1
ATOM 2720 C CA . ARG A 1 343 ? -16.369 -6.081 -24.694 1.00 86.00 343 ARG A CA 1
ATOM 2721 C C . ARG A 1 343 ? -16.039 -4.599 -24.477 1.00 86.00 343 ARG A C 1
ATOM 2723 O O . ARG A 1 343 ? -16.811 -3.725 -24.856 1.00 86.00 343 ARG A O 1
ATOM 2730 N N . LEU A 1 344 ? -14.866 -4.301 -23.911 1.00 88.75 344 LEU A N 1
ATOM 2731 C CA . LEU A 1 344 ? -14.360 -2.930 -23.773 1.00 88.75 344 LEU A CA 1
ATOM 2732 C C . LEU A 1 344 ? -14.244 -2.227 -25.129 1.00 88.75 344 LEU A C 1
ATOM 2734 O O . LEU A 1 344 ? -14.734 -1.113 -25.282 1.00 88.75 344 LEU A O 1
ATOM 2738 N N . ARG A 1 345 ? -13.627 -2.886 -26.116 1.00 91.75 345 ARG A N 1
ATOM 2739 C CA . ARG A 1 345 ? -13.497 -2.369 -27.486 1.00 91.75 345 ARG A CA 1
ATOM 2740 C C . ARG A 1 345 ? -14.863 -2.110 -28.130 1.00 91.75 345 ARG A C 1
ATOM 2742 O O . ARG A 1 345 ? -15.069 -1.044 -28.703 1.00 91.75 345 ARG A O 1
ATOM 2749 N N . GLU A 1 346 ? -15.816 -3.025 -27.980 1.00 88.56 346 GLU A N 1
ATOM 2750 C CA . GLU A 1 346 ? -17.191 -2.849 -28.478 1.00 88.56 346 GLU A CA 1
ATOM 2751 C C . GLU A 1 346 ? -17.874 -1.613 -27.861 1.00 88.56 346 GLU A C 1
ATOM 2753 O O . GLU A 1 346 ? -18.446 -0.789 -28.583 1.00 88.56 346 GLU A O 1
ATOM 2758 N N . ASN A 1 347 ? -17.737 -1.410 -26.547 1.00 86.44 347 ASN A N 1
ATOM 2759 C CA . ASN A 1 347 ? -18.300 -0.242 -25.864 1.00 86.44 347 ASN A CA 1
ATOM 2760 C C . ASN A 1 347 ? -17.601 1.063 -26.281 1.00 86.44 347 ASN A C 1
ATOM 2762 O O . ASN A 1 347 ? -18.271 2.058 -26.553 1.00 86.44 347 ASN A O 1
ATOM 2766 N N . ILE A 1 348 ? -16.270 1.063 -26.408 1.00 90.06 348 ILE A N 1
ATOM 2767 C CA . ILE A 1 348 ? -15.501 2.229 -26.874 1.00 90.06 348 ILE A CA 1
ATOM 2768 C C . ILE A 1 348 ? -15.966 2.686 -28.261 1.00 90.06 348 ILE A C 1
ATOM 2770 O O . ILE A 1 348 ? -16.120 3.891 -28.479 1.00 90.06 348 ILE A O 1
ATOM 2774 N N . MET A 1 349 ? -16.208 1.745 -29.181 1.00 86.44 349 MET A N 1
ATOM 2775 C CA . MET A 1 349 ? -16.736 2.060 -30.513 1.00 86.44 349 MET A CA 1
ATOM 2776 C C . MET A 1 349 ? -18.152 2.617 -30.441 1.00 86.44 349 MET A C 1
ATOM 2778 O O . MET A 1 349 ? -18.437 3.641 -31.062 1.00 86.44 349 MET A O 1
ATOM 2782 N N . THR A 1 350 ? -19.019 1.960 -29.668 1.00 85.31 350 THR A N 1
ATOM 2783 C CA . THR A 1 350 ? -20.435 2.326 -29.530 1.00 85.31 350 THR A CA 1
ATOM 2784 C C . THR A 1 350 ? -20.590 3.775 -29.070 1.00 85.31 350 THR A C 1
ATOM 2786 O O . THR A 1 350 ? -21.313 4.541 -29.702 1.00 85.31 350 THR A O 1
ATOM 2789 N N . TYR A 1 351 ? -19.830 4.179 -28.050 1.00 82.06 351 TYR A N 1
ATOM 2790 C CA . TYR A 1 351 ? -19.861 5.537 -27.490 1.00 82.06 351 TYR A CA 1
ATOM 2791 C C . TYR A 1 351 ? -18.841 6.497 -28.120 1.00 82.06 351 TYR A C 1
ATOM 2793 O O . TYR A 1 351 ? -18.672 7.624 -27.657 1.00 82.06 351 TYR A O 1
ATOM 2801 N N . ARG A 1 352 ? -18.133 6.066 -29.175 1.00 86.31 352 ARG A N 1
ATOM 2802 C CA . ARG A 1 352 ? -17.146 6.868 -29.923 1.00 86.31 352 ARG A CA 1
ATOM 2803 C C . ARG A 1 352 ? -16.118 7.561 -29.020 1.00 86.31 352 ARG A C 1
ATOM 2805 O O . ARG A 1 352 ? -15.759 8.716 -29.247 1.00 86.31 352 ARG A O 1
ATOM 2812 N N . LEU A 1 353 ? -15.617 6.855 -28.007 1.00 86.50 353 LEU A N 1
ATOM 2813 C CA . LEU A 1 353 ? -14.803 7.459 -26.944 1.00 86.50 353 LEU A CA 1
ATOM 2814 C C . LEU A 1 353 ? -13.402 7.903 -27.392 1.00 86.50 353 LEU A C 1
ATOM 2816 O O . LEU A 1 353 ? -12.777 8.683 -26.686 1.00 86.50 353 LEU A O 1
ATOM 2820 N N . PHE A 1 354 ? -12.929 7.463 -28.562 1.00 85.31 354 PHE A N 1
ATOM 2821 C CA . PHE A 1 354 ? -11.711 7.976 -29.214 1.00 85.31 354 PHE A CA 1
ATOM 2822 C C . PHE A 1 354 ? -11.985 9.114 -30.215 1.00 85.31 354 PHE A C 1
ATOM 2824 O O . PHE A 1 354 ? -11.107 9.539 -30.962 1.00 85.31 354 PHE A O 1
ATOM 2831 N N . SER A 1 355 ? -13.211 9.635 -30.272 1.00 81.50 355 SER A N 1
ATOM 2832 C CA . SER A 1 355 ? -13.545 10.737 -31.173 1.00 81.50 355 SER A CA 1
ATOM 2833 C C . SER A 1 355 ? -13.031 12.079 -30.654 1.00 81.50 355 SER A C 1
ATOM 2835 O O . SER A 1 355 ? -13.149 12.408 -29.473 1.00 81.50 355 SER A O 1
ATOM 2837 N N . ALA A 1 356 ? -12.581 12.940 -31.571 1.00 64.88 356 ALA A N 1
ATOM 2838 C CA . ALA A 1 356 ? -12.254 14.334 -31.269 1.00 64.88 356 ALA A CA 1
ATOM 2839 C C . ALA A 1 356 ? -13.438 15.115 -30.653 1.00 64.88 356 ALA A C 1
ATOM 2841 O O . ALA A 1 356 ? -13.214 16.089 -29.929 1.00 64.88 356 ALA A O 1
ATOM 2842 N N . ALA A 1 357 ? -14.676 14.661 -30.896 1.00 67.50 357 ALA A N 1
ATOM 2843 C CA . ALA A 1 357 ? -15.917 15.278 -30.427 1.00 67.50 357 ALA A CA 1
ATOM 2844 C C . ALA A 1 357 ? -16.189 15.112 -28.919 1.00 67.50 357 ALA A C 1
ATOM 2846 O O . ALA A 1 357 ? -17.076 15.786 -28.394 1.00 67.50 357 ALA A O 1
ATOM 2847 N N . VAL A 1 358 ? -15.436 14.260 -28.211 1.00 76.88 358 VAL A N 1
ATOM 2848 C CA . VAL A 1 358 ? -15.560 14.105 -26.754 1.00 76.88 358 VAL A CA 1
ATOM 2849 C C . VAL A 1 358 ? -15.272 15.449 -26.071 1.00 76.88 358 VAL A C 1
ATOM 2851 O O . VAL A 1 358 ? -14.214 16.049 -26.276 1.00 76.88 358 VAL A O 1
ATOM 2854 N N . ARG A 1 359 ? -16.217 15.960 -25.274 1.00 72.44 359 ARG A N 1
ATOM 2855 C CA . ARG A 1 359 ? -16.118 17.272 -24.609 1.00 72.44 359 ARG A CA 1
ATOM 2856 C C . ARG A 1 359 ? -15.451 17.147 -23.241 1.00 72.44 359 ARG A C 1
ATOM 2858 O O . ARG A 1 359 ? -16.110 17.136 -22.213 1.00 72.44 359 ARG A O 1
ATOM 2865 N N . VAL A 1 360 ? -14.126 17.045 -23.250 1.00 75.75 360 VAL A N 1
ATOM 2866 C CA . VAL A 1 360 ? -13.281 16.969 -22.048 1.00 75.75 360 VAL A CA 1
ATOM 2867 C C . VAL A 1 360 ? -12.078 17.903 -22.231 1.00 75.75 360 VAL A C 1
ATOM 2869 O O . VAL A 1 360 ? -11.634 18.115 -23.363 1.00 75.75 360 VAL A O 1
ATOM 2872 N N . GLN A 1 361 ? -11.551 18.477 -21.143 1.00 73.75 361 GLN A N 1
ATOM 2873 C CA . GLN A 1 361 ? -10.343 19.316 -21.184 1.00 73.75 361 GLN A CA 1
ATOM 2874 C C . GLN A 1 361 ? -9.158 18.558 -21.824 1.00 73.75 361 GLN A C 1
ATOM 2876 O O . GLN A 1 361 ? -9.028 17.355 -21.591 1.00 73.75 361 GLN A O 1
ATOM 2881 N N . PRO A 1 362 ? -8.261 19.211 -22.592 1.00 72.12 362 PRO A N 1
ATOM 2882 C CA . PRO A 1 362 ? -7.191 18.523 -23.328 1.00 72.12 362 PRO A CA 1
ATOM 2883 C C . PRO A 1 362 ? -6.287 17.632 -22.460 1.00 72.12 362 PRO A C 1
ATOM 2885 O O . PRO A 1 362 ? -5.976 16.505 -22.839 1.00 72.12 362 PRO A O 1
ATOM 2888 N N . SER A 1 363 ? -5.920 18.086 -21.258 1.00 69.56 363 SER A N 1
ATOM 2889 C CA . SER A 1 363 ? -5.124 17.299 -20.305 1.00 69.56 363 SER A CA 1
ATOM 2890 C C . SER A 1 363 ? -5.866 16.056 -19.799 1.00 69.56 363 SER A C 1
ATOM 2892 O O . SER A 1 363 ? -5.274 14.985 -19.665 1.00 69.56 363 SER A O 1
ATOM 2894 N N . ALA A 1 364 ? -7.177 16.168 -19.580 1.00 77.56 364 ALA A N 1
ATOM 2895 C CA . ALA A 1 364 ? -8.030 15.055 -19.179 1.00 77.56 364 ALA A CA 1
ATOM 2896 C C . ALA A 1 364 ? -8.330 14.092 -20.346 1.00 77.56 364 ALA A C 1
ATOM 2898 O O . ALA A 1 364 ? -8.470 12.894 -20.111 1.00 77.56 364 ALA A O 1
ATOM 2899 N N . LYS A 1 365 ? -8.324 14.561 -21.607 1.00 85.19 365 LYS A N 1
ATOM 2900 C CA . LYS A 1 365 ? -8.398 13.690 -22.798 1.00 85.19 365 LYS A CA 1
ATOM 2901 C C . LYS A 1 365 ? -7.203 12.749 -22.906 1.00 85.19 365 LYS A C 1
ATOM 2903 O O . LYS A 1 365 ? -7.390 11.570 -23.183 1.00 85.19 365 LYS A O 1
ATOM 2908 N N . VAL A 1 366 ? -5.989 13.243 -22.649 1.00 86.25 366 VAL A N 1
ATOM 2909 C CA . VAL A 1 366 ? -4.780 12.398 -22.664 1.00 86.25 366 VAL A CA 1
ATOM 2910 C C . VAL A 1 366 ? -4.891 11.289 -21.615 1.00 86.25 366 VAL A C 1
ATOM 2912 O O . VAL A 1 366 ? -4.687 10.122 -21.939 1.00 86.25 366 VAL A O 1
ATOM 2915 N N . ALA A 1 367 ? -5.285 11.630 -20.383 1.00 83.31 367 ALA A N 1
ATOM 2916 C CA . ALA A 1 367 ? -5.462 10.655 -19.305 1.00 83.31 367 ALA A CA 1
ATOM 2917 C C . ALA A 1 367 ? -6.584 9.639 -19.597 1.00 83.31 367 ALA A C 1
ATOM 2919 O O . ALA A 1 367 ? -6.439 8.447 -19.306 1.00 83.31 367 ALA A O 1
ATOM 2920 N N . LEU A 1 368 ? -7.683 10.094 -20.207 1.00 88.50 368 LEU A N 1
ATOM 2921 C CA . LEU A 1 368 ? -8.769 9.235 -20.675 1.00 88.50 368 LEU A CA 1
ATOM 2922 C C . LEU A 1 368 ? -8.261 8.235 -21.717 1.00 88.50 368 LEU A C 1
ATOM 2924 O O . LEU A 1 368 ? -8.417 7.030 -21.531 1.00 88.50 368 LEU A O 1
ATOM 2928 N N . TYR A 1 369 ? -7.622 8.710 -22.787 1.00 91.50 369 TYR A N 1
ATOM 2929 C CA . TYR A 1 369 ? -7.140 7.842 -23.862 1.00 91.50 369 TYR A CA 1
ATOM 2930 C C . TYR A 1 369 ? -6.080 6.869 -23.374 1.00 91.50 369 TYR A C 1
ATOM 2932 O O . TYR A 1 369 ? -6.122 5.699 -23.740 1.00 91.50 369 TYR A O 1
ATOM 2940 N N . GLN A 1 370 ? -5.182 7.312 -22.496 1.00 89.88 370 GLN A N 1
ATOM 2941 C CA . GLN A 1 370 ? -4.195 6.438 -21.873 1.00 89.88 370 GLN A CA 1
ATOM 2942 C C . GLN A 1 370 ? -4.883 5.295 -21.121 1.00 89.88 370 GLN A C 1
ATOM 2944 O O . GLN A 1 370 ? -4.533 4.132 -21.309 1.00 89.88 370 GLN A O 1
ATOM 2949 N N . SER A 1 371 ? -5.901 5.616 -20.320 1.00 89.56 371 SER A N 1
ATOM 2950 C CA . SER A 1 371 ? -6.641 4.623 -19.541 1.00 89.56 371 SER A CA 1
ATOM 2951 C C . SER A 1 371 ? -7.447 3.680 -20.443 1.00 89.56 371 SER A C 1
ATOM 2953 O O . SER A 1 371 ? -7.454 2.472 -20.210 1.00 89.56 371 SER A O 1
ATOM 2955 N N . LEU A 1 372 ? -8.068 4.189 -21.513 1.00 91.69 372 LEU A N 1
ATOM 2956 C CA . LEU A 1 372 ? -8.782 3.370 -22.499 1.00 91.69 372 LEU A CA 1
ATOM 2957 C C . LEU A 1 372 ? -7.835 2.427 -23.250 1.00 91.69 372 LEU A C 1
ATOM 2959 O O . LEU A 1 372 ? -8.119 1.233 -23.332 1.00 91.69 372 LEU A O 1
ATOM 2963 N N . PHE A 1 373 ? -6.699 2.926 -23.748 1.00 92.00 373 PHE A N 1
ATOM 2964 C CA . PHE A 1 373 ? -5.709 2.101 -24.442 1.00 92.00 373 PHE A CA 1
ATOM 2965 C C . PHE A 1 373 ? -5.152 1.009 -23.527 1.00 92.00 373 PHE A C 1
ATOM 2967 O O . PHE A 1 373 ? -5.160 -0.164 -23.898 1.00 92.00 373 PHE A O 1
ATOM 2974 N N . ALA A 1 374 ? -4.756 1.374 -22.306 1.00 89.62 374 ALA A N 1
ATOM 2975 C CA . ALA A 1 374 ? -4.212 0.434 -21.335 1.00 89.62 374 ALA A CA 1
ATOM 2976 C C . ALA A 1 374 ? -5.213 -0.667 -20.945 1.00 89.62 374 ALA A C 1
ATOM 2978 O O . ALA A 1 374 ? -4.845 -1.838 -20.844 1.00 89.62 374 ALA A O 1
ATOM 2979 N N . THR A 1 375 ? -6.490 -0.313 -20.782 1.00 88.31 375 THR A N 1
ATOM 2980 C CA . THR A 1 375 ? -7.530 -1.271 -20.378 1.00 88.31 375 THR A CA 1
ATOM 2981 C C . THR A 1 375 ? -7.953 -2.178 -21.541 1.00 88.31 375 THR A C 1
ATOM 2983 O O . THR A 1 375 ? -8.137 -3.379 -21.345 1.00 88.31 375 THR A O 1
ATOM 2986 N N . ALA A 1 376 ? -8.084 -1.634 -22.757 1.00 89.38 376 ALA A N 1
ATOM 2987 C CA . ALA A 1 376 ? -8.608 -2.362 -23.916 1.00 89.38 376 ALA A CA 1
ATOM 2988 C C . ALA A 1 376 ? -7.543 -3.143 -24.708 1.00 89.38 376 ALA A C 1
ATOM 2990 O O . ALA A 1 376 ? -7.866 -4.179 -25.284 1.00 89.38 376 ALA A O 1
ATOM 2991 N N . PHE A 1 377 ? -6.288 -2.681 -24.718 1.00 88.75 377 PHE A N 1
ATOM 2992 C CA . PHE A 1 377 ? -5.205 -3.248 -25.539 1.00 88.75 377 PHE A CA 1
ATOM 2993 C C . PHE A 1 377 ? -3.980 -3.684 -24.721 1.00 88.75 377 PHE A C 1
ATOM 2995 O O . PHE A 1 377 ? -3.099 -4.364 -25.242 1.00 88.75 377 PHE A O 1
ATOM 3002 N N . GLY A 1 378 ? -3.945 -3.365 -23.423 1.00 84.69 378 GLY A N 1
ATOM 3003 C CA . GLY A 1 378 ? -2.892 -3.777 -22.496 1.00 84.69 378 GLY A CA 1
ATOM 3004 C C . GLY A 1 378 ? -2.010 -2.624 -22.014 1.00 84.69 378 GLY A C 1
ATOM 3005 O O . GLY A 1 378 ? -1.862 -1.597 -22.666 1.00 84.69 378 GLY A O 1
ATOM 3006 N N . GLN A 1 379 ? -1.403 -2.815 -20.841 1.00 82.69 379 GLN A N 1
ATOM 3007 C CA . GLN A 1 379 ? -0.686 -1.772 -20.088 1.00 82.69 379 GLN A CA 1
ATOM 3008 C C . GLN A 1 379 ? 0.624 -1.306 -20.711 1.00 82.69 379 GLN A C 1
ATOM 3010 O O . GLN A 1 379 ? 1.120 -0.231 -20.386 1.00 82.69 379 GLN A O 1
ATOM 3015 N N . ARG A 1 380 ? 1.215 -2.153 -21.551 1.00 83.31 380 ARG A N 1
ATOM 3016 C CA . ARG A 1 380 ? 2.450 -1.865 -22.266 1.00 83.31 380 ARG A CA 1
ATOM 3017 C C . ARG A 1 380 ? 2.141 -1.886 -23.747 1.00 83.31 380 ARG A C 1
ATOM 3019 O O . ARG A 1 380 ? 1.501 -2.821 -24.234 1.00 83.31 380 ARG A O 1
ATOM 3026 N N . LEU A 1 381 ? 2.606 -0.860 -24.446 1.00 84.19 381 LEU A N 1
ATOM 3027 C CA . LEU A 1 381 ? 2.498 -0.812 -25.893 1.00 84.19 381 LEU A CA 1
ATOM 3028 C C . LEU A 1 381 ? 3.507 -1.802 -26.489 1.00 84.19 381 LEU A C 1
ATOM 3030 O O . LEU A 1 381 ? 4.712 -1.565 -26.449 1.00 84.19 381 LEU A O 1
ATOM 3034 N N . THR A 1 382 ? 2.999 -2.927 -26.984 1.00 84.06 382 THR A N 1
ATOM 3035 C CA . THR A 1 382 ? 3.736 -3.920 -27.766 1.00 84.06 382 THR A CA 1
ATOM 3036 C C . THR A 1 382 ? 3.437 -3.698 -29.245 1.00 84.06 382 THR A C 1
ATOM 3038 O O . THR A 1 382 ? 2.531 -2.946 -29.603 1.00 84.06 382 THR A O 1
ATOM 3041 N N . GLU A 1 383 ? 4.171 -4.365 -30.133 1.00 82.19 383 GLU A N 1
ATOM 3042 C CA . GLU A 1 383 ? 3.869 -4.315 -31.567 1.00 82.19 383 GLU A CA 1
ATOM 3043 C C . GLU A 1 383 ? 2.450 -4.811 -31.879 1.00 82.19 383 GLU A C 1
ATOM 3045 O O . GLU A 1 383 ? 1.736 -4.205 -32.679 1.00 82.19 383 GLU A O 1
ATOM 3050 N N . GLU A 1 384 ? 2.035 -5.902 -31.237 1.00 83.56 384 GLU A N 1
ATOM 3051 C CA . GLU A 1 384 ? 0.711 -6.483 -31.435 1.00 83.56 384 GLU A CA 1
ATOM 3052 C C . GLU A 1 384 ? -0.389 -5.534 -30.951 1.00 83.56 384 GLU A C 1
ATOM 3054 O O . GLU A 1 384 ? -1.338 -5.274 -31.693 1.00 83.56 384 GLU A O 1
ATOM 3059 N N . SER A 1 385 ? -0.241 -4.944 -29.758 1.00 85.12 385 SER A N 1
ATOM 3060 C CA . SER A 1 385 ? -1.232 -3.989 -29.259 1.00 85.12 385 SER A CA 1
ATOM 3061 C C . SER A 1 385 ? -1.238 -2.696 -30.073 1.00 85.12 385 SER A C 1
ATOM 3063 O O . SER A 1 385 ? -2.310 -2.163 -30.344 1.00 85.12 385 SER A O 1
ATOM 3065 N N . TYR A 1 386 ? -0.083 -2.235 -30.564 1.00 87.44 386 TYR A N 1
ATOM 3066 C CA . TYR A 1 386 ? -0.003 -1.106 -31.490 1.00 87.44 386 TYR A CA 1
ATOM 3067 C C . TYR A 1 386 ? -0.762 -1.373 -32.795 1.00 87.44 386 TYR A C 1
ATOM 3069 O O . TYR A 1 386 ? -1.583 -0.547 -33.186 1.00 87.44 386 TYR A O 1
ATOM 3077 N N . LYS A 1 387 ? -0.553 -2.528 -33.445 1.00 85.88 387 LYS A N 1
ATOM 3078 C CA . LYS A 1 387 ? -1.292 -2.907 -34.664 1.00 85.88 387 LYS A CA 1
ATOM 3079 C C . LYS A 1 387 ? -2.799 -2.929 -34.412 1.00 85.88 387 LYS A C 1
ATOM 3081 O O . LYS A 1 387 ? -3.541 -2.266 -35.128 1.00 85.88 387 LYS A O 1
ATOM 3086 N N . GLN A 1 388 ? -3.230 -3.579 -33.330 1.00 86.88 388 GLN A N 1
ATOM 3087 C CA . GLN A 1 388 ? -4.641 -3.612 -32.937 1.00 86.88 388 GLN A CA 1
ATOM 3088 C C . GLN A 1 388 ? -5.217 -2.210 -32.694 1.00 86.88 388 GLN A C 1
ATOM 3090 O O . GLN A 1 388 ? -6.347 -1.941 -33.087 1.00 86.88 388 GLN A O 1
ATOM 3095 N N . ILE A 1 389 ? -4.454 -1.307 -32.071 1.00 89.38 389 ILE A N 1
ATOM 3096 C CA . ILE A 1 389 ? -4.866 0.083 -31.836 1.00 89.38 389 ILE A CA 1
ATOM 3097 C C . ILE A 1 389 ? -5.006 0.849 -33.158 1.00 89.38 389 ILE A C 1
ATOM 3099 O O . ILE A 1 389 ? -5.978 1.582 -33.339 1.00 89.38 389 ILE A O 1
ATOM 3103 N N . VAL A 1 390 ? -4.061 0.686 -34.086 1.00 86.31 390 VAL A N 1
ATOM 3104 C CA . VAL A 1 390 ? -4.101 1.358 -35.393 1.00 86.31 390 VAL A CA 1
ATOM 3105 C C . VAL A 1 390 ? -5.265 0.861 -36.242 1.00 86.31 390 VAL A C 1
ATOM 3107 O O . VAL A 1 390 ? -5.956 1.689 -36.836 1.00 86.31 390 VAL A O 1
ATOM 3110 N N . ASP A 1 391 ? -5.515 -0.447 -36.250 1.00 85.62 391 ASP A N 1
ATOM 3111 C CA . ASP A 1 391 ? -6.648 -1.050 -36.957 1.00 85.62 391 ASP A CA 1
ATOM 3112 C C . ASP A 1 391 ? -7.987 -0.619 -36.346 1.00 85.62 391 ASP A C 1
ATOM 3114 O O . ASP A 1 391 ? -8.965 -0.407 -37.059 1.00 85.62 391 ASP A O 1
ATOM 3118 N N . PHE A 1 392 ? -8.028 -0.448 -35.022 1.00 86.06 392 PHE A N 1
ATOM 3119 C CA . PHE A 1 392 ? -9.238 -0.085 -34.295 1.00 86.06 392 PHE A CA 1
ATOM 3120 C C . PHE A 1 392 ? -9.596 1.404 -34.402 1.00 86.06 392 PHE A C 1
ATOM 3122 O O . PHE A 1 392 ? -10.756 1.742 -34.619 1.00 86.06 392 PHE A O 1
ATOM 3129 N N . VAL A 1 393 ? -8.622 2.304 -34.235 1.00 84.81 393 VAL A N 1
ATOM 3130 C CA . VAL A 1 393 ? -8.854 3.762 -34.279 1.00 84.81 393 VAL A CA 1
ATOM 3131 C C . VAL A 1 393 ? -8.827 4.290 -35.714 1.00 84.81 393 VAL A C 1
ATOM 3133 O O . VAL A 1 393 ? -9.539 5.236 -36.039 1.00 84.81 393 VAL A O 1
ATOM 3136 N N . GLY A 1 394 ? -8.016 3.682 -36.581 1.00 80.31 394 GLY A N 1
ATOM 3137 C CA . GLY A 1 394 ? -7.721 4.177 -37.919 1.00 80.31 394 GLY A CA 1
ATOM 3138 C C . GLY A 1 394 ? -6.605 5.223 -37.906 1.00 80.31 394 GLY A C 1
ATOM 3139 O O . GLY A 1 394 ? -6.664 6.239 -37.212 1.00 80.31 394 GLY A O 1
ATOM 3140 N N . ARG A 1 395 ? -5.567 5.010 -38.722 1.00 73.62 395 ARG A N 1
ATOM 3141 C CA . ARG A 1 395 ? -4.363 5.863 -38.749 1.00 73.62 395 ARG A CA 1
ATOM 3142 C C . ARG A 1 395 ? -4.652 7.346 -39.029 1.00 73.62 395 ARG A C 1
ATOM 3144 O O . ARG A 1 395 ? -3.997 8.209 -38.457 1.00 73.62 395 ARG A O 1
ATOM 3151 N N . ALA A 1 396 ? -5.636 7.643 -39.877 1.00 72.75 396 ALA A N 1
ATOM 3152 C CA . ALA A 1 396 ? -6.028 9.014 -40.220 1.00 72.75 396 ALA A CA 1
ATOM 3153 C C . ALA A 1 396 ? -6.799 9.739 -39.097 1.00 72.75 396 ALA A C 1
ATOM 3155 O O . ALA A 1 396 ? -7.007 10.947 -39.177 1.00 72.75 396 ALA A O 1
ATOM 3156 N N . SER A 1 397 ? -7.219 9.015 -38.056 1.00 78.00 397 SER A N 1
ATOM 3157 C CA . SER A 1 397 ? -8.066 9.525 -36.973 1.00 78.00 397 SER A CA 1
ATOM 3158 C C . SER A 1 397 ? -7.295 9.806 -35.678 1.00 78.00 397 SER A C 1
ATOM 3160 O O . SER A 1 397 ? -7.887 10.262 -34.700 1.00 78.00 397 SER A O 1
ATOM 3162 N N . PHE A 1 398 ? -5.974 9.589 -35.661 1.00 84.00 398 PHE A N 1
ATOM 3163 C CA . PHE A 1 398 ? -5.136 9.919 -34.508 1.00 84.00 398 PHE A CA 1
ATOM 3164 C C . PHE A 1 398 ? -5.028 11.431 -34.310 1.00 84.00 398 PHE A C 1
ATOM 3166 O O . PHE A 1 398 ? -4.499 12.160 -35.145 1.00 84.00 398 PHE A O 1
ATOM 3173 N N . SER A 1 399 ? -5.480 11.894 -33.147 1.00 85.69 399 SER A N 1
ATOM 3174 C CA . SER A 1 399 ? -5.227 13.259 -32.676 1.00 85.69 399 SER A CA 1
ATOM 3175 C C . SER A 1 399 ? -3.899 13.351 -31.912 1.00 85.69 399 SER A C 1
ATOM 3177 O O . SER A 1 399 ? -3.325 12.336 -31.506 1.00 85.69 399 SER A O 1
ATOM 3179 N N . LYS A 1 400 ? -3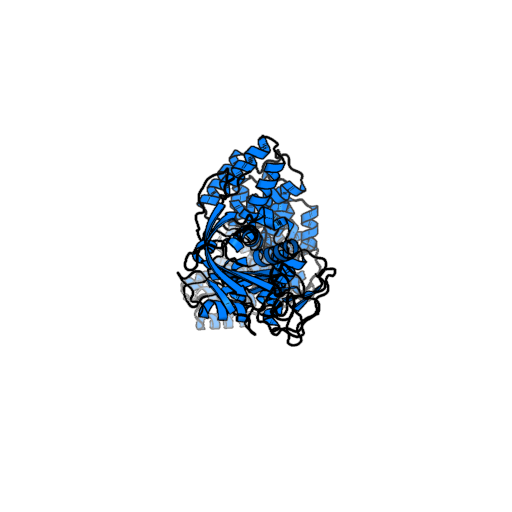.427 14.578 -31.650 1.00 84.50 400 LYS A N 1
ATOM 3180 C CA . LYS A 1 400 ? -2.210 14.820 -30.852 1.00 84.50 400 LYS A CA 1
ATOM 3181 C C . LYS A 1 400 ? -2.293 14.175 -29.462 1.00 84.50 400 LYS A C 1
ATOM 3183 O O . LYS A 1 400 ? -1.310 13.600 -28.996 1.00 84.50 400 LYS A O 1
ATOM 3188 N N . GLU A 1 401 ? -3.471 14.202 -28.840 1.00 87.50 401 GLU A N 1
ATOM 3189 C CA . GLU A 1 401 ? -3.730 13.623 -27.517 1.00 87.50 401 GLU A CA 1
ATOM 3190 C C . GLU A 1 401 ? -3.638 12.093 -27.530 1.00 87.50 401 GLU A C 1
ATOM 3192 O O . GLU A 1 401 ? -3.101 11.512 -26.589 1.00 87.50 401 GLU A O 1
ATOM 3197 N N . HIS A 1 402 ? -4.096 11.430 -28.602 1.00 89.44 402 HIS A N 1
ATOM 3198 C CA . HIS A 1 402 ? -3.947 9.977 -28.745 1.00 89.44 402 HIS A CA 1
ATOM 3199 C C . HIS A 1 402 ? -2.475 9.581 -28.789 1.00 89.44 402 HIS A C 1
ATOM 3201 O O . HIS A 1 402 ? -2.049 8.657 -28.100 1.00 89.44 402 HIS A O 1
ATOM 3207 N N . ILE A 1 403 ? -1.681 10.311 -29.573 1.00 87.44 403 ILE A N 1
ATOM 3208 C CA . ILE A 1 403 ? -0.259 10.010 -29.723 1.00 87.44 403 ILE A CA 1
ATOM 3209 C C . ILE A 1 403 ? 0.482 10.264 -28.404 1.00 87.44 403 ILE A C 1
ATOM 3211 O O . ILE A 1 403 ? 1.340 9.476 -28.011 1.00 87.44 403 ILE A O 1
ATOM 3215 N N . GLN A 1 404 ? 0.124 11.329 -27.678 1.00 86.19 404 GLN A N 1
ATOM 3216 C CA . GLN A 1 404 ? 0.682 11.601 -26.353 1.00 86.19 404 GLN A CA 1
ATOM 3217 C C . GLN A 1 404 ? 0.327 10.506 -25.336 1.00 86.19 404 GLN A C 1
ATOM 3219 O O . GLN A 1 404 ? 1.203 10.080 -24.585 1.00 86.19 404 GLN A O 1
ATOM 3224 N N . ALA A 1 405 ? -0.915 10.016 -25.343 1.00 88.12 405 ALA A N 1
ATOM 3225 C CA . ALA A 1 405 ? -1.345 8.912 -24.491 1.00 88.12 405 ALA A CA 1
ATOM 3226 C C . ALA A 1 405 ? -0.575 7.615 -24.793 1.00 88.12 405 ALA A C 1
ATOM 3228 O O . ALA A 1 405 ? -0.094 6.956 -23.874 1.00 88.12 405 ALA A O 1
ATOM 3229 N N . LEU A 1 406 ? -0.386 7.277 -26.074 1.00 89.56 406 LEU A N 1
ATOM 3230 C CA . LEU A 1 406 ? 0.381 6.095 -26.477 1.00 89.56 406 LEU A CA 1
ATOM 3231 C C . LEU A 1 406 ? 1.850 6.172 -26.055 1.00 89.56 406 LEU A C 1
ATOM 3233 O O . LEU A 1 406 ? 2.387 5.173 -25.584 1.00 89.56 406 LEU A O 1
ATOM 3237 N N . ARG A 1 407 ? 2.483 7.351 -26.141 1.00 84.50 407 ARG A N 1
ATOM 3238 C CA . ARG A 1 407 ? 3.874 7.545 -25.687 1.00 84.50 407 ARG A CA 1
ATOM 3239 C C . ARG A 1 407 ? 4.058 7.237 -24.203 1.00 84.50 407 ARG A C 1
ATOM 3241 O O . ARG A 1 407 ? 5.116 6.757 -23.818 1.00 84.50 407 ARG A O 1
ATOM 3248 N N . GLN A 1 408 ? 3.048 7.506 -23.377 1.00 84.19 408 GLN A N 1
ATOM 3249 C CA . GLN A 1 408 ? 3.093 7.210 -21.941 1.00 84.19 408 GLN A CA 1
ATOM 3250 C C . GLN A 1 408 ? 2.925 5.714 -21.634 1.00 84.19 408 GLN A C 1
ATOM 3252 O O . GLN A 1 408 ? 3.217 5.290 -20.519 1.00 84.19 408 GLN A O 1
ATOM 3257 N N . LEU A 1 409 ? 2.468 4.919 -22.608 1.00 82.19 409 LEU A N 1
ATOM 3258 C CA . LEU A 1 409 ? 2.352 3.459 -22.517 1.00 82.19 409 LEU A CA 1
ATOM 3259 C C . LEU A 1 409 ? 3.534 2.726 -23.169 1.00 82.19 409 LEU A C 1
ATOM 3261 O O . LEU A 1 409 ? 3.671 1.511 -23.013 1.00 82.19 409 LEU A O 1
ATOM 3265 N N . THR A 1 410 ? 4.389 3.434 -23.912 1.00 78.88 410 THR A N 1
ATOM 3266 C CA . THR A 1 410 ? 5.584 2.853 -24.529 1.00 78.88 410 THR A CA 1
ATOM 3267 C C . THR A 1 410 ? 6.652 2.586 -23.470 1.00 78.88 410 THR A C 1
ATOM 3269 O O . THR A 1 410 ? 7.168 3.511 -22.847 1.00 78.88 410 THR A O 1
ATOM 3272 N N . THR A 1 411 ? 7.041 1.321 -23.297 1.00 66.12 411 THR A N 1
ATOM 3273 C CA . THR A 1 411 ? 8.184 0.945 -22.453 1.00 66.12 411 THR A CA 1
ATOM 3274 C C . THR A 1 411 ? 9.222 0.193 -23.276 1.00 66.12 411 THR A C 1
ATOM 3276 O O . THR A 1 411 ? 8.976 -0.941 -23.675 1.00 66.12 411 THR A O 1
ATOM 3279 N N . GLY A 1 412 ? 10.380 0.814 -23.503 1.00 71.75 412 GLY A N 1
ATOM 3280 C CA . GLY A 1 412 ? 11.601 0.144 -23.972 1.00 71.75 412 GLY A CA 1
ATOM 3281 C C . GLY A 1 412 ? 11.709 -0.192 -25.466 1.00 71.75 412 GLY A C 1
ATOM 3282 O O . GLY A 1 412 ? 12.815 -0.473 -25.908 1.00 71.75 412 GLY A O 1
ATOM 3283 N N . ASP A 1 413 ? 10.631 -0.138 -26.261 1.00 85.81 413 ASP A N 1
ATOM 3284 C CA . ASP A 1 413 ? 10.719 -0.354 -27.718 1.00 85.81 413 ASP A CA 1
ATOM 3285 C C . ASP A 1 413 ? 11.137 0.943 -28.437 1.00 85.81 413 ASP A C 1
ATOM 3287 O O . ASP A 1 413 ? 10.374 1.916 -28.525 1.00 85.81 413 ASP A O 1
ATOM 3291 N N . VAL A 1 414 ? 12.371 0.950 -28.946 1.00 89.94 414 VAL A N 1
ATOM 3292 C CA . VAL A 1 414 ? 12.970 2.101 -29.629 1.00 89.94 414 VAL A CA 1
ATOM 3293 C C . VAL A 1 414 ? 12.203 2.442 -30.915 1.00 89.94 414 VAL A C 1
ATOM 3295 O O . VAL A 1 414 ? 11.935 3.613 -31.171 1.00 89.94 414 VAL A O 1
ATOM 3298 N N . TRP A 1 415 ? 11.743 1.463 -31.698 1.00 91.50 415 TRP A N 1
ATOM 3299 C CA . TRP A 1 415 ? 10.999 1.731 -32.936 1.00 91.50 415 TRP A CA 1
ATOM 3300 C C . TRP A 1 415 ? 9.661 2.437 -32.667 1.00 91.50 415 TRP A C 1
ATOM 3302 O O . TRP A 1 415 ? 9.325 3.416 -33.346 1.00 91.50 415 TRP A O 1
ATOM 3312 N N . LEU A 1 416 ? 8.915 2.005 -31.642 1.00 89.50 416 LEU A N 1
ATOM 3313 C CA . LEU A 1 416 ? 7.651 2.650 -31.255 1.00 89.50 416 LEU A CA 1
ATOM 3314 C C . LEU A 1 416 ? 7.866 4.099 -30.798 1.00 89.50 416 LEU A C 1
ATOM 3316 O O . LEU A 1 416 ? 7.093 4.983 -31.176 1.00 89.50 416 LEU A O 1
ATOM 3320 N N . LYS A 1 417 ? 8.939 4.364 -30.037 1.00 89.62 417 LYS A N 1
ATOM 3321 C CA . LYS A 1 417 ? 9.318 5.714 -29.577 1.00 89.62 417 LYS A CA 1
ATOM 3322 C C . LYS A 1 417 ? 9.452 6.684 -30.758 1.00 89.62 417 LYS A C 1
ATOM 3324 O O . LYS A 1 417 ? 8.865 7.768 -30.735 1.00 89.62 417 LYS A O 1
ATOM 3329 N N . PHE A 1 418 ? 10.177 6.279 -31.801 1.00 91.81 418 PHE A N 1
ATOM 3330 C CA . PHE A 1 418 ? 10.403 7.098 -32.995 1.00 91.81 418 PHE A CA 1
ATOM 3331 C C . PHE A 1 418 ? 9.170 7.197 -33.894 1.00 91.81 418 PHE A C 1
ATOM 3333 O O . PHE A 1 418 ? 8.864 8.278 -34.398 1.00 91.81 418 PHE A O 1
ATOM 3340 N N . THR A 1 419 ? 8.419 6.106 -34.046 1.00 90.12 419 THR A N 1
ATOM 3341 C CA . THR A 1 419 ? 7.188 6.089 -34.848 1.00 90.12 419 THR A CA 1
ATOM 3342 C C . THR A 1 419 ? 6.143 7.057 -34.292 1.00 90.12 419 THR A C 1
ATOM 3344 O O . THR A 1 419 ? 5.573 7.849 -35.043 1.00 90.12 419 THR A O 1
ATOM 3347 N N . LEU A 1 420 ? 5.934 7.067 -32.971 1.00 89.12 420 LEU A N 1
ATOM 3348 C CA . LEU A 1 420 ? 5.004 7.999 -32.328 1.00 89.12 420 LEU A CA 1
ATOM 3349 C C . LEU A 1 420 ? 5.499 9.452 -32.395 1.00 89.12 420 LEU A C 1
ATOM 3351 O O . LEU A 1 420 ? 4.691 10.357 -32.590 1.00 89.12 420 LEU A O 1
ATOM 3355 N N . ALA A 1 421 ? 6.808 9.698 -32.271 1.00 88.56 421 ALA A N 1
ATOM 3356 C CA . ALA A 1 421 ? 7.366 11.044 -32.426 1.00 88.56 421 ALA A CA 1
ATOM 3357 C C . ALA A 1 421 ? 7.174 11.584 -33.851 1.00 88.56 421 ALA A C 1
ATOM 3359 O O . ALA A 1 421 ? 6.779 12.735 -34.022 1.00 88.56 421 ALA A O 1
ATOM 3360 N N . TRP A 1 422 ? 7.365 10.738 -34.868 1.00 90.06 422 TRP A N 1
ATOM 3361 C CA . TRP A 1 422 ? 7.111 11.099 -36.262 1.00 90.06 422 TRP A CA 1
ATOM 3362 C C . TRP A 1 422 ? 5.649 11.494 -36.505 1.00 90.06 422 TRP A C 1
ATOM 3364 O O . TRP A 1 422 ? 5.388 12.471 -37.203 1.00 90.06 422 TRP A O 1
ATOM 3374 N N . TRP A 1 423 ? 4.694 10.809 -35.868 1.00 85.56 423 TRP A N 1
ATOM 3375 C CA . TRP A 1 423 ? 3.269 11.152 -35.975 1.00 85.56 423 TRP A CA 1
ATOM 3376 C C . TRP A 1 423 ? 2.909 12.493 -35.322 1.00 85.56 423 TRP A C 1
ATOM 3378 O O . TRP A 1 423 ? 1.927 13.115 -35.719 1.00 85.56 423 TRP A O 1
ATOM 3388 N N . GLN A 1 424 ? 3.682 12.960 -34.337 1.00 82.88 424 GLN A N 1
ATOM 3389 C CA . GLN A 1 424 ? 3.453 14.266 -33.699 1.00 82.88 424 GLN A CA 1
ATOM 3390 C C . GLN A 1 424 ? 3.929 15.442 -34.557 1.00 82.88 424 GLN A C 1
ATOM 3392 O O . GLN A 1 424 ? 3.463 16.565 -34.354 1.00 82.88 424 GLN A O 1
ATOM 3397 N N . GLY A 1 425 ? 4.817 15.184 -35.517 1.00 85.25 425 GLY A N 1
ATOM 3398 C CA . GLY A 1 425 ? 5.323 16.170 -36.462 1.00 85.25 425 GLY A CA 1
ATOM 3399 C C . GLY A 1 425 ? 6.844 16.299 -36.444 1.00 85.25 425 GLY A C 1
ATOM 3400 O O . GLY A 1 425 ? 7.543 15.725 -35.607 1.00 85.25 425 GLY A O 1
ATOM 3401 N N . ALA A 1 426 ? 7.353 17.080 -37.398 1.00 87.00 426 ALA A N 1
ATOM 3402 C CA . ALA A 1 426 ? 8.784 17.214 -37.657 1.00 87.00 426 ALA A CA 1
ATOM 3403 C C . ALA A 1 426 ? 9.571 17.765 -36.456 1.00 87.00 426 ALA A C 1
ATOM 3405 O O . ALA A 1 426 ? 10.664 17.274 -36.190 1.00 87.00 426 ALA A O 1
ATOM 3406 N N . ASP A 1 427 ? 9.009 18.715 -35.702 1.00 87.06 427 ASP A N 1
ATOM 3407 C CA . ASP A 1 427 ? 9.701 19.351 -34.572 1.00 87.06 427 ASP A CA 1
ATOM 3408 C C . ASP A 1 427 ? 9.992 18.360 -33.439 1.00 87.06 427 ASP A C 1
ATOM 3410 O O . ASP A 1 427 ? 11.118 18.271 -32.947 1.00 87.06 427 ASP A O 1
ATOM 3414 N N . VAL A 1 428 ? 8.987 17.568 -33.045 1.00 87.69 428 VAL A N 1
ATOM 3415 C CA . VAL A 1 428 ? 9.129 16.586 -31.960 1.00 87.69 428 VAL A CA 1
ATOM 3416 C C . VAL A 1 428 ? 10.061 15.453 -32.372 1.00 87.69 428 VAL A C 1
ATOM 3418 O O . VAL A 1 428 ? 10.901 15.023 -31.579 1.00 87.69 428 VAL A O 1
ATOM 3421 N N . LEU A 1 429 ? 9.943 14.983 -33.617 1.00 92.12 429 LEU A N 1
ATOM 3422 C CA . LEU A 1 429 ? 10.868 13.994 -34.156 1.00 92.12 429 LEU A CA 1
ATOM 3423 C C . LEU A 1 429 ? 12.301 14.541 -34.204 1.00 92.12 429 LEU A C 1
ATOM 3425 O O . LEU A 1 429 ? 13.221 13.826 -33.824 1.00 92.12 429 LEU A O 1
ATOM 3429 N N . GLY A 1 430 ? 12.496 15.795 -34.617 1.00 92.19 430 GLY A N 1
ATOM 3430 C CA . GLY A 1 430 ? 13.807 16.442 -34.663 1.00 92.19 430 GLY A CA 1
ATOM 3431 C C . GLY A 1 430 ? 14.475 16.519 -33.290 1.00 92.19 430 GLY A C 1
ATOM 3432 O O . GLY A 1 430 ? 15.637 16.147 -33.155 1.00 92.19 430 GLY A O 1
ATOM 3433 N N . GLN A 1 431 ? 13.730 16.914 -32.253 1.00 91.81 431 GLN A N 1
ATOM 3434 C CA . GLN A 1 431 ? 14.230 16.920 -30.872 1.00 91.81 431 GLN A CA 1
ATOM 3435 C C . GLN A 1 431 ? 14.616 15.515 -30.394 1.00 91.81 431 GLN A C 1
ATOM 3437 O O . GLN A 1 431 ? 15.665 15.337 -29.777 1.00 91.81 431 GLN A O 1
ATOM 3442 N N . LEU A 1 432 ? 13.789 14.506 -30.696 1.00 93.19 432 LEU A N 1
ATOM 3443 C CA . LEU A 1 432 ? 14.085 13.122 -30.329 1.00 93.19 432 LEU A CA 1
ATOM 3444 C C . LEU A 1 432 ? 15.329 12.597 -31.058 1.00 93.19 432 LEU A C 1
ATOM 3446 O O . LEU A 1 432 ? 16.180 11.983 -30.424 1.00 93.19 432 LEU A O 1
ATOM 3450 N N . LEU A 1 433 ? 15.443 12.851 -32.363 1.00 95.38 433 LEU A N 1
ATOM 3451 C CA . LEU A 1 433 ? 16.597 12.467 -33.178 1.00 95.38 433 LEU A CA 1
ATOM 3452 C C . LEU A 1 433 ? 17.896 13.060 -32.625 1.00 95.38 433 LEU A C 1
ATOM 3454 O O . LEU A 1 433 ? 18.890 12.349 -32.525 1.00 95.38 433 LEU A O 1
ATOM 3458 N N . GLN A 1 434 ? 17.879 14.326 -32.202 1.00 93.38 434 GLN A N 1
ATOM 3459 C CA . GLN A 1 434 ? 19.046 14.989 -31.613 1.00 93.38 434 GLN A CA 1
ATOM 3460 C C . GLN A 1 434 ? 19.419 14.426 -30.235 1.00 93.38 434 GLN A C 1
ATOM 3462 O O . GLN A 1 434 ? 20.599 14.303 -29.925 1.00 93.38 434 GLN A O 1
ATOM 3467 N N . ALA A 1 435 ? 18.429 14.072 -29.412 1.00 94.12 435 ALA A N 1
ATOM 3468 C CA . ALA A 1 435 ? 18.652 13.574 -28.054 1.00 94.12 435 ALA A CA 1
ATOM 3469 C C . ALA A 1 435 ? 18.952 12.066 -27.975 1.00 94.12 435 ALA A C 1
ATOM 3471 O O . ALA A 1 435 ? 19.442 11.598 -26.949 1.00 94.12 435 ALA A O 1
ATOM 3472 N N . ALA A 1 436 ? 18.625 11.294 -29.014 1.00 94.81 436 ALA A N 1
ATOM 3473 C CA . ALA A 1 436 ? 18.789 9.843 -29.023 1.00 94.81 436 ALA A CA 1
ATOM 3474 C C . ALA A 1 436 ? 20.261 9.417 -28.962 1.00 94.81 436 ALA A C 1
ATOM 3476 O O . ALA A 1 436 ? 21.145 10.121 -29.460 1.00 94.81 436 ALA A O 1
ATOM 3477 N N . SER A 1 437 ? 20.539 8.241 -28.402 1.00 95.44 437 SER A N 1
ATOM 3478 C CA . SER A 1 437 ? 21.887 7.676 -28.492 1.00 95.44 437 SER A CA 1
ATOM 3479 C C . SER A 1 437 ? 22.179 7.187 -29.921 1.00 95.44 437 SER A C 1
ATOM 3481 O O . SER A 1 437 ? 21.251 6.851 -30.666 1.00 95.44 437 SER A O 1
ATOM 3483 N N . PRO A 1 438 ? 23.455 7.135 -30.342 1.00 95.56 438 PRO A N 1
ATOM 3484 C CA . PRO A 1 438 ? 23.842 6.481 -31.589 1.00 95.56 438 PRO A CA 1
ATOM 3485 C C . PRO A 1 438 ? 23.289 5.054 -31.726 1.00 95.56 438 PRO A C 1
ATOM 3487 O O . PRO A 1 438 ? 22.812 4.687 -32.799 1.00 95.56 438 PRO A O 1
ATOM 3490 N N . ASP A 1 439 ? 23.277 4.281 -30.637 1.00 93.69 439 ASP A N 1
ATOM 3491 C CA . ASP A 1 439 ? 22.722 2.923 -30.606 1.00 93.69 439 ASP A CA 1
ATOM 3492 C C . ASP A 1 439 ? 21.208 2.900 -30.889 1.00 93.69 439 ASP A C 1
ATOM 3494 O O . ASP A 1 439 ? 20.753 2.123 -31.731 1.00 93.69 439 ASP A O 1
ATOM 3498 N N . GLU A 1 440 ? 20.429 3.812 -30.290 1.00 94.75 440 GLU A N 1
ATOM 3499 C CA . GLU A 1 440 ? 18.991 3.943 -30.566 1.00 94.75 440 GLU A CA 1
ATOM 3500 C C . GLU A 1 440 ? 18.724 4.285 -32.044 1.00 94.75 440 GLU A C 1
ATOM 3502 O O . GLU A 1 440 ? 17.824 3.709 -32.662 1.00 94.75 440 GLU A O 1
ATOM 3507 N N . LEU A 1 441 ? 19.510 5.198 -32.630 1.00 96.31 441 LEU A N 1
ATOM 3508 C CA . LEU A 1 441 ? 19.363 5.604 -34.033 1.00 96.31 441 LEU A CA 1
ATOM 3509 C C . LEU A 1 441 ? 19.638 4.446 -34.994 1.00 96.31 441 LEU A C 1
ATOM 3511 O O . LEU A 1 441 ? 18.838 4.186 -35.896 1.00 96.31 441 LEU A O 1
ATOM 3515 N N . VAL A 1 442 ? 20.749 3.735 -34.798 1.00 95.12 442 VAL A N 1
ATOM 3516 C CA . VAL A 1 442 ? 21.114 2.594 -35.648 1.00 95.12 442 VAL A CA 1
ATOM 3517 C C . VAL A 1 442 ? 20.106 1.456 -35.474 1.00 95.12 442 VAL A C 1
ATOM 3519 O O . VAL A 1 442 ? 19.675 0.879 -36.472 1.00 95.12 442 VAL A O 1
ATOM 3522 N N . THR A 1 443 ? 19.643 1.199 -34.247 1.00 93.75 443 THR A N 1
ATOM 3523 C CA . THR A 1 443 ? 18.605 0.196 -33.958 1.00 93.75 443 THR A CA 1
ATOM 3524 C C . THR A 1 443 ? 17.307 0.495 -34.712 1.00 93.75 443 THR A C 1
ATOM 3526 O O . THR A 1 443 ? 16.744 -0.388 -35.358 1.00 93.75 443 THR A O 1
ATOM 3529 N N . VAL A 1 444 ? 16.838 1.749 -34.704 1.00 94.62 444 VAL A N 1
ATOM 3530 C CA . VAL A 1 444 ? 15.612 2.145 -35.426 1.00 94.62 444 VAL A CA 1
ATOM 3531 C C . VAL A 1 444 ? 15.803 2.087 -36.939 1.00 94.62 444 VAL A C 1
ATOM 3533 O O . VAL A 1 444 ? 14.883 1.695 -37.659 1.00 94.62 444 VAL A O 1
ATOM 3536 N N . ALA A 1 445 ? 16.979 2.459 -37.446 1.00 94.44 445 ALA A N 1
ATOM 3537 C CA . ALA A 1 445 ? 17.281 2.340 -38.869 1.00 94.44 445 ALA A CA 1
ATOM 3538 C C . ALA A 1 445 ? 17.285 0.869 -39.324 1.00 94.44 445 ALA A C 1
ATOM 3540 O O . ALA A 1 445 ? 16.743 0.560 -40.391 1.00 94.44 445 ALA A O 1
ATOM 3541 N N . ALA A 1 446 ? 17.850 -0.020 -38.496 1.00 92.19 446 ALA A N 1
ATOM 3542 C CA . ALA A 1 446 ? 17.923 -1.465 -38.712 1.00 92.19 446 ALA A CA 1
ATOM 3543 C C . ALA A 1 446 ? 16.555 -2.154 -38.705 1.00 92.19 446 ALA A C 1
ATOM 3545 O O . ALA A 1 446 ? 16.363 -3.166 -39.389 1.00 92.19 446 ALA A O 1
ATOM 3546 N N . ASP A 1 447 ? 15.603 -1.603 -37.956 1.00 91.44 447 ASP A N 1
ATOM 3547 C CA . ASP A 1 447 ? 14.289 -2.197 -37.787 1.00 91.44 447 ASP A CA 1
ATOM 3548 C C . ASP A 1 447 ? 13.512 -2.262 -39.117 1.00 91.44 447 ASP A C 1
ATOM 3550 O O . ASP A 1 447 ? 13.332 -1.279 -39.851 1.00 91.44 447 ASP A O 1
ATOM 3554 N N . VAL A 1 448 ? 13.030 -3.466 -39.437 1.00 87.94 448 VAL A N 1
ATOM 3555 C CA . VAL A 1 448 ? 12.259 -3.762 -40.654 1.00 87.94 448 VAL A CA 1
ATOM 3556 C C . VAL A 1 448 ? 10.919 -3.028 -40.662 1.00 87.94 448 VAL A C 1
ATOM 3558 O O . VAL A 1 448 ? 10.392 -2.719 -41.729 1.00 87.94 448 VAL A O 1
ATOM 3561 N N . ARG A 1 449 ? 10.386 -2.717 -39.478 1.00 87.06 449 ARG A N 1
ATOM 3562 C CA . ARG A 1 449 ? 9.093 -2.059 -39.273 1.00 87.06 449 ARG A CA 1
ATOM 3563 C C . ARG A 1 449 ? 9.152 -0.557 -39.562 1.00 87.06 449 ARG A C 1
ATOM 3565 O O . ARG A 1 449 ? 8.110 0.080 -39.713 1.00 87.06 449 ARG A O 1
ATOM 3572 N N . THR A 1 450 ? 10.344 0.037 -39.636 1.00 89.69 450 THR A N 1
ATOM 3573 C CA . THR A 1 450 ? 10.515 1.477 -39.877 1.00 89.69 450 THR A CA 1
ATOM 3574 C C . THR A 1 450 ? 10.052 1.851 -41.290 1.00 89.69 450 THR A C 1
ATOM 3576 O O . THR A 1 450 ? 10.483 1.259 -42.283 1.00 89.69 450 THR A O 1
ATOM 3579 N N . SER A 1 451 ? 9.166 2.845 -41.395 1.00 88.88 451 SER A N 1
ATOM 3580 C CA . SER A 1 451 ? 8.712 3.386 -42.683 1.00 88.88 451 SER A CA 1
ATOM 3581 C C . SER A 1 451 ? 9.850 4.081 -43.429 1.00 88.88 451 SER A C 1
ATOM 3583 O O . SER A 1 451 ? 10.789 4.581 -42.806 1.00 88.88 451 SER A O 1
ATOM 3585 N N . HIS A 1 452 ? 9.738 4.181 -44.753 1.00 89.31 452 HIS A N 1
ATOM 3586 C CA . HIS A 1 452 ? 10.757 4.800 -45.601 1.00 89.31 452 HIS A CA 1
ATOM 3587 C C . HIS A 1 452 ? 11.107 6.234 -45.149 1.00 89.31 452 HIS A C 1
ATOM 3589 O O . HIS A 1 452 ? 12.277 6.582 -45.013 1.00 89.31 452 HIS A O 1
ATOM 3595 N N . GLU A 1 453 ? 10.105 7.053 -44.834 1.00 90.75 453 GLU A N 1
ATOM 3596 C CA . GLU A 1 453 ? 10.263 8.468 -44.472 1.00 90.75 453 GLU A CA 1
ATOM 3597 C C . GLU A 1 453 ? 10.977 8.654 -43.128 1.00 90.75 453 GLU A C 1
ATOM 3599 O O . GLU A 1 453 ? 11.894 9.468 -43.006 1.00 90.75 453 GLU A O 1
ATOM 3604 N N . LEU A 1 454 ? 10.569 7.882 -42.116 1.00 92.25 454 LEU A N 1
ATOM 3605 C CA . LEU A 1 454 ? 11.215 7.869 -40.804 1.00 92.25 454 LEU A CA 1
ATOM 3606 C C . LEU A 1 454 ? 12.660 7.379 -40.919 1.00 92.25 454 LEU A C 1
ATOM 3608 O O . LEU A 1 454 ? 13.557 7.979 -40.332 1.00 92.25 454 LEU A O 1
ATOM 3612 N N . ARG A 1 455 ? 12.901 6.337 -41.722 1.00 93.50 455 ARG A N 1
ATOM 3613 C CA . ARG A 1 455 ? 14.249 5.817 -41.947 1.00 93.50 455 ARG A CA 1
ATOM 3614 C C . ARG A 1 455 ? 15.157 6.869 -42.588 1.00 93.50 455 ARG A C 1
ATOM 3616 O O . ARG A 1 455 ? 16.273 7.060 -42.122 1.00 93.50 455 ARG A O 1
ATOM 3623 N N . GLU A 1 456 ? 14.670 7.619 -43.575 1.00 92.56 456 GLU A N 1
ATOM 3624 C CA . GLU A 1 456 ? 15.427 8.734 -44.164 1.00 92.56 456 GLU A CA 1
ATOM 3625 C C . GLU A 1 456 ? 15.680 9.887 -43.182 1.00 92.56 456 GLU A C 1
ATOM 3627 O O . GLU A 1 456 ? 16.711 10.556 -43.254 1.00 92.56 456 GLU A O 1
ATOM 3632 N N . ALA A 1 457 ? 14.764 10.155 -42.248 1.00 93.75 457 ALA A N 1
ATOM 3633 C CA . ALA A 1 457 ? 15.013 11.126 -41.183 1.00 93.75 457 ALA A CA 1
ATOM 3634 C C . ALA A 1 457 ? 16.129 10.655 -40.234 1.00 93.75 457 ALA A C 1
ATOM 3636 O O . ALA A 1 457 ? 17.022 11.437 -39.913 1.00 93.75 457 ALA A O 1
ATOM 3637 N N . VAL A 1 458 ? 16.118 9.375 -39.852 1.00 95.62 458 VAL A N 1
ATOM 3638 C CA . VAL A 1 458 ? 17.159 8.762 -39.013 1.00 95.62 458 VAL A CA 1
ATOM 3639 C C . VAL A 1 458 ? 18.511 8.747 -39.728 1.00 95.62 458 VAL A C 1
ATOM 3641 O O . VAL A 1 458 ? 19.507 9.158 -39.140 1.00 95.62 458 VAL A O 1
ATOM 3644 N N . PHE A 1 459 ? 18.563 8.360 -41.007 1.00 93.94 459 PHE A N 1
ATOM 3645 C CA . PHE A 1 459 ? 19.813 8.377 -41.771 1.00 93.94 459 PHE A CA 1
ATOM 3646 C C . PHE A 1 459 ? 20.413 9.777 -41.891 1.00 93.94 459 PHE A C 1
ATOM 3648 O O . PHE A 1 459 ? 21.620 9.931 -41.734 1.00 93.94 459 PHE A O 1
ATOM 3655 N N . ARG A 1 460 ? 19.590 10.808 -42.118 1.00 93.81 460 ARG A N 1
ATOM 3656 C CA . ARG A 1 460 ? 20.076 12.197 -42.143 1.00 93.81 460 ARG A CA 1
ATOM 3657 C C . ARG A 1 460 ? 20.679 12.631 -40.809 1.00 93.81 460 ARG A C 1
ATOM 3659 O O . ARG A 1 460 ? 21.667 13.359 -40.810 1.00 93.81 460 ARG A O 1
ATOM 3666 N N . GLU A 1 461 ? 20.107 12.189 -39.692 1.00 95.62 461 GLU A N 1
ATOM 3667 C CA . GLU A 1 461 ? 20.672 12.471 -38.371 1.00 95.62 461 GLU A CA 1
ATOM 3668 C C . GLU A 1 461 ? 21.994 11.721 -38.148 1.00 95.62 461 GLU A C 1
ATOM 3670 O O . GLU A 1 461 ? 22.957 12.322 -37.678 1.00 95.62 461 GLU A O 1
ATOM 3675 N N . ILE A 1 462 ? 22.084 10.447 -38.546 1.00 95.12 462 ILE A N 1
ATOM 3676 C CA . ILE A 1 462 ? 23.340 9.677 -38.490 1.00 95.12 462 ILE A CA 1
ATOM 3677 C C . ILE A 1 462 ? 24.432 10.355 -39.332 1.00 95.12 462 ILE A C 1
ATOM 3679 O O . ILE A 1 462 ? 25.556 10.515 -38.860 1.00 95.12 462 ILE A O 1
ATOM 3683 N N . ASP A 1 463 ? 24.104 10.809 -40.545 1.00 92.12 463 ASP A N 1
ATOM 3684 C CA . ASP A 1 463 ? 25.048 11.506 -41.428 1.00 92.12 463 ASP A CA 1
ATOM 3685 C C . ASP A 1 463 ? 25.581 12.806 -40.789 1.00 92.12 463 ASP A C 1
ATOM 3687 O O . ASP A 1 463 ? 26.765 13.137 -40.932 1.00 92.12 463 ASP A O 1
ATOM 3691 N N . ARG A 1 464 ? 24.713 13.528 -40.063 1.00 93.25 464 ARG A N 1
ATOM 3692 C CA . ARG A 1 464 ? 25.019 14.806 -39.402 1.00 93.25 464 ARG A CA 1
ATOM 3693 C C . ARG A 1 464 ? 25.919 14.651 -38.173 1.00 93.25 464 ARG A C 1
ATOM 3695 O O . ARG A 1 464 ? 26.654 15.584 -37.866 1.00 93.25 464 ARG A O 1
ATOM 3702 N N . ARG A 1 465 ? 25.847 13.529 -37.455 1.00 92.62 465 ARG A N 1
ATOM 3703 C CA . ARG A 1 465 ? 26.612 13.320 -36.215 1.00 92.62 465 ARG A CA 1
ATOM 3704 C C . ARG A 1 465 ? 28.095 13.113 -36.483 1.00 92.62 465 ARG A C 1
ATOM 3706 O O . ARG A 1 465 ? 28.472 12.448 -37.446 1.00 92.62 465 ARG A O 1
ATOM 3713 N N . ASP A 1 466 ? 28.936 13.648 -35.609 1.00 92.31 466 ASP A N 1
ATOM 3714 C CA . ASP A 1 466 ? 30.374 13.396 -35.670 1.00 92.31 466 ASP A CA 1
ATOM 3715 C C . ASP A 1 466 ? 30.689 11.921 -35.357 1.00 92.31 466 ASP A C 1
ATOM 3717 O O . ASP A 1 466 ? 29.932 11.274 -34.622 1.00 92.31 466 ASP A O 1
ATOM 3721 N N . PRO A 1 467 ? 31.776 11.363 -35.923 1.00 92.12 467 PRO A N 1
ATOM 3722 C CA . PRO A 1 467 ? 32.248 10.028 -35.571 1.00 92.12 467 PRO A CA 1
ATOM 3723 C C . PRO A 1 467 ? 32.438 9.880 -34.057 1.00 92.12 467 PRO A C 1
ATOM 3725 O O . PRO A 1 467 ? 33.044 10.735 -33.410 1.00 92.12 467 PRO A O 1
ATOM 3728 N N . SER A 1 468 ? 31.946 8.781 -33.491 1.00 93.44 468 SER A N 1
ATOM 3729 C CA . SER A 1 468 ? 32.144 8.432 -32.084 1.00 93.44 468 SER A CA 1
ATOM 3730 C C . SER A 1 468 ? 32.271 6.920 -31.923 1.00 93.44 468 SER A C 1
ATOM 3732 O O . SER A 1 468 ? 31.756 6.156 -32.740 1.00 93.44 468 SER A O 1
ATOM 3734 N N . GLU A 1 469 ? 32.931 6.479 -30.852 1.00 92.00 469 GLU A N 1
ATOM 3735 C CA . GLU A 1 469 ? 33.104 5.053 -30.542 1.00 92.00 469 GLU A CA 1
ATOM 3736 C C . GLU A 1 469 ? 31.758 4.327 -30.379 1.00 92.00 469 GLU A C 1
ATOM 3738 O O . GLU A 1 469 ? 31.581 3.198 -30.839 1.00 92.00 469 GLU A O 1
ATOM 3743 N N . GLU A 1 470 ? 30.769 5.002 -29.789 1.00 93.06 470 GLU A N 1
ATOM 3744 C CA . GLU A 1 470 ? 29.419 4.466 -29.618 1.00 93.06 470 GLU A CA 1
ATOM 3745 C C . GLU A 1 470 ? 28.708 4.271 -30.968 1.00 93.06 470 GLU A C 1
ATOM 3747 O O . GLU A 1 470 ? 28.117 3.217 -31.211 1.00 93.06 470 GLU A O 1
ATOM 3752 N N . LEU A 1 471 ? 28.809 5.251 -31.877 1.00 94.38 471 LEU A N 1
ATOM 3753 C CA . LEU A 1 471 ? 28.242 5.145 -33.224 1.00 94.38 471 LEU A CA 1
ATOM 3754 C C . LEU A 1 471 ? 28.933 4.045 -34.036 1.00 94.38 471 LEU A C 1
ATOM 3756 O O . LEU A 1 471 ? 28.258 3.254 -34.695 1.00 94.38 471 LEU A O 1
ATOM 3760 N N . ALA A 1 472 ? 30.262 3.971 -33.957 1.00 92.00 472 ALA A N 1
ATOM 3761 C CA . ALA A 1 472 ? 31.057 2.941 -34.612 1.00 92.00 472 ALA A CA 1
ATOM 3762 C C . ALA A 1 472 ? 30.645 1.537 -34.149 1.00 92.00 472 ALA A C 1
ATOM 3764 O O . ALA A 1 472 ? 30.348 0.667 -34.969 1.00 92.00 472 ALA A O 1
ATOM 3765 N N . THR A 1 473 ? 30.531 1.345 -32.834 1.00 91.94 473 THR A N 1
ATOM 3766 C CA . THR A 1 473 ? 30.118 0.075 -32.225 1.00 91.94 473 THR A CA 1
ATOM 3767 C C . THR A 1 473 ? 28.711 -0.334 -32.661 1.00 91.94 473 THR A C 1
ATOM 3769 O O . THR A 1 473 ? 28.480 -1.496 -33.003 1.00 91.94 473 THR A O 1
ATOM 3772 N N . ALA A 1 474 ? 27.763 0.607 -32.676 1.00 92.62 474 ALA A N 1
ATOM 3773 C CA . ALA A 1 474 ? 26.396 0.339 -33.110 1.00 92.62 474 ALA A CA 1
ATOM 3774 C C . ALA A 1 474 ? 26.335 -0.043 -34.600 1.00 92.62 474 ALA A C 1
ATOM 3776 O O . ALA A 1 474 ? 25.704 -1.038 -34.961 1.00 92.62 474 ALA A O 1
ATOM 3777 N N . LEU A 1 475 ? 27.032 0.697 -35.471 1.00 92.88 475 LEU A N 1
ATOM 3778 C CA . LEU A 1 475 ? 27.093 0.398 -36.905 1.00 92.88 475 LEU A CA 1
ATOM 3779 C C . LEU A 1 475 ? 27.718 -0.974 -37.178 1.00 92.88 475 LEU A C 1
ATOM 3781 O O . LEU A 1 475 ? 27.166 -1.730 -37.975 1.00 92.88 475 LEU A O 1
ATOM 3785 N N . LEU A 1 476 ? 28.806 -1.327 -36.489 1.00 89.56 476 LEU A N 1
ATOM 3786 C CA . LEU A 1 476 ? 29.443 -2.642 -36.605 1.00 89.56 476 LEU A CA 1
ATOM 3787 C C . LEU A 1 476 ? 28.502 -3.777 -36.197 1.00 89.56 476 LEU A C 1
ATOM 3789 O O . LEU A 1 476 ? 28.377 -4.768 -36.918 1.00 89.56 476 LEU A O 1
ATOM 3793 N N . ARG A 1 477 ? 27.791 -3.617 -35.074 1.00 88.12 477 ARG A N 1
ATOM 3794 C CA . ARG A 1 477 ? 26.815 -4.609 -34.593 1.00 88.12 477 ARG A CA 1
ATOM 3795 C C . ARG A 1 477 ? 25.730 -4.888 -35.633 1.00 88.12 477 ARG A C 1
ATOM 3797 O O . ARG A 1 477 ? 25.337 -6.036 -35.827 1.00 88.12 477 ARG A O 1
ATOM 3804 N N . HIS A 1 478 ? 25.292 -3.845 -36.336 1.00 88.25 478 HIS A N 1
ATOM 3805 C CA . HIS A 1 478 ? 24.262 -3.916 -37.370 1.00 88.25 478 HIS A CA 1
ATOM 3806 C C . HIS A 1 478 ? 24.820 -4.012 -38.803 1.00 88.25 478 HIS A C 1
ATOM 3808 O O . HIS A 1 478 ? 24.101 -3.686 -39.753 1.00 88.25 478 HIS A O 1
ATOM 3814 N N . ALA A 1 479 ? 26.075 -4.454 -38.975 1.00 88.50 479 ALA A N 1
ATOM 3815 C CA . ALA A 1 479 ? 26.731 -4.657 -40.274 1.00 88.50 479 ALA A CA 1
ATOM 3816 C C . ALA A 1 479 ? 26.575 -3.452 -41.227 1.00 88.50 479 ALA A C 1
ATOM 3818 O O . ALA A 1 479 ? 26.173 -3.589 -42.386 1.00 88.50 479 ALA A O 1
ATOM 3819 N N . PHE A 1 480 ? 26.799 -2.244 -40.703 1.00 90.81 480 PHE A N 1
ATOM 3820 C CA . PHE A 1 480 ? 26.658 -0.954 -41.395 1.00 90.81 480 PHE A CA 1
ATOM 3821 C C . PHE A 1 480 ? 25.306 -0.757 -42.089 1.00 90.81 480 PHE A C 1
ATOM 3823 O O . PHE A 1 480 ? 25.202 -0.005 -43.056 1.00 90.81 480 PHE A O 1
ATOM 3830 N N . LEU A 1 481 ? 24.258 -1.440 -41.615 1.00 90.94 481 LEU A N 1
ATOM 3831 C CA . LEU A 1 481 ? 22.910 -1.371 -42.174 1.00 90.94 481 LEU A CA 1
ATOM 3832 C C . LEU A 1 481 ? 22.844 -1.820 -43.649 1.00 90.94 481 LEU A C 1
ATOM 3834 O O . LEU A 1 481 ? 21.928 -1.430 -44.373 1.00 90.94 481 LEU A O 1
ATOM 3838 N N . CYS A 1 482 ? 23.768 -2.679 -44.103 1.00 87.69 482 CYS A N 1
ATOM 3839 C CA . CYS A 1 482 ? 23.852 -3.127 -45.500 1.00 87.69 482 CYS A CA 1
ATOM 3840 C C . CYS A 1 482 ? 22.539 -3.726 -46.019 1.00 87.69 482 CYS A C 1
ATOM 3842 O O . CYS A 1 482 ? 22.023 -3.329 -47.064 1.00 87.69 482 CYS A O 1
ATOM 3844 N N . ASP A 1 483 ? 21.952 -4.653 -45.260 1.00 85.75 483 ASP A N 1
ATOM 3845 C CA . ASP A 1 483 ? 20.682 -5.285 -45.628 1.00 85.75 483 ASP A CA 1
ATOM 3846 C C . ASP A 1 483 ? 19.498 -4.319 -45.611 1.00 85.75 483 ASP A C 1
ATOM 3848 O O . ASP A 1 483 ? 18.494 -4.533 -46.297 1.00 85.75 483 ASP A O 1
ATOM 3852 N N . VAL A 1 484 ? 19.589 -3.256 -44.818 1.00 89.19 484 VAL A N 1
ATOM 3853 C CA . VAL A 1 484 ? 18.583 -2.197 -44.787 1.00 89.19 484 VAL A CA 1
ATOM 3854 C C . VAL A 1 484 ? 18.696 -1.363 -46.054 1.00 89.19 484 VAL A C 1
ATOM 3856 O O . VAL A 1 484 ? 17.694 -1.183 -46.738 1.00 89.19 484 VAL A O 1
ATOM 3859 N N . LEU A 1 485 ? 19.904 -0.912 -46.403 1.00 89.31 485 LEU A N 1
ATOM 3860 C CA . LEU A 1 485 ? 20.157 -0.108 -47.599 1.00 89.31 485 LEU A CA 1
ATOM 3861 C C . LEU A 1 485 ? 19.786 -0.863 -48.877 1.00 89.31 485 LEU A C 1
ATOM 3863 O O . LEU A 1 485 ? 19.123 -0.293 -49.738 1.00 89.31 485 LEU A O 1
ATOM 3867 N N . ARG A 1 486 ? 20.097 -2.161 -48.958 1.00 86.56 486 ARG A N 1
ATOM 3868 C CA . ARG A 1 486 ? 19.697 -3.020 -50.082 1.00 86.56 486 ARG A CA 1
ATOM 3869 C C . ARG A 1 486 ? 18.180 -3.081 -50.280 1.00 86.56 486 ARG A C 1
ATOM 3871 O O . ARG A 1 486 ? 17.704 -3.066 -51.411 1.00 86.56 486 ARG A O 1
ATOM 3878 N N . ARG A 1 487 ? 17.414 -3.171 -49.186 1.00 85.31 487 ARG A N 1
ATOM 3879 C CA . ARG A 1 487 ? 15.940 -3.213 -49.231 1.00 85.31 487 ARG A CA 1
ATOM 3880 C C . ARG A 1 487 ? 15.320 -1.843 -49.479 1.00 85.31 487 ARG A C 1
ATOM 3882 O O . ARG A 1 487 ? 14.269 -1.758 -50.100 1.00 85.31 487 ARG A O 1
ATOM 3889 N N . HIS A 1 488 ? 15.950 -0.795 -48.961 1.00 82.44 488 HIS A N 1
ATOM 3890 C CA . HIS A 1 488 ? 15.450 0.576 -49.014 1.00 82.44 488 HIS A CA 1
ATOM 3891 C C . HIS A 1 488 ? 15.770 1.272 -50.346 1.00 82.44 488 HIS A C 1
ATOM 3893 O O . HIS A 1 488 ? 14.979 2.085 -50.805 1.00 82.44 488 HIS A O 1
ATOM 3899 N N . LEU A 1 489 ? 16.877 0.907 -51.000 1.00 82.94 489 LEU A N 1
ATOM 3900 C CA . LEU A 1 489 ? 17.315 1.431 -52.300 1.00 82.94 489 LEU A CA 1
ATOM 3901 C C . LEU A 1 489 ? 17.496 0.296 -53.332 1.00 82.94 489 LEU A C 1
ATOM 3903 O O . LEU A 1 489 ? 18.609 0.090 -53.827 1.00 82.94 489 LEU A O 1
ATOM 3907 N N . PRO A 1 490 ? 16.445 -0.480 -53.656 1.00 80.56 490 PRO A N 1
ATOM 3908 C CA . PRO A 1 490 ? 16.580 -1.665 -54.499 1.00 80.56 490 PRO A CA 1
ATOM 3909 C C . PRO A 1 490 ? 17.062 -1.302 -55.911 1.00 80.56 490 PRO A C 1
ATOM 3911 O O . PRO A 1 490 ? 16.480 -0.448 -56.574 1.00 80.56 490 PRO A O 1
ATOM 3914 N N . GLY A 1 491 ? 18.123 -1.967 -56.380 1.00 73.44 491 GLY A N 1
ATOM 3915 C CA . GLY A 1 491 ? 18.653 -1.803 -57.742 1.00 73.44 491 GLY A CA 1
ATOM 3916 C C . GLY A 1 491 ? 19.423 -0.502 -58.002 1.00 73.44 491 GLY A C 1
ATOM 3917 O O . GLY A 1 491 ? 19.759 -0.228 -59.151 1.00 73.44 491 GLY A O 1
ATOM 3918 N N . VAL A 1 492 ? 19.714 0.294 -56.965 1.00 80.06 492 VAL A N 1
ATOM 3919 C CA . VAL A 1 492 ? 20.513 1.529 -57.068 1.00 80.06 492 VAL A CA 1
ATOM 3920 C C . VAL A 1 492 ? 21.845 1.347 -56.336 1.00 80.06 492 VAL A C 1
ATOM 3922 O O . VAL A 1 492 ? 22.118 1.999 -55.326 1.00 80.06 492 VAL A O 1
ATOM 3925 N N . ASP A 1 493 ? 22.673 0.428 -56.834 1.00 75.81 493 ASP A N 1
ATOM 3926 C CA . ASP A 1 493 ? 23.910 -0.000 -56.161 1.00 75.81 493 ASP A CA 1
ATOM 3927 C C . ASP A 1 493 ? 24.880 1.163 -55.901 1.00 75.81 493 ASP A C 1
ATOM 3929 O O . ASP A 1 493 ? 25.505 1.212 -54.845 1.00 75.81 493 ASP A O 1
ATOM 3933 N N . GLY A 1 494 ? 24.929 2.163 -56.790 1.00 78.62 494 GLY A N 1
ATOM 3934 C CA . GLY A 1 494 ? 25.734 3.372 -56.584 1.00 78.62 494 GLY A CA 1
ATOM 3935 C C . GLY A 1 494 ? 25.279 4.215 -55.385 1.00 78.62 494 GLY A C 1
ATOM 3936 O O . GLY A 1 494 ? 26.101 4.652 -54.588 1.00 78.62 494 GLY A O 1
ATOM 3937 N N . ALA A 1 495 ? 23.967 4.396 -55.190 1.00 82.50 495 ALA A N 1
ATOM 3938 C CA . ALA A 1 495 ? 23.448 5.151 -54.044 1.00 82.50 495 ALA A CA 1
ATOM 3939 C C . ALA A 1 495 ? 23.641 4.392 -52.722 1.00 82.50 495 ALA A C 1
ATOM 3941 O O . ALA A 1 495 ? 23.904 5.005 -51.685 1.00 82.50 495 ALA A O 1
ATOM 3942 N N . GLN A 1 496 ? 23.544 3.057 -52.761 1.00 86.44 496 GLN A N 1
ATOM 3943 C CA . GLN A 1 496 ? 23.885 2.211 -51.618 1.00 86.44 496 GLN A CA 1
ATOM 3944 C C . GLN A 1 496 ? 25.374 2.334 -51.275 1.00 86.44 496 GLN A C 1
ATOM 3946 O O . GLN A 1 496 ? 25.707 2.565 -50.113 1.00 86.44 496 GLN A O 1
ATOM 3951 N N . ALA A 1 497 ? 26.254 2.232 -52.276 1.00 85.31 497 ALA A N 1
ATOM 3952 C CA . ALA A 1 497 ? 27.697 2.326 -52.094 1.00 85.31 497 ALA A CA 1
ATOM 3953 C C . ALA A 1 497 ? 28.109 3.689 -51.519 1.00 85.31 497 ALA A C 1
ATOM 3955 O O . ALA A 1 497 ? 28.838 3.736 -50.534 1.00 85.31 497 ALA A O 1
ATOM 3956 N N . GLU A 1 498 ? 27.579 4.795 -52.046 1.00 87.81 498 GLU A N 1
ATOM 3957 C CA . GLU A 1 498 ? 27.849 6.143 -51.526 1.00 87.81 498 GLU A CA 1
ATOM 3958 C C . GLU A 1 498 ? 27.474 6.305 -50.051 1.00 87.81 498 GLU A C 1
ATOM 3960 O O . GLU A 1 498 ? 28.210 6.907 -49.264 1.00 87.81 498 GLU A O 1
ATOM 3965 N N . ARG A 1 499 ? 26.330 5.750 -49.635 1.00 90.50 499 ARG A N 1
ATOM 3966 C CA . ARG A 1 499 ? 25.920 5.835 -48.230 1.00 90.50 499 ARG A CA 1
ATOM 3967 C C . ARG A 1 499 ? 26.756 4.919 -47.341 1.00 90.50 499 ARG A C 1
ATOM 3969 O O . ARG A 1 499 ? 27.133 5.329 -46.247 1.00 90.50 499 ARG A O 1
ATOM 3976 N N . LEU A 1 500 ? 27.119 3.733 -47.826 1.00 91.12 500 LEU A N 1
ATOM 3977 C CA . LEU A 1 500 ? 28.024 2.825 -47.123 1.00 91.12 500 LEU A CA 1
ATOM 3978 C C . LEU A 1 500 ? 29.421 3.424 -46.947 1.00 91.12 500 LEU A C 1
ATOM 3980 O O . LEU A 1 500 ? 29.966 3.309 -45.857 1.00 91.12 500 LEU A O 1
ATOM 3984 N N . LYS A 1 501 ? 29.966 4.146 -47.935 1.00 90.62 501 LYS A N 1
ATOM 3985 C CA . LYS A 1 501 ? 31.239 4.880 -47.784 1.00 90.62 501 LYS A CA 1
ATOM 3986 C C . LYS A 1 501 ? 31.184 5.871 -46.628 1.00 90.62 501 LYS A C 1
ATOM 3988 O O . LYS A 1 501 ? 32.096 5.917 -45.808 1.00 90.62 501 LYS A O 1
ATOM 3993 N N . LYS A 1 502 ? 30.090 6.634 -46.517 1.00 91.44 502 LYS A N 1
ATOM 3994 C CA . LYS A 1 502 ? 29.893 7.569 -45.397 1.00 91.44 502 LYS A CA 1
ATOM 3995 C C . LYS A 1 502 ? 29.862 6.838 -44.059 1.00 91.44 502 LYS A C 1
ATOM 3997 O O . LYS A 1 502 ? 30.523 7.279 -43.127 1.00 91.44 502 LYS A O 1
ATOM 4002 N N . LEU A 1 503 ? 29.142 5.718 -43.967 1.00 92.94 503 LEU A N 1
ATOM 4003 C CA . LEU A 1 503 ? 29.080 4.921 -42.738 1.00 92.94 503 LEU A CA 1
ATOM 4004 C C . LEU A 1 503 ? 30.439 4.301 -42.381 1.00 92.94 503 LEU A C 1
ATOM 4006 O O . LEU A 1 503 ? 30.838 4.373 -41.223 1.00 92.94 503 LEU A O 1
ATOM 4010 N N . LEU A 1 504 ? 31.181 3.766 -43.356 1.00 91.00 504 LEU A N 1
ATOM 4011 C CA . LEU A 1 504 ? 32.540 3.249 -43.155 1.00 91.00 504 LEU A CA 1
ATOM 4012 C C . LEU A 1 504 ? 33.481 4.348 -42.651 1.00 91.00 504 LEU A C 1
ATOM 4014 O O . LEU A 1 504 ? 34.201 4.131 -41.680 1.00 91.00 504 LEU A O 1
ATOM 4018 N N . ALA A 1 505 ? 33.410 5.550 -43.226 1.00 90.44 505 ALA A N 1
ATOM 4019 C CA . ALA A 1 505 ? 34.189 6.694 -42.760 1.00 90.44 505 ALA A CA 1
ATOM 4020 C C . ALA A 1 505 ? 33.828 7.123 -41.325 1.00 90.44 505 ALA A C 1
ATOM 4022 O O . ALA A 1 505 ? 34.707 7.560 -40.585 1.00 90.44 505 ALA A O 1
ATOM 4023 N N . LYS A 1 506 ? 32.567 6.970 -40.887 1.00 91.00 506 LYS A N 1
ATOM 4024 C CA . LYS A 1 506 ? 32.173 7.219 -39.483 1.00 91.00 506 LYS A CA 1
ATOM 4025 C C . LYS A 1 506 ? 32.747 6.186 -38.507 1.00 91.00 506 LYS A C 1
ATOM 4027 O O . LYS A 1 506 ? 32.884 6.509 -37.332 1.00 91.00 506 LYS A O 1
ATOM 4032 N N . VAL A 1 507 ? 33.050 4.970 -38.964 1.00 90.94 507 VAL A N 1
ATOM 4033 C CA . VAL A 1 507 ? 33.598 3.893 -38.118 1.00 90.94 507 VAL A CA 1
ATOM 4034 C C . VAL A 1 507 ? 35.125 3.910 -38.101 1.00 90.94 507 VAL A C 1
ATOM 4036 O O . VAL A 1 507 ? 35.721 3.814 -37.034 1.00 90.94 507 VAL A O 1
ATOM 4039 N N . TYR A 1 508 ? 35.752 4.064 -39.265 1.00 89.00 508 TYR A N 1
ATOM 4040 C CA . TYR A 1 508 ? 37.196 3.875 -39.445 1.00 89.00 508 TYR A CA 1
ATOM 4041 C C . TYR A 1 508 ? 37.971 5.170 -39.724 1.00 89.00 508 TYR A C 1
ATOM 4043 O O . TYR A 1 508 ? 39.201 5.166 -39.749 1.00 89.00 508 TYR A O 1
ATOM 4051 N N . GLY A 1 509 ? 37.271 6.289 -39.930 1.00 82.94 509 GLY A N 1
ATOM 4052 C CA . GLY A 1 509 ? 37.871 7.535 -40.400 1.00 82.94 509 GLY A CA 1
ATOM 4053 C C . GLY A 1 509 ? 38.227 7.499 -41.891 1.00 82.94 509 GLY A C 1
ATOM 4054 O O . GLY A 1 509 ? 38.132 6.470 -42.555 1.00 82.94 509 GLY A O 1
ATOM 4055 N N . HIS A 1 510 ? 38.629 8.651 -42.434 1.00 72.75 510 HIS A N 1
ATOM 4056 C CA . HIS A 1 510 ? 38.963 8.795 -43.859 1.00 72.75 510 HIS A CA 1
ATOM 4057 C C . HIS A 1 510 ? 40.380 8.321 -44.224 1.00 72.75 510 HIS A C 1
ATOM 4059 O O . HIS A 1 510 ? 40.624 8.002 -45.381 1.00 72.75 510 HIS A O 1
ATOM 4065 N N . GLU A 1 511 ? 41.305 8.263 -43.260 1.00 69.38 511 GLU A N 1
ATOM 4066 C CA . GLU A 1 511 ? 42.727 7.953 -43.503 1.00 69.38 511 GLU A CA 1
ATOM 4067 C C . GLU A 1 511 ? 43.146 6.554 -43.006 1.00 69.38 511 GLU A C 1
ATOM 4069 O O . 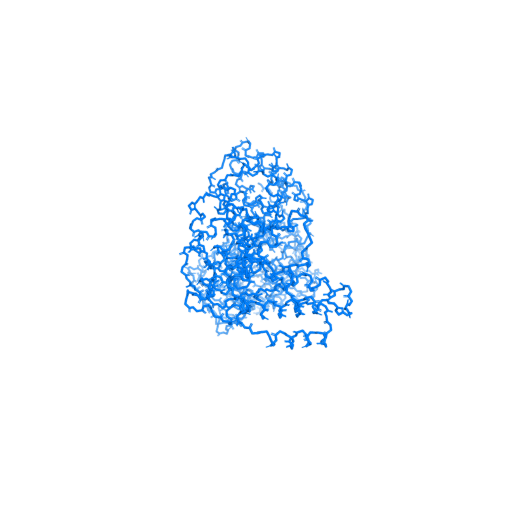GLU A 1 511 ? 44.278 6.132 -43.225 1.00 69.38 511 GLU A O 1
ATOM 4074 N N . GLY A 1 512 ? 42.248 5.827 -42.328 1.00 65.44 512 GLY A N 1
ATOM 4075 C CA . GLY A 1 512 ? 42.565 4.603 -41.580 1.00 65.44 512 GLY A CA 1
ATOM 4076 C C . GLY A 1 512 ? 42.023 3.296 -42.163 1.00 65.44 512 GLY A C 1
ATOM 4077 O O . GLY A 1 512 ? 42.118 2.266 -41.502 1.00 65.44 512 GLY A O 1
ATOM 4078 N N . PHE A 1 513 ? 41.430 3.304 -43.361 1.00 82.94 513 PHE A N 1
ATOM 4079 C CA . PHE A 1 513 ? 40.765 2.118 -43.912 1.00 82.94 513 PHE A CA 1
ATOM 4080 C C . PHE A 1 513 ? 41.760 1.157 -44.588 1.00 82.94 513 PHE A C 1
ATOM 4082 O O . PHE A 1 513 ? 41.952 1.177 -45.802 1.00 82.94 513 PHE A O 1
ATOM 4089 N N . GLY A 1 514 ? 42.424 0.326 -43.781 1.00 83.75 514 GLY A N 1
ATOM 4090 C CA . GLY A 1 514 ? 43.443 -0.624 -44.217 1.00 83.75 514 GLY A CA 1
ATOM 4091 C C . GLY A 1 514 ? 42.956 -2.076 -44.337 1.00 83.75 514 GLY A C 1
ATOM 4092 O O . GLY A 1 514 ? 41.759 -2.372 -44.308 1.00 83.75 514 GLY A O 1
ATOM 4093 N N . PRO A 1 515 ? 43.887 -3.042 -44.482 1.00 79.00 515 PRO A N 1
ATOM 4094 C CA . PRO A 1 515 ? 43.553 -4.457 -44.677 1.00 79.00 515 PRO A CA 1
ATOM 4095 C C . PRO A 1 515 ? 42.756 -5.082 -43.529 1.00 79.00 515 PRO A C 1
ATOM 4097 O O . PRO A 1 515 ? 42.000 -6.034 -43.744 1.00 79.00 515 PRO A O 1
ATOM 4100 N N . ARG A 1 516 ? 42.963 -4.590 -42.303 1.00 82.00 516 ARG A N 1
ATOM 4101 C CA . ARG A 1 516 ? 42.289 -5.088 -41.103 1.00 82.00 516 ARG A CA 1
ATOM 4102 C C . ARG A 1 516 ? 40.847 -4.594 -41.064 1.00 82.00 516 ARG A C 1
ATOM 4104 O O . ARG A 1 516 ? 39.947 -5.396 -40.838 1.00 82.00 516 ARG A O 1
ATOM 4111 N N . GLU A 1 517 ? 40.648 -3.315 -41.340 1.00 86.25 517 GLU A N 1
ATOM 4112 C CA . GLU A 1 517 ? 39.356 -2.636 -41.364 1.00 86.25 517 GLU A CA 1
ATOM 4113 C C . GLU A 1 517 ? 38.504 -3.164 -42.520 1.00 86.25 517 GLU A C 1
ATOM 4115 O O . GLU A 1 517 ? 37.331 -3.457 -42.329 1.00 86.25 517 GLU A O 1
ATOM 4120 N N . LEU A 1 518 ? 39.107 -3.418 -43.687 1.00 82.88 518 LEU A N 1
ATOM 4121 C CA . LEU A 1 518 ? 38.445 -4.098 -44.802 1.00 82.88 518 LEU A CA 1
ATOM 4122 C C . LEU A 1 518 ? 37.957 -5.498 -44.406 1.00 82.88 518 LEU A C 1
ATOM 4124 O O . LEU A 1 518 ? 36.832 -5.884 -44.722 1.00 82.88 518 LEU A O 1
ATOM 4128 N N . GLN A 1 519 ? 38.796 -6.274 -43.715 1.00 81.19 519 GLN A N 1
ATOM 4129 C CA . GLN A 1 519 ? 38.409 -7.605 -43.256 1.00 81.19 519 GLN A CA 1
ATOM 4130 C C . GLN A 1 519 ? 37.270 -7.527 -42.238 1.00 81.19 519 GLN A C 1
ATOM 4132 O O . GLN A 1 519 ? 36.298 -8.268 -42.368 1.00 81.19 519 GLN A O 1
ATOM 4137 N N . GLU A 1 520 ? 37.375 -6.652 -41.242 1.00 84.19 520 GLU A N 1
ATOM 4138 C CA . GLU A 1 520 ? 36.331 -6.457 -40.239 1.00 84.19 520 GLU A CA 1
ATOM 4139 C C . GLU A 1 520 ? 35.033 -5.965 -40.885 1.00 84.19 520 GLU A C 1
ATOM 4141 O O . GLU A 1 520 ? 33.979 -6.523 -40.610 1.00 84.19 520 GLU A O 1
ATOM 4146 N N . ALA A 1 521 ? 35.094 -5.026 -41.829 1.00 83.88 521 ALA A N 1
ATOM 4147 C CA . ALA A 1 521 ? 33.917 -4.503 -42.509 1.00 83.88 521 ALA A CA 1
ATOM 4148 C C . ALA A 1 521 ? 33.145 -5.583 -43.286 1.00 83.88 521 ALA A C 1
ATOM 4150 O O . ALA A 1 521 ? 31.918 -5.575 -43.312 1.00 83.88 521 ALA A O 1
ATOM 4151 N N . LEU A 1 522 ? 33.860 -6.532 -43.898 1.00 81.88 522 LEU A N 1
ATOM 4152 C CA . LEU A 1 522 ? 33.270 -7.633 -44.668 1.00 81.88 522 LEU A CA 1
ATOM 4153 C C . LEU A 1 522 ? 32.850 -8.832 -43.809 1.00 81.88 522 LEU A C 1
ATOM 4155 O O . LEU A 1 522 ? 32.203 -9.746 -44.321 1.00 81.88 522 LEU A O 1
ATOM 4159 N N . THR A 1 523 ? 33.247 -8.857 -42.535 1.00 75.56 523 THR A N 1
ATOM 4160 C CA . THR A 1 523 ? 32.975 -9.968 -41.608 1.00 75.56 523 THR A CA 1
ATOM 4161 C C . THR A 1 523 ? 32.176 -9.565 -40.372 1.00 75.56 523 THR A C 1
ATOM 4163 O O . THR A 1 523 ? 31.816 -10.442 -39.587 1.00 75.56 523 THR A O 1
ATOM 4166 N N . SER A 1 524 ? 31.886 -8.276 -40.193 1.00 67.00 524 SER A N 1
ATOM 4167 C CA . SER A 1 524 ? 31.152 -7.749 -39.046 1.00 67.00 524 SER A CA 1
ATOM 4168 C C . SER A 1 524 ? 29.652 -8.029 -39.139 1.00 67.00 524 SER A C 1
ATOM 4170 O O . SER A 1 524 ? 29.066 -8.132 -40.217 1.00 67.00 524 SER A O 1
ATOM 4172 N N . GLY A 1 525 ? 29.036 -8.160 -37.963 1.00 60.28 525 GLY A N 1
ATOM 4173 C CA . GLY A 1 525 ? 27.621 -8.474 -37.785 1.00 60.28 525 GLY A CA 1
ATOM 4174 C C . GLY A 1 525 ? 27.397 -9.777 -37.015 1.00 60.28 525 GLY A C 1
ATOM 4175 O O . GLY A 1 525 ? 28.154 -10.738 -37.130 1.00 60.28 525 GLY A O 1
ATOM 4176 N N . GLU A 1 526 ? 26.326 -9.825 -36.221 1.00 55.03 526 GLU A N 1
ATOM 4177 C CA . GLU A 1 526 ? 25.932 -11.033 -35.472 1.00 55.03 526 GLU A CA 1
ATOM 4178 C C . GLU A 1 526 ? 25.465 -12.181 -36.386 1.00 55.03 526 GLU A C 1
ATOM 4180 O O . GLU A 1 526 ? 25.440 -13.345 -35.983 1.00 55.03 526 GLU A O 1
ATOM 4185 N N . VAL A 1 527 ? 25.117 -11.871 -37.638 1.00 53.34 527 VAL A N 1
ATOM 4186 C CA . VAL A 1 527 ? 24.634 -12.838 -38.624 1.00 53.34 527 VAL A CA 1
ATOM 4187 C C . VAL A 1 527 ? 25.696 -13.019 -39.707 1.00 53.34 527 VAL A C 1
ATOM 4189 O O . VAL A 1 527 ? 26.069 -12.064 -40.380 1.00 53.34 527 VAL A O 1
ATOM 4192 N N . LYS A 1 528 ? 26.159 -14.262 -39.909 1.00 60.66 528 LYS A N 1
ATOM 4193 C CA . LYS A 1 528 ? 27.087 -14.663 -40.986 1.00 60.66 528 LYS A CA 1
ATOM 4194 C C . LYS A 1 528 ? 26.415 -14.583 -42.368 1.00 60.66 528 LYS A C 1
ATOM 4196 O O . LYS A 1 528 ? 26.171 -15.609 -42.999 1.00 60.66 528 LYS A O 1
ATOM 4201 N N . VAL A 1 529 ? 26.066 -13.384 -42.821 1.00 63.12 529 VAL A N 1
ATOM 4202 C CA . VAL A 1 529 ? 25.557 -13.124 -44.176 1.00 63.12 529 VAL A CA 1
ATOM 4203 C C . VAL A 1 529 ? 26.731 -12.729 -45.069 1.00 63.12 529 VAL A C 1
ATOM 4205 O O . VAL A 1 529 ? 27.658 -12.058 -44.622 1.00 63.12 529 VAL A O 1
ATOM 4208 N N . LEU A 1 530 ? 26.715 -13.157 -46.332 1.00 69.81 530 LEU A N 1
ATOM 4209 C CA . LEU A 1 530 ? 27.694 -12.699 -47.319 1.00 69.81 530 LEU A CA 1
ATOM 4210 C C . LEU A 1 530 ? 27.566 -11.177 -47.524 1.00 69.81 530 LEU A C 1
ATOM 4212 O O . LEU A 1 530 ? 26.439 -10.685 -47.645 1.00 69.81 530 LEU A O 1
ATOM 4216 N N . PRO A 1 531 ? 28.682 -10.430 -47.603 1.00 75.56 531 PRO A N 1
ATOM 4217 C CA . PRO A 1 531 ? 28.627 -8.989 -47.798 1.00 75.56 531 PRO A CA 1
ATOM 4218 C C . PRO A 1 531 ? 27.990 -8.652 -49.152 1.00 75.56 531 PRO A C 1
ATOM 4220 O O . PRO A 1 531 ? 28.165 -9.357 -50.149 1.00 75.56 531 PRO A O 1
ATOM 4223 N N . THR A 1 532 ? 27.211 -7.571 -49.178 1.00 81.31 532 THR A N 1
ATOM 4224 C CA . THR A 1 532 ? 26.509 -7.125 -50.391 1.00 81.31 532 THR A CA 1
ATOM 4225 C C . THR A 1 532 ? 27.484 -6.544 -51.420 1.00 81.31 532 THR A C 1
ATOM 4227 O O . THR A 1 532 ? 28.536 -6.022 -51.055 1.00 81.31 532 THR A O 1
ATOM 4230 N N . VAL A 1 533 ? 27.121 -6.576 -52.709 1.00 82.31 533 VAL A N 1
ATOM 4231 C CA . VAL A 1 533 ? 27.933 -5.982 -53.792 1.00 82.31 533 VAL A CA 1
ATOM 4232 C C . VAL A 1 533 ? 28.196 -4.492 -53.539 1.00 82.31 533 VAL A C 1
ATOM 4234 O O . VAL A 1 533 ? 29.319 -4.032 -53.719 1.00 82.31 533 VAL A O 1
ATOM 4237 N N . ALA A 1 534 ? 27.201 -3.760 -53.028 1.00 84.62 534 ALA A N 1
ATOM 4238 C CA . ALA A 1 534 ? 27.347 -2.354 -52.662 1.00 84.62 534 ALA A CA 1
ATOM 4239 C C . ALA A 1 534 ? 28.341 -2.127 -51.509 1.00 84.62 534 ALA A C 1
ATOM 4241 O O . ALA A 1 534 ? 29.092 -1.156 -51.545 1.00 84.62 534 ALA A O 1
ATOM 4242 N N . LEU A 1 535 ? 28.393 -3.023 -50.512 1.00 86.12 535 LEU A N 1
ATOM 4243 C CA . LEU A 1 535 ? 29.400 -2.957 -49.445 1.00 86.12 535 LEU A CA 1
ATOM 4244 C C . LEU A 1 535 ? 30.800 -3.249 -49.980 1.00 86.12 535 LEU A C 1
ATOM 4246 O O . LEU A 1 535 ? 31.741 -2.555 -49.611 1.00 86.12 535 LEU A O 1
ATOM 4250 N N . ILE A 1 536 ? 30.935 -4.244 -50.859 1.00 84.31 536 ILE A N 1
ATOM 4251 C CA . ILE A 1 536 ? 32.215 -4.570 -51.494 1.00 84.31 536 ILE A CA 1
ATOM 4252 C C . ILE A 1 536 ? 32.712 -3.373 -52.308 1.00 84.31 536 ILE A C 1
ATOM 4254 O O . ILE A 1 536 ? 33.863 -2.984 -52.144 1.00 84.31 536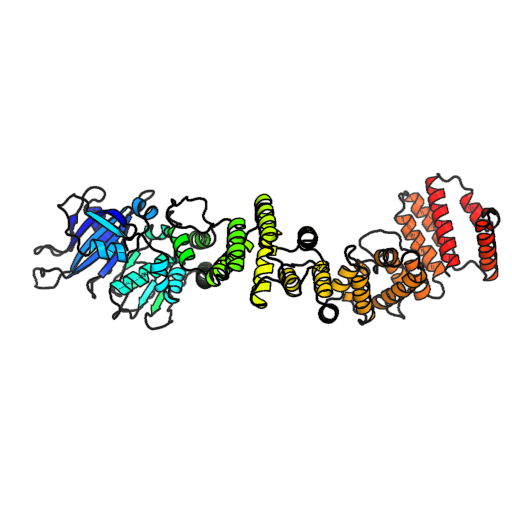 ILE A O 1
ATOM 4258 N N . GLY A 1 537 ? 31.847 -2.756 -53.119 1.00 83.38 537 GLY A N 1
ATOM 4259 C CA . GLY A 1 537 ? 32.180 -1.552 -53.883 1.00 83.38 537 GLY A CA 1
ATOM 4260 C C . GLY A 1 537 ? 32.554 -0.372 -52.982 1.00 83.38 537 GLY A C 1
ATOM 4261 O O . GLY A 1 537 ? 33.612 0.224 -53.157 1.00 83.38 537 GLY A O 1
ATOM 4262 N N . ALA A 1 538 ? 31.757 -0.089 -51.946 1.00 87.44 538 ALA A N 1
ATOM 4263 C CA . ALA A 1 538 ? 32.055 0.973 -50.985 1.00 87.44 538 ALA A CA 1
ATOM 4264 C C . ALA A 1 538 ? 33.397 0.766 -50.267 1.00 87.44 538 ALA A C 1
ATOM 4266 O O . ALA A 1 538 ? 34.183 1.705 -50.146 1.00 87.44 538 ALA A O 1
ATOM 4267 N N . ALA A 1 539 ? 33.669 -0.455 -49.807 1.00 86.44 539 ALA A N 1
ATOM 4268 C CA . ALA A 1 539 ? 34.920 -0.799 -49.147 1.00 86.44 539 ALA A CA 1
ATOM 4269 C C . ALA A 1 539 ? 36.112 -0.766 -50.114 1.00 86.44 539 ALA A C 1
ATOM 4271 O O . ALA A 1 539 ? 37.183 -0.312 -49.724 1.00 86.44 539 ALA A O 1
ATOM 4272 N N . ALA A 1 540 ? 35.928 -1.190 -51.370 1.00 83.69 540 ALA A N 1
ATOM 4273 C CA . ALA A 1 540 ? 36.964 -1.107 -52.396 1.00 83.69 540 ALA A CA 1
ATOM 4274 C C . ALA A 1 540 ? 37.377 0.344 -52.644 1.00 83.69 540 ALA A C 1
ATOM 4276 O O . ALA A 1 540 ? 38.557 0.679 -52.612 1.00 83.69 540 ALA A O 1
ATOM 4277 N N . GLU A 1 541 ? 36.388 1.210 -52.841 1.00 84.38 541 GLU A N 1
ATOM 4278 C CA . GLU A 1 541 ? 36.624 2.622 -53.112 1.00 84.38 541 GLU A CA 1
ATOM 4279 C C . GLU A 1 541 ? 37.191 3.369 -51.900 1.00 84.38 541 GLU A C 1
ATOM 4281 O O . GLU A 1 541 ? 38.028 4.249 -52.068 1.00 84.38 541 GLU A O 1
ATOM 4286 N N . THR A 1 542 ? 36.781 2.998 -50.681 1.00 86.25 542 THR A N 1
ATOM 4287 C CA . THR A 1 542 ? 37.340 3.579 -49.445 1.00 86.25 542 THR A CA 1
ATOM 4288 C C . THR A 1 542 ? 38.788 3.124 -49.219 1.00 86.25 542 THR A C 1
ATOM 4290 O O . THR A 1 542 ? 39.590 3.884 -48.689 1.00 86.25 542 THR A O 1
ATOM 4293 N N . TYR A 1 543 ? 39.134 1.902 -49.636 1.00 83.94 543 TYR A N 1
ATOM 4294 C CA . TYR A 1 543 ? 40.492 1.359 -49.552 1.00 83.94 543 TYR A CA 1
ATOM 4295 C C . TYR A 1 543 ? 41.441 1.962 -50.606 1.00 83.94 543 TYR A C 1
ATOM 4297 O O . TYR A 1 543 ? 42.625 2.148 -50.335 1.00 83.94 543 TYR A O 1
ATOM 4305 N N . GLY A 1 544 ? 40.941 2.277 -51.806 1.00 82.38 544 GLY A N 1
ATOM 4306 C CA . GLY A 1 544 ? 41.738 2.864 -52.886 1.00 82.38 544 GLY A CA 1
ATOM 4307 C C . GLY A 1 544 ? 42.599 1.844 -53.645 1.00 82.38 544 GLY A C 1
ATOM 4308 O O . GLY A 1 544 ? 42.184 0.710 -53.902 1.00 82.38 544 GLY A O 1
ATOM 4309 N N . GLU A 1 545 ? 43.805 2.246 -54.062 1.00 76.31 545 GLU A N 1
ATOM 4310 C CA . GLU A 1 545 ? 44.685 1.398 -54.877 1.00 76.31 545 GLU A CA 1
ATOM 4311 C C . GLU A 1 545 ? 45.044 0.076 -54.168 1.00 76.31 545 GLU A C 1
ATOM 4313 O O . GLU A 1 545 ? 45.444 0.040 -53.006 1.00 76.31 545 GLU A O 1
ATOM 4318 N N . GLY A 1 546 ? 44.901 -1.049 -54.880 1.00 74.62 546 GLY A N 1
ATOM 4319 C CA . GLY A 1 546 ? 45.170 -2.391 -54.341 1.00 74.62 546 GLY A CA 1
ATOM 4320 C C . GLY A 1 546 ? 43.970 -3.089 -53.685 1.00 74.62 546 GLY A C 1
ATOM 4321 O O . GLY A 1 546 ? 44.083 -4.264 -53.322 1.00 74.62 546 GLY A O 1
ATOM 4322 N N . ALA A 1 547 ? 42.807 -2.431 -53.612 1.00 75.69 547 ALA A N 1
ATOM 4323 C CA . ALA A 1 547 ? 41.573 -3.004 -53.069 1.00 75.69 547 ALA A CA 1
ATOM 4324 C C . ALA A 1 547 ? 41.187 -4.347 -53.708 1.00 75.69 547 ALA A C 1
ATOM 4326 O O . ALA A 1 547 ? 40.802 -5.278 -53.004 1.00 75.69 547 ALA A O 1
ATOM 4327 N N . GLY A 1 548 ? 41.336 -4.485 -55.031 1.00 69.50 548 GLY A N 1
ATOM 4328 C CA . GLY A 1 548 ? 40.961 -5.704 -55.756 1.00 69.50 548 GLY A CA 1
ATOM 4329 C C . GLY A 1 548 ? 41.693 -6.957 -55.262 1.00 69.50 548 GLY A C 1
ATOM 4330 O O . GLY A 1 548 ? 41.069 -7.994 -55.043 1.00 69.50 548 GLY A O 1
ATOM 4331 N N . ALA A 1 549 ? 43.002 -6.862 -55.009 1.00 70.56 549 ALA A N 1
ATOM 4332 C CA . ALA A 1 549 ? 43.781 -7.989 -54.494 1.00 70.56 549 ALA A CA 1
ATOM 4333 C C . ALA A 1 549 ? 43.405 -8.326 -53.042 1.00 70.56 549 ALA A C 1
ATOM 4335 O O . ALA A 1 549 ? 43.230 -9.497 -52.695 1.00 70.56 549 ALA A O 1
ATOM 4336 N N . ALA A 1 550 ? 43.219 -7.301 -52.206 1.00 71.88 550 ALA A N 1
ATOM 4337 C CA . ALA A 1 550 ? 42.807 -7.476 -50.817 1.00 71.88 550 ALA A CA 1
ATOM 4338 C C . ALA A 1 550 ? 41.407 -8.111 -50.711 1.00 71.88 550 ALA A C 1
ATOM 4340 O O . ALA A 1 550 ? 41.202 -9.035 -49.918 1.00 71.88 550 ALA A O 1
ATOM 4341 N N . LEU A 1 551 ? 40.468 -7.681 -51.560 1.00 74.06 551 LEU A N 1
ATOM 4342 C CA . LEU A 1 551 ? 39.119 -8.232 -51.648 1.00 74.06 551 LEU A CA 1
ATOM 4343 C C . LEU A 1 551 ? 39.122 -9.695 -52.073 1.00 74.06 551 LEU A C 1
ATOM 4345 O O . LEU A 1 551 ? 38.485 -10.501 -51.404 1.00 74.06 551 LEU A O 1
ATOM 4349 N N . ILE A 1 552 ? 39.861 -10.064 -53.123 1.00 72.44 552 ILE A N 1
ATOM 4350 C CA . ILE A 1 552 ? 39.950 -11.461 -53.579 1.00 72.44 552 ILE A CA 1
ATOM 4351 C C . ILE A 1 552 ? 40.421 -12.364 -52.436 1.00 72.44 552 ILE A C 1
ATOM 4353 O O . ILE A 1 552 ? 39.769 -13.362 -52.136 1.00 72.44 552 ILE A O 1
ATOM 4357 N N . HIS A 1 553 ? 41.496 -11.993 -51.740 1.00 69.38 553 HIS A N 1
ATOM 4358 C CA . HIS A 1 553 ? 42.011 -12.798 -50.632 1.00 69.38 553 HIS A CA 1
ATOM 4359 C C . HIS A 1 553 ? 41.028 -12.913 -49.463 1.00 69.38 553 HIS A C 1
ATOM 4361 O O . HIS A 1 553 ? 40.844 -14.003 -48.916 1.00 69.38 553 HIS A O 1
ATOM 4367 N N . LYS A 1 554 ? 40.415 -11.801 -49.044 1.00 70.56 554 LYS A N 1
ATOM 4368 C CA . LYS A 1 554 ? 39.598 -11.754 -47.822 1.00 70.56 554 LYS A CA 1
ATOM 4369 C C . LYS A 1 554 ? 38.166 -12.227 -48.052 1.00 70.56 554 LYS A C 1
ATOM 4371 O O . LYS A 1 554 ? 37.668 -13.022 -47.261 1.00 70.56 554 LYS A O 1
ATOM 4376 N N . PHE A 1 555 ? 37.524 -11.811 -49.139 1.00 68.50 555 PHE A N 1
ATOM 4377 C CA . PHE A 1 555 ? 36.168 -12.240 -49.477 1.00 68.50 555 PHE A CA 1
ATOM 4378 C C . PHE A 1 555 ? 36.116 -13.742 -49.768 1.00 68.50 555 PHE A C 1
ATOM 4380 O O . PHE A 1 555 ? 35.250 -14.438 -49.240 1.00 68.50 555 PHE A O 1
ATOM 4387 N N . LEU A 1 556 ? 37.070 -14.276 -50.543 1.00 70.19 556 LEU A N 1
ATOM 4388 C CA . LEU A 1 556 ? 37.090 -15.712 -50.826 1.00 70.19 556 LEU A CA 1
ATOM 4389 C C . LEU A 1 556 ? 37.349 -16.528 -49.567 1.00 70.19 556 LEU A C 1
ATOM 4391 O O . LEU A 1 556 ? 36.697 -17.552 -49.389 1.00 70.19 556 LEU A O 1
ATOM 4395 N N . ALA A 1 557 ? 38.201 -16.054 -48.654 1.00 69.62 557 ALA A N 1
ATOM 4396 C CA . ALA A 1 557 ? 38.380 -16.704 -47.360 1.00 69.62 557 ALA A CA 1
ATOM 4397 C C . ALA A 1 557 ? 37.056 -16.823 -46.579 1.00 69.62 557 ALA A C 1
ATOM 4399 O O . ALA A 1 557 ? 36.773 -17.881 -46.025 1.00 69.62 557 ALA A O 1
ATOM 4400 N N . VAL A 1 558 ? 36.208 -15.787 -46.595 1.00 67.88 558 VAL A N 1
ATOM 4401 C CA . VAL A 1 558 ? 34.885 -15.815 -45.943 1.00 67.88 558 VAL A CA 1
ATOM 4402 C C . VAL A 1 558 ? 33.932 -16.793 -46.635 1.00 67.88 558 VAL A C 1
ATOM 4404 O O . VAL A 1 558 ? 33.291 -17.598 -45.959 1.00 67.88 558 VAL A O 1
ATOM 4407 N N . VAL A 1 559 ? 33.863 -16.772 -47.970 1.00 69.69 559 VAL A N 1
ATOM 4408 C CA . VAL A 1 559 ? 33.020 -17.695 -48.756 1.00 69.69 559 VAL A CA 1
ATOM 4409 C C . VAL A 1 559 ? 33.431 -19.150 -48.527 1.00 69.69 559 VAL A C 1
ATOM 4411 O O . VAL A 1 559 ? 32.576 -20.018 -48.360 1.00 69.69 559 VAL A O 1
ATOM 4414 N N . ILE A 1 560 ? 34.736 -19.423 -48.488 1.00 70.19 560 ILE A N 1
ATOM 4415 C CA . ILE A 1 560 ? 35.285 -20.758 -48.234 1.00 70.19 560 ILE A CA 1
ATOM 4416 C C . ILE A 1 560 ? 34.963 -21.192 -46.808 1.00 70.19 560 ILE A C 1
ATOM 4418 O O . ILE A 1 560 ? 34.503 -22.314 -46.607 1.00 70.19 560 ILE A O 1
ATOM 4422 N N . GLU A 1 561 ? 35.125 -20.317 -45.817 1.00 69.06 561 GLU A N 1
ATOM 4423 C CA . GLU A 1 561 ? 34.828 -20.671 -44.431 1.00 69.06 561 GLU A CA 1
ATOM 4424 C C . GLU A 1 561 ? 33.343 -20.952 -44.184 1.00 69.06 561 GLU A C 1
ATOM 4426 O O . GLU A 1 561 ? 32.996 -21.862 -43.426 1.00 69.06 561 GLU A O 1
ATOM 4431 N N . GLN A 1 562 ? 32.461 -20.220 -44.861 1.00 66.88 562 GLN A N 1
ATOM 4432 C CA . GLN A 1 562 ? 31.014 -20.421 -44.783 1.00 66.88 562 GLN A CA 1
ATOM 4433 C C . GLN A 1 562 ? 30.508 -21.555 -45.680 1.00 66.88 562 GLN A C 1
ATOM 4435 O O . GLN A 1 562 ? 29.372 -22.005 -45.528 1.00 66.88 562 GLN A O 1
ATOM 4440 N N . SER A 1 563 ? 31.334 -22.047 -46.602 1.00 64.12 563 SER A N 1
ATOM 4441 C CA . SER A 1 563 ? 30.975 -23.200 -47.412 1.00 64.12 563 SER A CA 1
ATOM 4442 C C . SER A 1 563 ? 30.920 -24.461 -46.545 1.00 64.12 563 SER A C 1
ATOM 4444 O O . SER A 1 563 ? 31.764 -24.679 -45.674 1.00 64.12 563 SER A O 1
ATOM 4446 N N . GLY A 1 564 ? 29.951 -25.341 -46.806 1.00 65.81 564 GLY A N 1
ATOM 4447 C CA . GLY A 1 564 ? 29.867 -26.664 -46.172 1.00 65.81 564 GLY A CA 1
ATOM 4448 C C . GLY A 1 564 ? 30.995 -27.629 -46.576 1.00 65.81 564 GLY A C 1
ATOM 4449 O O . GLY A 1 564 ? 30.823 -28.839 -46.451 1.00 65.81 564 GLY A O 1
ATOM 4450 N N . MET A 1 565 ? 32.107 -27.116 -47.114 1.00 73.06 565 MET A N 1
ATOM 4451 C CA . MET A 1 565 ? 33.276 -27.887 -47.527 1.00 73.06 565 MET A CA 1
ATOM 4452 C C . MET A 1 565 ? 34.003 -28.464 -46.314 1.00 73.06 565 MET A C 1
ATOM 4454 O O . MET A 1 565 ? 34.030 -27.872 -45.228 1.00 73.06 565 MET A O 1
ATOM 4458 N N . ASN A 1 566 ? 34.626 -29.625 -46.503 1.00 77.69 566 ASN A N 1
ATOM 4459 C CA . ASN A 1 566 ? 35.433 -30.224 -45.449 1.00 77.69 566 ASN A CA 1
ATOM 4460 C C . ASN A 1 566 ? 36.769 -29.473 -45.286 1.00 77.69 566 ASN A C 1
ATOM 4462 O O . ASN A 1 566 ? 37.211 -28.729 -46.161 1.00 77.69 566 ASN A O 1
ATOM 4466 N N . ARG A 1 567 ? 37.433 -29.674 -44.143 1.00 78.38 567 ARG A N 1
ATOM 4467 C CA . ARG A 1 567 ? 38.669 -28.958 -43.782 1.00 78.38 567 ARG A CA 1
ATOM 4468 C C . ARG A 1 567 ? 39.780 -29.094 -44.833 1.00 78.38 567 ARG A C 1
ATOM 4470 O O . ARG A 1 567 ? 40.452 -28.119 -45.131 1.00 78.38 567 ARG A O 1
ATOM 4477 N N . LEU A 1 568 ? 39.922 -30.272 -45.441 1.00 71.94 568 LEU A N 1
ATOM 4478 C CA . LEU A 1 568 ? 40.958 -30.546 -46.441 1.00 71.94 568 LEU A CA 1
ATOM 4479 C C . LEU A 1 568 ? 40.724 -29.770 -47.750 1.00 71.94 568 LEU A C 1
ATOM 4481 O O . LEU A 1 568 ? 41.672 -29.337 -48.401 1.00 71.94 568 LEU A O 1
ATOM 4485 N N . GLU A 1 569 ? 39.463 -29.589 -48.140 1.00 71.38 569 GLU A N 1
ATOM 4486 C CA . GLU A 1 569 ? 39.075 -28.772 -49.293 1.00 71.38 569 GLU A CA 1
ATOM 4487 C C . GLU A 1 569 ? 39.315 -27.284 -49.023 1.00 71.38 569 GLU A C 1
ATOM 4489 O O . GLU A 1 569 ? 39.886 -26.601 -49.873 1.00 71.38 569 GLU A O 1
ATOM 4494 N N . LYS A 1 570 ? 38.967 -26.803 -47.822 1.00 73.12 570 LYS A N 1
ATOM 4495 C CA . LYS A 1 570 ? 39.240 -25.422 -47.397 1.00 73.12 570 LYS A CA 1
ATOM 4496 C C . LYS A 1 570 ? 40.740 -25.114 -47.408 1.00 73.12 570 LYS A C 1
ATOM 4498 O O . LYS A 1 570 ? 41.150 -24.133 -48.024 1.00 73.12 570 LYS A O 1
ATOM 4503 N N . ASP A 1 571 ? 41.558 -25.986 -46.814 1.00 73.75 571 ASP A N 1
ATOM 4504 C CA . ASP A 1 571 ? 43.017 -25.823 -46.739 1.00 73.75 571 ASP A CA 1
ATOM 4505 C C . ASP A 1 571 ? 43.661 -25.780 -48.141 1.00 73.75 571 ASP A C 1
ATOM 4507 O O . ASP A 1 571 ? 44.552 -24.970 -48.401 1.00 73.75 571 ASP A O 1
ATOM 4511 N N . ARG A 1 572 ? 43.168 -26.596 -49.086 1.00 69.88 572 ARG A N 1
ATOM 4512 C CA . ARG A 1 572 ? 43.635 -26.587 -50.486 1.00 69.88 572 ARG A CA 1
ATOM 4513 C C . ARG A 1 572 ? 43.291 -25.295 -51.220 1.00 69.88 572 ARG A C 1
ATOM 4515 O O . ARG A 1 572 ? 44.129 -24.787 -51.961 1.00 69.88 572 ARG A O 1
ATOM 4522 N N . ILE A 1 573 ? 42.080 -24.766 -51.040 1.00 66.06 573 ILE A N 1
ATOM 4523 C CA . ILE A 1 573 ? 41.687 -23.506 -51.684 1.00 66.06 573 ILE A CA 1
ATOM 4524 C C . ILE A 1 573 ? 42.453 -22.334 -51.054 1.00 66.06 573 ILE A C 1
ATOM 4526 O O . ILE A 1 573 ? 42.909 -21.454 -51.778 1.00 66.06 573 ILE A O 1
ATOM 4530 N N . HIS A 1 574 ? 42.682 -22.345 -49.737 1.00 65.75 574 HIS A N 1
ATOM 4531 C CA . HIS A 1 574 ? 43.521 -21.342 -49.079 1.00 65.75 574 HIS A CA 1
ATOM 4532 C C . HIS A 1 574 ? 44.962 -21.333 -49.602 1.00 65.75 574 HIS A C 1
ATOM 4534 O O . HIS A 1 574 ? 45.482 -20.253 -49.874 1.00 65.75 574 HIS A O 1
ATOM 4540 N N . ALA A 1 575 ? 45.580 -22.502 -49.802 1.00 70.25 575 ALA A N 1
ATOM 4541 C CA . ALA A 1 575 ? 46.915 -22.600 -50.397 1.00 70.25 575 ALA A CA 1
ATOM 4542 C C . ALA A 1 575 ? 46.953 -22.026 -51.826 1.00 70.25 575 ALA A C 1
ATOM 4544 O O . ALA A 1 575 ? 47.838 -21.245 -52.154 1.00 70.25 575 ALA A O 1
ATOM 4545 N N . LEU A 1 576 ? 45.941 -22.328 -52.648 1.00 64.44 576 LEU A N 1
ATOM 4546 C CA . LEU A 1 576 ? 45.823 -21.776 -54.004 1.00 64.44 576 LEU A CA 1
ATOM 4547 C C . LEU A 1 576 ? 45.639 -20.255 -54.020 1.00 64.44 576 LEU A C 1
ATOM 4549 O O . LEU A 1 576 ? 46.116 -19.599 -54.940 1.00 64.44 576 LEU A O 1
ATOM 4553 N N . LEU A 1 577 ? 44.945 -19.692 -53.027 1.00 60.78 577 LEU A N 1
ATOM 4554 C CA . LEU A 1 577 ? 44.763 -18.246 -52.907 1.00 60.78 577 LEU A CA 1
ATOM 4555 C C . LEU A 1 577 ? 46.041 -17.536 -52.465 1.00 60.78 577 LEU A C 1
ATOM 4557 O O . LEU A 1 577 ? 46.279 -16.429 -52.925 1.00 60.78 577 LEU A O 1
ATOM 4561 N N . GLN A 1 578 ? 46.866 -18.151 -51.611 1.00 62.69 578 GLN A N 1
ATOM 4562 C CA . GLN A 1 578 ? 48.144 -17.578 -51.163 1.00 62.69 578 GLN A CA 1
ATOM 4563 C C . GLN A 1 578 ? 49.161 -17.392 -52.302 1.00 62.69 578 GLN A C 1
ATOM 4565 O O . GLN A 1 578 ? 49.999 -16.499 -52.212 1.00 62.69 578 GLN A O 1
ATOM 4570 N N . ASP A 1 579 ? 49.030 -18.162 -53.384 1.00 60.06 579 ASP A N 1
ATOM 4571 C CA . ASP A 1 579 ? 49.891 -18.092 -54.570 1.00 60.06 579 ASP A CA 1
ATOM 4572 C C . ASP A 1 579 ? 49.397 -17.096 -55.647 1.00 60.06 579 ASP A C 1
ATOM 4574 O O . ASP A 1 579 ? 49.965 -17.041 -56.741 1.00 60.06 579 ASP A O 1
ATOM 4578 N N . VAL A 1 580 ? 48.347 -16.302 -55.382 1.00 50.53 580 VAL A N 1
ATOM 4579 C CA . VAL A 1 580 ? 47.822 -15.295 -56.327 1.00 50.53 580 VAL A CA 1
ATOM 4580 C C . VAL A 1 580 ? 48.486 -13.924 -56.082 1.00 50.53 580 VAL A C 1
ATOM 4582 O O . VAL A 1 580 ? 48.157 -13.259 -55.105 1.00 50.53 580 VAL A O 1
ATOM 4585 N N . PRO A 1 581 ? 49.398 -13.442 -56.950 1.00 47.78 581 PRO A N 1
ATOM 4586 C CA . PRO A 1 581 ? 49.993 -12.108 -56.813 1.00 47.78 581 PRO A CA 1
ATOM 4587 C C . PRO A 1 581 ? 49.008 -10.976 -57.180 1.00 47.78 581 PRO A C 1
ATOM 4589 O O . PRO A 1 581 ? 48.175 -11.123 -58.076 1.00 47.78 581 PRO A O 1
ATOM 4592 N N . ALA A 1 582 ? 49.130 -9.817 -56.524 1.00 41.97 582 ALA A N 1
ATOM 4593 C CA . ALA A 1 582 ? 48.400 -8.582 -56.848 1.00 41.97 582 ALA A CA 1
ATOM 4594 C C . ALA A 1 582 ? 48.983 -7.846 -58.080 1.00 41.97 582 ALA A C 1
ATOM 4596 O O . ALA A 1 582 ? 50.202 -7.854 -58.246 1.00 41.97 582 ALA A O 1
ATOM 4597 N N . PRO A 1 583 ? 48.177 -7.056 -58.821 1.00 51.22 583 PRO A N 1
ATOM 4598 C CA . PRO A 1 583 ? 47.138 -7.500 -59.750 1.00 51.22 583 PRO A CA 1
ATOM 4599 C C . PRO A 1 583 ? 47.722 -8.063 -61.069 1.00 51.22 583 PRO A C 1
ATOM 4601 O O . PRO A 1 583 ? 48.765 -7.632 -61.551 1.00 51.22 583 PRO A O 1
ATOM 4604 N N . LEU A 1 584 ? 47.008 -9.011 -61.686 1.00 42.16 584 LEU A N 1
ATOM 4605 C CA . LEU A 1 584 ? 47.422 -9.746 -62.894 1.00 42.16 584 LEU A CA 1
ATOM 4606 C C . LEU A 1 584 ? 46.936 -9.152 -64.230 1.00 42.16 584 LEU A C 1
ATOM 4608 O O . LEU A 1 584 ? 47.047 -9.832 -65.246 1.00 42.16 584 LEU A O 1
ATOM 4612 N N . TYR A 1 585 ? 46.402 -7.929 -64.263 1.00 49.12 585 TYR A N 1
ATOM 4613 C CA . TYR A 1 585 ? 45.870 -7.366 -65.507 1.00 49.12 585 TYR A CA 1
ATOM 4614 C C . TYR A 1 585 ? 46.470 -6.007 -65.829 1.00 49.12 585 TYR A C 1
ATOM 4616 O O . TYR A 1 585 ? 46.386 -5.064 -65.042 1.00 49.12 585 TYR A O 1
ATOM 4624 N N . SER A 1 586 ? 47.027 -5.903 -67.032 1.00 50.06 586 SER A N 1
ATOM 4625 C CA . SER A 1 586 ? 47.217 -4.610 -67.677 1.00 50.06 586 SER A CA 1
ATOM 4626 C C . SER A 1 586 ? 45.846 -4.000 -68.031 1.00 50.06 586 SER A C 1
ATOM 4628 O O . SER A 1 586 ? 44.892 -4.741 -68.294 1.00 50.06 586 SER A O 1
ATOM 4630 N N . PRO A 1 587 ? 45.719 -2.662 -68.112 1.00 47.72 587 PRO A N 1
ATOM 4631 C CA . PRO A 1 587 ? 44.473 -1.997 -68.519 1.00 47.72 587 PRO A CA 1
ATOM 4632 C C . PRO A 1 587 ? 43.890 -2.519 -69.847 1.00 47.72 587 PRO A C 1
ATOM 4634 O O . PRO A 1 587 ? 42.677 -2.523 -70.047 1.00 47.72 587 PRO A O 1
ATOM 4637 N N . ALA A 1 588 ? 44.747 -3.017 -70.745 1.00 48.66 588 ALA A N 1
ATOM 4638 C CA . ALA A 1 588 ? 44.354 -3.600 -72.025 1.00 48.66 588 ALA A CA 1
ATOM 4639 C C . ALA A 1 588 ? 43.669 -4.975 -71.887 1.00 48.66 588 ALA A C 1
ATOM 4641 O O . ALA A 1 588 ? 42.747 -5.288 -72.641 1.00 48.66 588 ALA A O 1
ATOM 4642 N N . GLU A 1 589 ? 44.084 -5.793 -70.919 1.00 47.75 589 GLU A N 1
ATOM 4643 C CA . GLU A 1 589 ? 43.501 -7.119 -70.673 1.00 47.75 589 GLU A CA 1
ATOM 4644 C C . GLU A 1 589 ? 42.155 -7.017 -69.945 1.00 47.75 589 GLU A C 1
ATOM 4646 O O . GLU A 1 589 ? 41.229 -7.768 -70.260 1.00 47.75 589 GLU A O 1
ATOM 4651 N N . ALA A 1 590 ? 42.009 -6.034 -69.050 1.00 46.53 590 ALA A N 1
ATOM 4652 C CA . ALA A 1 590 ? 40.730 -5.697 -68.424 1.00 46.53 590 ALA A CA 1
ATOM 4653 C C . ALA A 1 590 ? 39.694 -5.221 -69.466 1.00 46.53 590 ALA A C 1
ATOM 4655 O O . ALA A 1 590 ? 38.561 -5.710 -69.483 1.00 46.53 590 ALA A O 1
ATOM 4656 N N . ALA A 1 591 ? 40.105 -4.361 -70.408 1.00 47.38 591 ALA A N 1
ATOM 4657 C CA . ALA A 1 591 ? 39.254 -3.886 -71.503 1.00 47.38 591 ALA A CA 1
ATOM 4658 C C . ALA A 1 591 ? 38.822 -5.016 -72.464 1.00 47.38 591 ALA A C 1
ATOM 4660 O O . ALA A 1 591 ? 37.668 -5.067 -72.899 1.00 47.38 591 ALA A O 1
ATOM 4661 N N . GLY A 1 592 ? 39.718 -5.965 -72.766 1.00 52.16 592 GLY A N 1
ATOM 4662 C CA . GLY A 1 592 ? 39.402 -7.137 -73.592 1.00 52.16 592 GLY A CA 1
ATOM 4663 C C . GLY A 1 592 ? 38.398 -8.094 -72.937 1.00 52.16 592 GLY A C 1
ATOM 4664 O O . GLY A 1 592 ? 37.522 -8.639 -73.614 1.00 52.16 592 GLY A O 1
ATOM 4665 N N . PHE A 1 593 ? 38.475 -8.265 -71.615 1.00 43.66 593 PHE A N 1
ATOM 4666 C CA . PHE A 1 593 ? 37.532 -9.088 -70.855 1.00 43.66 593 PHE A CA 1
ATOM 4667 C C . PHE A 1 593 ? 36.146 -8.425 -70.739 1.00 43.66 593 PHE A C 1
ATOM 4669 O O . PHE A 1 593 ? 35.131 -9.099 -70.944 1.00 43.66 593 PHE A O 1
ATOM 4676 N N . GLN A 1 594 ? 36.089 -7.102 -70.527 1.00 42.94 594 GLN A N 1
ATOM 4677 C CA . GLN A 1 594 ? 34.847 -6.315 -70.592 1.00 42.94 594 GLN A CA 1
ATOM 4678 C C . GLN A 1 594 ? 34.148 -6.449 -71.956 1.00 42.94 594 GLN A C 1
ATOM 4680 O O . GLN A 1 594 ? 32.946 -6.719 -72.009 1.00 42.94 594 GLN A O 1
ATOM 4685 N N . ALA A 1 595 ? 34.891 -6.344 -73.064 1.00 49.09 595 ALA A N 1
ATOM 4686 C CA . ALA A 1 595 ? 34.339 -6.499 -74.414 1.00 49.09 595 ALA A CA 1
ATOM 4687 C C . ALA A 1 595 ? 33.753 -7.907 -74.665 1.00 49.09 595 ALA A C 1
ATOM 4689 O O . ALA A 1 595 ? 32.714 -8.050 -75.313 1.00 49.09 595 ALA A O 1
ATOM 4690 N N . GLY A 1 596 ? 34.373 -8.953 -74.105 1.00 49.84 596 GLY A N 1
ATOM 4691 C CA . GLY A 1 596 ? 33.878 -10.332 -74.185 1.00 49.84 596 GLY A CA 1
ATOM 4692 C C . GLY A 1 596 ? 32.592 -10.592 -73.385 1.00 49.84 596 GLY A C 1
ATOM 4693 O O . GLY A 1 596 ? 31.743 -11.369 -73.820 1.00 49.84 596 GLY A O 1
ATOM 4694 N N . LEU A 1 597 ? 32.417 -9.924 -72.241 1.00 40.47 597 LEU A N 1
ATOM 4695 C CA . LEU A 1 597 ? 31.210 -10.009 -71.406 1.00 40.47 597 LEU A CA 1
ATOM 4696 C C . LEU A 1 597 ? 29.996 -9.330 -72.062 1.00 40.47 597 LEU A C 1
ATOM 4698 O O . LEU A 1 597 ? 28.898 -9.889 -72.041 1.00 40.47 597 LEU A O 1
ATOM 4702 N N . VAL A 1 598 ? 30.198 -8.186 -72.724 1.00 41.88 598 VAL A N 1
ATOM 4703 C CA . VAL A 1 598 ? 29.154 -7.497 -73.513 1.00 41.88 598 VAL A CA 1
ATOM 4704 C C . VAL A 1 598 ? 28.694 -8.356 -74.704 1.00 41.88 598 VAL A C 1
ATOM 4706 O O . VAL A 1 598 ? 27.498 -8.440 -74.997 1.00 41.88 598 VAL A O 1
ATOM 4709 N N . ALA A 1 599 ? 29.619 -9.078 -75.345 1.00 44.12 599 ALA A N 1
ATOM 4710 C CA . ALA A 1 599 ? 29.293 -10.029 -76.408 1.00 44.12 599 ALA A CA 1
ATOM 4711 C C . ALA A 1 599 ? 28.493 -11.255 -75.904 1.00 44.12 599 ALA A C 1
ATOM 4713 O O . ALA A 1 599 ? 27.635 -11.773 -76.621 1.00 44.12 599 ALA A O 1
ATOM 4714 N N . HIS A 1 600 ? 28.708 -11.702 -74.660 1.00 42.72 600 HIS A N 1
ATOM 4715 C CA . HIS A 1 600 ? 27.948 -12.805 -74.050 1.00 42.72 600 HIS A CA 1
ATOM 4716 C C . HIS A 1 600 ? 26.539 -12.406 -73.609 1.00 42.72 600 HIS A C 1
ATOM 4718 O O . HIS A 1 600 ? 25.604 -13.176 -73.813 1.00 42.72 600 HIS A O 1
ATOM 4724 N N . ALA A 1 601 ? 26.353 -11.185 -73.095 1.00 35.62 601 ALA A N 1
ATOM 4725 C CA . ALA A 1 601 ? 25.020 -10.634 -72.824 1.00 35.62 601 ALA A CA 1
ATOM 4726 C C . ALA A 1 601 ? 24.141 -10.560 -74.094 1.00 35.62 601 ALA A C 1
ATOM 4728 O O . ALA A 1 601 ? 22.917 -10.518 -74.006 1.00 35.62 601 ALA A O 1
ATOM 4729 N N . SER A 1 602 ? 24.776 -10.617 -75.270 1.00 38.56 602 SER A N 1
ATOM 4730 C CA . SER A 1 602 ? 24.151 -10.662 -76.596 1.00 38.56 602 SER A CA 1
ATOM 4731 C C . SER A 1 602 ? 24.046 -12.085 -77.188 1.00 38.56 602 SER A C 1
ATOM 4733 O O . SER A 1 602 ? 23.713 -12.232 -78.361 1.00 38.56 602 SER A O 1
ATOM 4735 N N . GLY A 1 603 ? 24.328 -13.137 -76.405 1.00 35.91 603 GLY A N 1
ATOM 4736 C CA . GLY A 1 603 ? 24.159 -14.546 -76.795 1.00 35.91 603 GLY A CA 1
ATOM 4737 C C . GLY A 1 603 ? 25.422 -15.307 -77.237 1.00 35.91 603 GLY A C 1
ATOM 4738 O O . GLY A 1 603 ? 25.296 -16.436 -77.707 1.00 35.91 603 GLY A O 1
ATOM 4739 N N . GLY A 1 604 ? 26.631 -14.741 -77.107 1.00 43.56 604 GLY A N 1
ATOM 4740 C CA . GLY A 1 604 ? 27.900 -15.455 -77.371 1.00 43.56 604 GLY A CA 1
ATOM 4741 C C . GLY A 1 604 ? 28.272 -16.483 -76.288 1.00 43.56 604 GLY A C 1
ATOM 4742 O O . GLY A 1 604 ? 27.611 -16.539 -75.266 1.00 43.56 604 GLY A O 1
ATOM 4743 N N . ASP A 1 605 ? 29.330 -17.292 -76.448 1.00 46.78 605 ASP A N 1
ATOM 4744 C CA . ASP A 1 605 ? 29.846 -18.196 -75.391 1.00 46.78 605 ASP A CA 1
ATOM 4745 C C . ASP A 1 605 ? 30.976 -17.516 -74.595 1.00 46.78 605 ASP A C 1
ATOM 4747 O O . ASP A 1 605 ? 32.015 -17.160 -75.148 1.00 46.78 605 ASP A O 1
ATOM 4751 N N . LEU A 1 606 ? 30.787 -17.346 -73.281 1.00 42.03 606 LEU A N 1
ATOM 4752 C CA . LEU A 1 606 ? 31.745 -16.684 -72.387 1.00 42.03 606 LEU A CA 1
ATOM 4753 C C . LEU A 1 606 ? 33.039 -17.500 -72.206 1.00 42.03 606 LEU A C 1
ATOM 4755 O O . LEU A 1 606 ? 34.081 -16.958 -71.849 1.00 42.03 606 LEU A O 1
ATOM 4759 N N . ARG A 1 607 ? 33.008 -18.819 -72.434 1.00 48.94 607 ARG A N 1
ATOM 4760 C CA . ARG A 1 607 ? 34.151 -19.699 -72.133 1.00 48.94 607 ARG A CA 1
ATOM 4761 C C . ARG A 1 607 ? 35.344 -19.449 -73.049 1.00 48.94 607 ARG A C 1
ATOM 4763 O O . ARG A 1 607 ? 36.483 -19.674 -72.634 1.00 48.94 607 ARG A O 1
ATOM 4770 N N . SER A 1 608 ? 35.112 -18.969 -74.271 1.00 50.62 608 SER A N 1
ATOM 4771 C CA . SER A 1 608 ? 36.164 -18.714 -75.262 1.00 50.62 608 SER A CA 1
ATOM 4772 C C . SER A 1 608 ? 36.966 -17.438 -74.998 1.00 50.62 608 SER A C 1
ATOM 4774 O O . SER A 1 608 ? 38.038 -17.284 -75.585 1.00 50.62 608 SER A O 1
ATOM 4776 N N . THR A 1 609 ? 36.514 -16.568 -74.091 1.00 48.50 609 THR A N 1
ATOM 4777 C CA . THR A 1 609 ? 37.208 -15.325 -73.713 1.00 48.50 609 THR A CA 1
ATOM 4778 C C . THR A 1 609 ? 37.976 -15.443 -72.395 1.00 48.50 609 THR A C 1
ATOM 4780 O O . THR A 1 609 ? 38.740 -14.550 -72.042 1.00 48.50 609 THR A O 1
ATOM 4783 N N . TRP A 1 610 ? 37.841 -16.564 -71.673 1.00 46.56 610 TRP A N 1
ATOM 4784 C CA . TRP A 1 610 ? 38.537 -16.762 -70.398 1.00 46.56 610 TRP A CA 1
ATOM 4785 C C . TRP A 1 610 ? 40.031 -17.040 -70.617 1.00 46.56 610 TRP A C 1
ATOM 4787 O O . TRP A 1 610 ? 40.353 -17.852 -71.494 1.00 46.56 610 TRP A O 1
ATOM 4797 N N . PRO A 1 611 ? 40.942 -16.448 -69.820 1.00 51.38 611 PRO A N 1
ATOM 4798 C CA . PRO A 1 611 ? 42.372 -16.739 -69.887 1.00 51.38 611 PRO A CA 1
ATOM 4799 C C . PRO A 1 611 ? 42.669 -18.232 -69.684 1.00 51.38 611 PRO A C 1
ATOM 4801 O O . PRO A 1 611 ? 42.022 -18.910 -68.880 1.00 51.38 611 PRO A O 1
ATOM 4804 N N . GLY A 1 612 ? 43.692 -18.750 -70.375 1.00 48.31 612 GLY A N 1
ATOM 4805 C CA . GLY A 1 612 ? 44.009 -20.187 -70.411 1.00 48.31 612 GLY A CA 1
ATOM 4806 C C . GLY A 1 612 ? 44.233 -20.839 -69.038 1.00 48.31 612 GLY A C 1
ATOM 4807 O O . GLY A 1 612 ? 43.911 -22.011 -68.856 1.00 48.31 612 GLY A O 1
ATOM 4808 N N . ARG A 1 613 ? 44.700 -20.075 -68.040 1.00 46.16 613 ARG A N 1
ATOM 4809 C CA . ARG A 1 613 ? 44.899 -20.560 -66.662 1.00 46.16 613 ARG A CA 1
ATOM 4810 C C . ARG A 1 613 ? 43.587 -20.780 -65.902 1.00 46.16 613 ARG A C 1
ATOM 4812 O O . ARG A 1 613 ? 43.475 -21.765 -65.180 1.00 46.16 613 ARG A O 1
ATOM 4819 N N . LEU A 1 614 ? 42.573 -19.937 -66.114 1.00 42.62 614 LEU A N 1
ATOM 4820 C CA . LEU A 1 614 ? 41.253 -20.104 -65.491 1.00 42.62 614 LEU A CA 1
ATOM 4821 C C . LEU A 1 614 ? 40.529 -21.334 -66.063 1.00 42.62 614 LEU A C 1
ATOM 4823 O O . LEU A 1 614 ? 39.919 -22.098 -65.319 1.00 42.62 614 LEU A O 1
ATOM 4827 N N . ARG A 1 615 ? 40.678 -21.590 -67.374 1.00 51.53 615 ARG A N 1
ATOM 4828 C CA . ARG A 1 615 ? 40.166 -22.818 -68.014 1.00 51.53 615 ARG A CA 1
ATOM 4829 C C . ARG A 1 615 ? 40.805 -24.084 -67.446 1.00 51.53 615 ARG A C 1
ATOM 4831 O O . ARG A 1 615 ? 40.107 -25.076 -67.269 1.00 51.53 615 ARG A O 1
ATOM 4838 N N . ALA A 1 616 ? 42.102 -24.046 -67.144 1.00 49.44 616 ALA A N 1
ATOM 4839 C CA . ALA A 1 616 ? 42.822 -25.188 -66.584 1.00 49.44 616 ALA A CA 1
ATOM 4840 C C . ALA A 1 616 ? 42.344 -25.552 -65.165 1.00 49.44 616 ALA A C 1
ATOM 4842 O O . ALA A 1 616 ? 42.204 -26.732 -64.857 1.00 49.44 616 ALA A O 1
ATOM 4843 N N . VAL A 1 617 ? 42.023 -24.556 -64.330 1.00 45.25 617 VAL A N 1
ATOM 4844 C CA . VAL A 1 617 ? 41.498 -24.771 -62.965 1.00 45.25 617 VAL A CA 1
ATOM 4845 C C . VAL A 1 617 ? 40.096 -25.398 -62.980 1.00 45.25 617 VAL A C 1
ATOM 4847 O O . VAL A 1 617 ? 39.759 -26.194 -62.107 1.00 45.25 617 VAL A O 1
ATOM 4850 N N . LEU A 1 618 ? 39.283 -25.091 -63.992 1.00 43.47 618 LEU A N 1
ATOM 4851 C CA . LEU A 1 618 ? 37.885 -25.532 -64.079 1.00 43.47 618 LEU A CA 1
ATOM 4852 C C . LEU A 1 618 ? 37.674 -26.857 -64.818 1.00 43.47 618 LEU A C 1
ATOM 4854 O O . LEU A 1 618 ? 36.583 -27.419 -64.753 1.00 43.47 618 LEU A O 1
ATOM 4858 N N . ALA A 1 619 ? 38.695 -27.360 -65.514 1.00 48.31 619 ALA A N 1
ATOM 4859 C CA . ALA A 1 619 ? 38.651 -28.641 -66.220 1.00 48.31 619 ALA A CA 1
ATOM 4860 C C . ALA A 1 619 ? 38.924 -29.861 -65.309 1.00 48.31 619 ALA A C 1
ATOM 4862 O O . ALA A 1 619 ? 38.889 -30.997 -65.781 1.00 48.31 619 ALA A O 1
ATOM 4863 N N . GLY A 1 620 ? 39.205 -29.649 -64.018 1.00 48.88 620 GLY A N 1
ATOM 4864 C CA . GLY A 1 620 ? 39.452 -30.720 -63.047 1.00 48.88 620 GLY A CA 1
ATOM 4865 C C . GLY A 1 620 ? 38.176 -31.467 -62.615 1.00 48.88 620 GLY A C 1
ATOM 4866 O O . GLY A 1 620 ? 37.082 -30.900 -62.652 1.00 48.88 620 GLY A O 1
ATOM 4867 N N . PRO A 1 621 ? 38.284 -32.736 -62.169 1.00 42.81 621 PRO A N 1
ATOM 4868 C CA . PRO A 1 621 ? 37.137 -33.532 -61.754 1.00 42.81 621 PRO A CA 1
ATOM 4869 C C . PRO A 1 621 ? 36.692 -33.082 -60.363 1.00 42.81 621 PRO A C 1
ATOM 4871 O O . PRO A 1 621 ? 37.185 -33.576 -59.351 1.00 42.81 621 PRO A O 1
ATOM 4874 N N . ILE A 1 622 ? 35.775 -32.119 -60.302 1.00 42.75 622 ILE A N 1
ATOM 4875 C CA . ILE A 1 622 ? 35.214 -31.655 -59.035 1.00 42.75 622 ILE A CA 1
ATOM 4876 C C . ILE A 1 622 ? 33.692 -31.813 -59.049 1.00 42.75 622 ILE A C 1
ATOM 4878 O O . ILE A 1 622 ? 33.025 -31.523 -60.043 1.00 42.75 622 ILE A O 1
ATOM 4882 N N . ALA A 1 623 ? 33.149 -32.332 -57.942 1.00 45.06 623 ALA A N 1
ATOM 4883 C CA . ALA A 1 623 ? 31.726 -32.570 -57.741 1.00 45.06 623 ALA A CA 1
ATOM 4884 C C . ALA A 1 623 ? 30.892 -31.320 -58.074 1.00 45.06 623 ALA A C 1
ATOM 4886 O O . ALA A 1 623 ? 31.322 -30.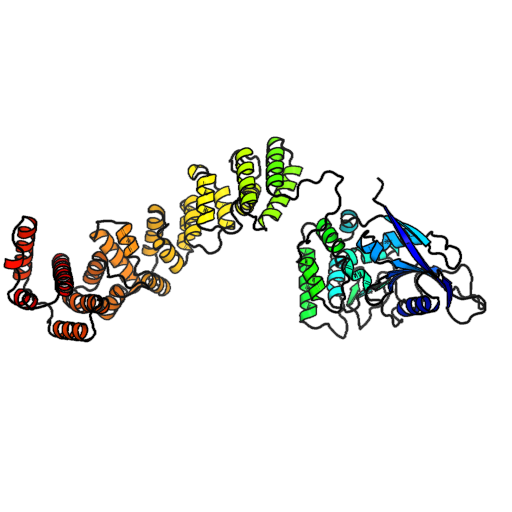191 -57.840 1.00 45.06 623 ALA A O 1
ATOM 4887 N N . ARG A 1 624 ? 29.675 -31.522 -58.602 1.00 43.84 624 ARG A N 1
ATOM 4888 C CA . ARG A 1 624 ? 28.745 -30.458 -59.044 1.00 43.84 624 ARG A CA 1
ATOM 4889 C C . ARG A 1 624 ? 28.604 -29.293 -58.049 1.00 43.84 624 ARG A C 1
ATOM 4891 O O . ARG A 1 624 ? 28.426 -28.161 -58.479 1.00 43.84 624 ARG A O 1
ATOM 4898 N N . SER A 1 625 ? 28.734 -29.552 -56.750 1.00 40.00 625 SER A N 1
ATOM 4899 C CA . SER A 1 625 ? 28.709 -28.561 -55.665 1.00 40.00 625 SER A CA 1
ATOM 4900 C C . SER A 1 625 ? 29.844 -27.531 -55.762 1.00 40.00 625 SER A C 1
ATOM 4902 O O . SER A 1 625 ? 29.630 -26.341 -55.542 1.00 40.00 625 SER A O 1
ATOM 4904 N N . THR A 1 626 ? 31.046 -27.964 -56.140 1.00 44.31 626 THR A N 1
ATOM 4905 C CA . THR A 1 626 ? 32.236 -27.110 -56.222 1.00 44.31 626 THR A CA 1
ATOM 4906 C C . THR A 1 626 ? 32.292 -26.336 -57.532 1.00 44.31 626 THR A C 1
ATOM 4908 O O . THR A 1 626 ? 32.790 -25.221 -57.541 1.00 44.31 626 THR A O 1
ATOM 4911 N N . LEU A 1 627 ? 31.713 -26.862 -58.618 1.00 44.12 627 LEU A N 1
ATOM 4912 C CA . LEU A 1 627 ? 31.507 -26.117 -59.869 1.00 44.12 627 LEU A CA 1
ATOM 4913 C C . LEU A 1 627 ? 30.493 -24.975 -59.709 1.00 44.12 627 LEU A C 1
ATOM 4915 O O . LEU A 1 627 ? 30.658 -23.930 -60.329 1.00 44.12 627 LEU A O 1
ATOM 4919 N N . ILE A 1 628 ? 29.481 -25.139 -58.850 1.00 47.94 628 ILE A N 1
ATOM 4920 C CA . ILE A 1 628 ? 28.541 -24.062 -58.498 1.00 47.94 628 ILE A CA 1
ATOM 4921 C C . ILE A 1 628 ? 29.247 -22.996 -57.651 1.00 47.94 628 ILE A C 1
ATOM 4923 O O . ILE A 1 628 ? 29.093 -21.810 -57.926 1.00 47.94 628 ILE A O 1
ATOM 4927 N N . ALA A 1 629 ? 30.077 -23.401 -56.682 1.00 44.03 629 ALA A N 1
ATOM 4928 C CA . ALA A 1 629 ? 30.882 -22.475 -55.884 1.00 44.03 629 ALA A CA 1
ATOM 4929 C C . ALA A 1 629 ? 31.938 -21.738 -56.730 1.00 44.03 629 ALA A C 1
ATOM 4931 O O . ALA A 1 629 ? 32.058 -20.525 -56.625 1.00 44.03 629 ALA A O 1
ATOM 4932 N N . LEU A 1 630 ? 32.648 -22.435 -57.624 1.00 47.59 630 LEU A N 1
ATOM 4933 C CA . LEU A 1 630 ? 33.605 -21.851 -58.574 1.00 47.59 630 LEU A CA 1
ATOM 4934 C C . LEU A 1 630 ? 32.923 -20.959 -59.616 1.00 47.59 630 LEU A C 1
ATOM 4936 O O . LEU A 1 630 ? 33.486 -19.940 -59.994 1.00 47.59 630 LEU A O 1
ATOM 4940 N N . GLY A 1 631 ? 31.708 -21.304 -60.048 1.00 51.03 631 GLY A N 1
ATOM 4941 C CA . GLY A 1 631 ? 30.872 -20.447 -60.887 1.00 51.03 631 GLY A CA 1
ATOM 4942 C C . GLY A 1 631 ? 30.453 -19.170 -60.160 1.00 51.03 631 GLY A C 1
ATOM 4943 O O . GLY A 1 631 ? 30.564 -18.090 -60.728 1.00 51.03 631 GLY A O 1
ATOM 4944 N N . LEU A 1 632 ? 30.065 -19.270 -58.883 1.00 47.59 632 LEU A N 1
ATOM 4945 C CA . LEU A 1 632 ? 29.777 -18.110 -58.034 1.00 47.59 632 LEU A CA 1
ATOM 4946 C C . LEU A 1 632 ? 31.022 -17.246 -57.817 1.00 47.59 632 LEU A C 1
ATOM 4948 O O . LEU A 1 632 ? 30.941 -16.031 -57.919 1.00 47.59 632 LEU A O 1
ATOM 4952 N N . VAL A 1 633 ? 32.177 -17.863 -57.569 1.00 48.84 633 VAL A N 1
ATOM 4953 C CA . VAL A 1 633 ? 33.464 -17.176 -57.412 1.00 48.84 633 VAL A CA 1
ATOM 4954 C C . VAL A 1 633 ? 33.881 -16.490 -58.711 1.00 48.84 633 VAL A C 1
ATOM 4956 O O . VAL A 1 633 ? 34.278 -15.335 -58.671 1.00 48.84 633 VAL A O 1
ATOM 4959 N N . ALA A 1 634 ? 33.734 -17.140 -59.866 1.00 50.22 634 ALA A N 1
ATOM 4960 C CA . ALA A 1 634 ? 34.034 -16.544 -61.167 1.00 50.22 634 ALA A CA 1
ATOM 4961 C C . ALA A 1 634 ? 33.090 -15.378 -61.500 1.00 50.22 634 ALA A C 1
ATOM 4963 O O . ALA A 1 634 ? 33.532 -14.372 -62.046 1.00 50.22 634 ALA A O 1
ATOM 4964 N N . VAL A 1 635 ? 31.811 -15.482 -61.129 1.00 49.66 635 VAL A N 1
ATOM 4965 C CA . VAL A 1 635 ? 30.826 -14.405 -61.286 1.00 49.66 635 VAL A CA 1
ATOM 4966 C C . VAL A 1 635 ? 31.115 -13.250 -60.327 1.00 49.66 635 VAL A C 1
ATOM 4968 O O . VAL A 1 635 ? 31.092 -12.103 -60.753 1.00 49.66 635 VAL A O 1
ATOM 4971 N N . VAL A 1 636 ? 31.463 -13.517 -59.066 1.00 47.91 636 VAL A N 1
ATOM 4972 C CA . VAL A 1 636 ? 31.823 -12.468 -58.100 1.00 47.91 636 VAL A CA 1
ATOM 4973 C C . VAL A 1 636 ? 33.135 -11.788 -58.484 1.00 47.91 636 VAL A C 1
ATOM 4975 O O . VAL A 1 636 ? 33.213 -10.569 -58.442 1.00 47.91 636 VAL A O 1
ATOM 4978 N N . VAL A 1 637 ? 34.142 -12.539 -58.932 1.00 50.44 637 VAL A N 1
ATOM 4979 C CA . VAL A 1 637 ? 35.397 -11.976 -59.451 1.00 50.44 637 VAL A CA 1
ATOM 4980 C C . VAL A 1 637 ? 35.138 -11.143 -60.709 1.00 50.44 637 VAL A C 1
ATOM 4982 O O . VAL A 1 637 ? 35.687 -10.055 -60.825 1.00 50.44 637 VAL A O 1
ATOM 4985 N N . ALA A 1 638 ? 34.257 -11.584 -61.612 1.00 48.44 638 ALA A N 1
ATOM 4986 C CA . ALA A 1 638 ? 33.864 -10.793 -62.779 1.00 48.44 638 ALA A CA 1
ATOM 4987 C C . ALA A 1 638 ? 33.095 -9.513 -62.399 1.00 48.44 638 ALA A C 1
ATOM 4989 O O . ALA A 1 638 ? 33.317 -8.479 -63.017 1.00 48.44 638 ALA A O 1
ATOM 4990 N N . ILE A 1 639 ? 32.236 -9.557 -61.375 1.00 46.06 639 ILE A N 1
ATOM 4991 C CA . ILE A 1 639 ? 31.498 -8.392 -60.856 1.00 46.06 639 ILE A CA 1
ATOM 4992 C C . ILE A 1 639 ? 32.447 -7.403 -60.165 1.00 46.06 639 ILE A C 1
ATOM 4994 O O . ILE A 1 639 ? 32.354 -6.204 -60.401 1.00 46.06 639 ILE A O 1
ATOM 4998 N N . VAL A 1 640 ? 33.397 -7.889 -59.363 1.00 44.16 640 VAL A N 1
ATOM 4999 C CA . VAL A 1 640 ? 34.412 -7.052 -58.700 1.00 44.16 640 VAL A CA 1
ATOM 5000 C C . VAL A 1 640 ? 35.349 -6.401 -59.725 1.00 44.16 640 VAL A C 1
ATOM 5002 O O . VAL A 1 640 ? 35.696 -5.239 -59.564 1.00 44.16 640 VAL A O 1
ATOM 5005 N N . LEU A 1 641 ? 35.699 -7.104 -60.807 1.00 45.78 641 LEU A N 1
ATOM 5006 C CA . LEU A 1 641 ? 36.490 -6.562 -61.923 1.00 45.78 641 LEU A CA 1
ATOM 5007 C C . LEU A 1 641 ? 35.699 -5.631 -62.865 1.00 45.78 641 LEU A C 1
ATOM 5009 O O . LEU A 1 641 ? 36.307 -4.980 -63.704 1.00 45.78 641 LEU A O 1
ATOM 5013 N N . LEU A 1 642 ? 34.366 -5.604 -62.778 1.00 42.88 642 LEU A N 1
ATOM 5014 C CA . LEU A 1 642 ? 33.499 -4.680 -63.524 1.00 42.88 642 LEU A CA 1
ATOM 5015 C C . LEU A 1 642 ? 33.201 -3.386 -62.746 1.00 42.88 642 LEU A C 1
ATOM 5017 O O . LEU A 1 642 ? 32.789 -2.407 -63.363 1.00 42.88 642 LEU A O 1
ATOM 5021 N N . LEU A 1 643 ? 33.340 -3.412 -61.414 1.00 39.53 643 LEU A N 1
ATOM 5022 C CA . LEU A 1 643 ? 33.052 -2.295 -60.503 1.00 39.53 643 LEU A CA 1
ATOM 5023 C C . LEU A 1 643 ? 34.300 -1.495 -60.093 1.00 39.53 643 LEU A C 1
ATOM 5025 O O . LEU A 1 643 ? 34.152 -0.358 -59.652 1.00 39.53 643 LEU A O 1
ATOM 5029 N N . ALA A 1 644 ? 35.488 -2.092 -60.212 1.00 40.59 644 ALA A N 1
ATOM 5030 C CA . ALA A 1 644 ? 36.781 -1.405 -60.182 1.00 40.59 644 ALA A CA 1
ATOM 5031 C C . ALA A 1 644 ? 37.148 -0.930 -61.593 1.00 40.59 644 ALA A C 1
ATOM 5033 O O . ALA A 1 644 ? 37.792 0.137 -61.696 1.00 40.59 644 ALA A O 1
#

Organism: NCBI:txid58109

Sequence (644 aa):
MSGDLVEISAEWAQWGKRADDRGYEVLAHSAAHFTRENFHQLLQRFSPGTPERLPQVTIGWAGQKRTHWVGIGIQEASSRPDRVGRRVSETRFFCVPYEILRHNQVTYLDLFQQFWNVSLPDEGMPVTVTVPLLRPDHIEVDLTSKAEKAAALLITGKPICVVAGERVTVHDRLRFLDAAAALLPYGVRTKLSASTWTSSTADHKIRFSFTDEPREDSFNLFWDSEELVRPREEPPRATWQMAVNYQTRLRESLRRDHLVGRLAGTVAPVSFEDPHLLLKALDDRPSDVHFGDAGGRMPDDPPEVVRALGAALESGETDKVDSCLKQLKIASAANHPEHVKKRLRENIMTYRLFSAAVRVQPSAKVALYQSLFATAFGQRLTEESYKQIVDFVGRASFSKEHIQALRQLTTGDVWLKFTLAWWQGADVLGQLLQAASPDELVTVAADVRTSHELREAVFREIDRRDPSEELATALLRHAFLCDVLRRHLPGVDGAQAERLKKLLAKVYGHEGFGPRELQEALTSGEVKVLPTVALIGAAAETYGEGAGAALIHKFLAVVIEQSGMNRLEKDRIHALLQDVPAPLYSPAEAAGFQAGLVAHASGGDLRSTWPGRLRAVLAGPIARSTLIALGLVAVVVAIVLLLA

Foldseek 3Di:
DDFDKDKFWWWKWKWWDDQPDPDIATPFIADPPDDSVRVVVFCVQQPLPDDPDPFKWKWTKDDDDPWIWIKIKTKHWDPDAHNVRHTIIMIMMIITTLVRCLVFPAAPLQVCVFVVPDDDDPGNGIDMTMGGGDQLVVLLVLQDLVLLLLLLQVLLVFAEEEEPCPVPDNSNLSSSVRSNCLLWAQLASRPAIEMAEHEQPDDHPHRYYYYHDDDQRHWYQYPVDRDTDAHVDHRPPVSVVLSVVSSVLCVPPPCSSVSSVQSSNRRNHDDSVDSVVRVVSSVDDDDDDDDDDDDDDQDLQLLSLLLQCLVCQVVVPVVSVVVSLVSLLVLLPDDDDLVSLVSLLVSCVVSVLLAPPRPDDLVSNLSSLLSSLSNNQHQADDPVSVVVVCVSCPPVRDDLSNLSSNCVRYDDDLLSNLVSQVSNHDVSNVVCLVPDFLLSLLVNLLDPPRDLVSNVVSLVSLLVDAQDPRNLVNCLQSLVSLVSLCVSVPPPLVVSLVSLLSSLCSNQNQPGLDLVSLLSSQCGYPDLDGGDLSSLLNSLVSHPPQSLLSCLLRSVLSLLVPDPDDPVVSVVVNVVSVPQDPDDDDPVLLVQLVVLVVVVVVPDDSVVSDPPVLVVVQPDDDPPSVNVVSVVSVVVSNSSSVSD

Mean predicted aligned error: 19.21 Å

pLDDT: mean 80.66, std 16.81, range [27.53, 98.06]

Solvent-accessible surface area (backbone atoms only — not comparable to full-atom values): 35638 Å² total; per-residue (Å²): 133,86,71,65,68,42,82,45,68,22,42,39,35,36,33,30,64,57,67,88,52,94,56,77,44,69,76,49,41,22,55,84,89,46,51,71,65,54,50,45,54,50,54,61,55,55,36,45,49,71,82,90,60,73,66,30,44,32,38,29,54,45,74,68,95,88,51,43,21,36,28,43,32,44,33,36,75,40,96,54,52,42,81,85,67,46,81,38,59,31,31,47,33,35,38,34,51,36,78,56,38,62,76,50,46,57,45,63,49,48,51,46,63,53,55,68,78,54,79,81,60,65,75,43,46,62,42,74,48,72,34,55,51,61,49,36,69,76,42,45,83,52,62,41,76,63,25,44,48,49,30,18,48,47,47,54,54,50,30,37,34,31,22,69,45,83,88,56,49,62,66,58,41,32,47,46,53,38,26,16,50,40,69,32,45,43,8,33,48,55,67,46,24,31,27,55,47,33,36,68,88,40,93,54,73,55,37,36,30,26,24,75,49,81,53,61,79,18,35,28,36,37,62,91,50,91,55,70,48,71,24,79,74,67,70,58,69,68,47,49,51,48,22,53,52,47,32,50,55,61,68,69,45,90,51,54,35,60,52,27,47,52,18,54,66,38,39,66,79,42,62,54,90,45,44,64,62,61,55,43,62,75,70,59,71,85,74,91,74,89,75,82,88,86,79,87,77,77,59,94,46,65,41,51,35,51,44,52,30,34,54,22,63,75,72,65,40,62,71,53,33,55,51,29,52,54,50,41,49,57,46,20,77,46,88,68,59,69,72,54,22,50,49,29,48,54,38,39,58,73,53,43,70,82,42,90,80,59,92,60,58,71,75,56,43,22,56,48,46,32,22,51,45,16,39,42,56,38,64,55,55,43,74,68,36,46,51,54,48,42,71,69,66,36,76,92,60,66,47,72,47,51,47,55,18,51,57,76,29,53,67,91,52,60,56,60,56,51,53,48,28,50,74,73,31,70,68,57,29,50,55,48,64,71,70,48,51,50,48,55,47,46,52,36,52,58,38,85,85,52,50,72,69,60,34,54,55,45,51,53,52,59,71,70,50,76,68,40,72,61,40,27,51,34,33,41,56,52,38,65,39,49,73,44,40,51,69,74,45,68,93,39,52,67,64,40,13,57,52,40,35,52,52,49,35,39,55,49,41,88,89,57,48,43,77,66,50,52,48,46,68,59,64,43,35,89,59,99,62,82,66,51,71,32,53,52,51,16,50,32,64,64,44,42,89,65,27,70,48,54,44,55,58,50,52,49,52,51,54,48,69,72,38,96,64,55,71,71,57,42,54,52,51,52,54,60,54,73,72,60,73,72,80,90,64,56,76,67,56,52,52,52,47,53,54,41,52,60,46,28,80,72,72,50,72,59,75,83,66,55,58,73,69,63,54,59,70,67,71,55,100,61,61,75,72,53,53,51,50,51,50,50,50,51,51,50,52,51,50,53,66,70,74,108

Radius of gyration: 41.76 Å; Cα contacts (8 Å, |Δi|>4): 912; chains: 1; bounding box: 81×53×132 Å

Secondary structure (DSSP, 8-state):
-PPPEEEEEEEEEEEE--TT-SS-EEEEEB-SS--HHHHHHHHHHT---S-SSSSEEEEEEE-STT--EEEEEEEEEEEEE-TTSPEEEEEEEEEEEHHHHTTS---HHHHHHHHHTPPP-STB--EEEEEEPP-HHHHHTT--HHHHHHHHHHTTSS-EEEES-TTS-HHHHHHHHHHHHHTS-GGGGGT--EEEEE-TTS----SEEEESS--TTSEEEESSS--EEPPSSPPPHHHHHHHHHHHHHHHH-S-HHHHHHHHHH--S---TT-HHHHHHHHH-PPP---PPP-S----SSHHHHHHHHHHHHHHT-HHHHHHHHHHHHHHHTS---HHHHHHHHHHHHHTTTTSTT--S-HHHHHHHHHHHHHHHH-SS--HHHHHHHHHHH-GGG--HHHHHHHHHH--S-HHHHHHHHHHH-HHHHHHHHHHS-HHHHHHHHH-TTS-HHHHHHHHHHHHHSPP-HHHHHHHHHTGGGHHHHHHHSTT-HHHHHHHHHHHHHHHH-SS---HHHHHHHHH-SSS-PPPPHHHHHHHHHHH-TTHHHHHHHHHHHHHHHHS---HHHHHHHHHHHHT-PSP---HHHHHHHHHHHHHHHTT--GGGGS-HHHHHHHTS---HHHHHHHHHHHHHHHHHHHH-

Nearest PDB structures (foldseek):
  3fey-assembly1_C  TM=2.611E-01  e=1.631E+00  Homo sapiens
  7uxh-assembly1_E  TM=2.701E-01  e=5.686E+00  Homo sapiens
  6xns-assembly2_D  TM=2.185E-01  e=2.980E+00  synthetic construct
  6bcu-assembly1_W  TM=1.671E-01  e=3.248E+00  Homo sapiens
  7ux2-assembly1_A  TM=1.888E-01  e=4.584E+00  Homo sapiens